Protein AF-A0A1E3I6Y3-F1 (afdb_monomer_lite)

Secondary structure (DSSP, 8-state):
-PPP-----SSSSHHHHHHHTHHHHHHHHHTT--S----SSGGGSSS------------------S-------------------------PPP------------SS--EE-TTSEEEPPTTSPPHHHHHHHHHHHHHHHHHHHS--SHHHHHHHHHHHHSSPPPTTHHHHHHHHHHTT-S-TT--HHHHHHHGGGGGS-HHHHHHHHHHHTTSTTEEEEEE--TTSS-TT---EEEE--TT--HHHHHHHHHHHHHHHHHHTTTGGGPPSEEEEEE-SSS---B--HHHHHHHHHHHHHT----GGG-----SS-SGGGGS-TTSHHHHT--TTS---HHHHHHS--EEES-HHHHT-TTT-TTHHHHSHHHHTTTT-PPPPS----EEES---TTB-PEEPP-GGG--S-------GGGSEEEEEEEE-S-SS-B-TTS-GGGSHHHHHHHHHH--S-EEEE-PPPSSTTS---S-EEEEHHHHHHHHEEEEEESS--SB-HHHHHHHHHHS-EE----HHHHTTEEEEEEE-SS-EEEEE---HHHHHHHHHHHHTTTT-

Organism: NCBI:txid1295533

Sequence (564 aa):
MPIHIPKRALRSGITIVLFLLGPIIILGHLASLSNHTDEHERWHAVFKEDHSEAGWKDVEGLSLEESNDYWYDELEFEDEEREGRGSVVKHGKPNHKGHAQQPEEPSHAHRLLPNGLLIADPSSPHPIYTLIEEANKNWEQKLNKASRSLSEAVDEYRRRYERNPPRGFDRWWKYVQENNVQLPDEYDQINLDLEPFHALTPSQLRAHMGTVSRHSGMYTISCPGSSNSKSSARCTFEIVEGGFNDEGKRVANQRARAQVELLEDVEELLEEVQVTFFSHDVPWQFVGHEYKGALEDAAAVGEFLNTEEHELDTAHLGWASACAPHKPLRETYDPDVLPDLADLWQNDKSFIWDHKATMDPCIHPELTHLVGFLSGHGKGPGPRKDIYPVLAMCKTTLHADVLAVSMEAWTEDVGPDPAWEHKDDRMIWRGKTTGIFFREGVPWNISQRINLVEQTGQKKGSLPVLPPALDPSSPVGYPVETPLGDLNDDLVDVAFVDHAIQCDDAVCKEIQENYHFGDRKTWAEGNGYKYLLDLGKSTVGIVVIADERRWERLERKVQAIDDY

Foldseek 3Di:
DDDDDDDDDDPPPVVCCCPPVVVVVVVVVVVVPDDDDDDDPPPPPPPDDDDDDDDDDDDDDDDDDDDDDDDDDDDDDDDDDDDDDDDDDDDDDDDDDDPDPDPDDPPADWDQDPLQKTFAGLQFFDVVVVLVVVVVVVVVVQQVQADPDLVSLQVLCCVQLVDGDDPLSVVVVVVCVVVVPRRSNPPNQLSVLCLLVLQADPVQQVVLQVVVCQDAQKKKKWQQELPDPPPDGAIDMDHNCPPDDPVLVVQLVVQRVLVSVVCRVPSNSDGGDMAMARRDQAFDAFAFCVSSVQSNVCSVVSHHDPLVPDDQPPVQFFLLRLEDCPFCLNPPDDLVDADDPVCVQPDRDIDGSDPLSNQACSNVVNCCQAQQNNLQQRRHHGHDSDDHQYEYCDDGSRGSYRHDPGSVPDDPDLDDADFLVQAAQAEEDEEALDQHQAEPPGSSCNYNLNCVQVQLPDQAFWHFAQDRDPDSRGRSHGTDTGGSNCCSVRHYDYAYEDFHDNYDPVVSVVCRVPTGYDYDDGSNRNSSHQWYWDDHNSDGDTDGPDGVVVVVVVVVVVVVVVVD

Radius of gyration: 30.22 Å; chains: 1; bounding box: 88×102×63 Å

pLDDT: mean 76.93, std 25.45, range [20.38, 98.25]

Structure (mmCIF, N/CA/C/O backbone):
data_AF-A0A1E3I6Y3-F1
#
_entry.id   AF-A0A1E3I6Y3-F1
#
loop_
_atom_site.group_PDB
_atom_site.id
_atom_site.type_symbol
_atom_site.label_atom_id
_atom_site.label_alt_id
_atom_site.label_comp_id
_atom_site.label_asym_id
_atom_site.label_entity_id
_atom_site.label_seq_id
_atom_site.pdbx_PDB_ins_code
_atom_site.Cartn_x
_atom_site.Cartn_y
_atom_site.Cartn_z
_atom_site.occupancy
_atom_site.B_iso_or_equiv
_atom_site.auth_seq_id
_atom_site.auth_comp_id
_atom_site.auth_asym_id
_atom_site.auth_atom_id
_atom_site.pdbx_PDB_model_num
ATOM 1 N N . MET A 1 1 ? -50.434 24.585 -30.388 1.00 24.88 1 MET A N 1
ATOM 2 C CA . MET A 1 1 ? -51.096 23.951 -29.227 1.00 24.88 1 MET A CA 1
ATOM 3 C C . MET A 1 1 ? -50.078 23.863 -28.104 1.00 24.88 1 MET A C 1
ATOM 5 O O . MET A 1 1 ? -48.917 23.630 -28.420 1.00 24.88 1 MET A O 1
ATOM 9 N N . PRO A 1 2 ? -50.456 24.200 -26.864 1.00 33.12 2 PRO A N 1
ATOM 10 C CA . PRO A 1 2 ? -49.551 24.861 -25.934 1.00 33.12 2 PRO A CA 1
ATOM 11 C C . PRO A 1 2 ? -48.992 23.925 -24.858 1.00 33.12 2 PRO A C 1
ATOM 13 O O . PRO A 1 2 ? -49.695 23.061 -24.344 1.00 33.12 2 PRO A O 1
ATOM 16 N N . ILE A 1 3 ? -47.742 24.192 -24.482 1.00 25.20 3 ILE A N 1
ATOM 17 C CA . ILE A 1 3 ? -47.133 23.794 -23.212 1.00 25.20 3 ILE A CA 1
ATOM 18 C C . ILE A 1 3 ? -47.286 24.981 -22.253 1.00 25.20 3 ILE A C 1
ATOM 20 O O . ILE A 1 3 ? -47.030 26.130 -22.620 1.00 25.20 3 ILE A O 1
ATOM 24 N N . HIS A 1 4 ? -47.753 24.696 -21.040 1.00 24.61 4 HIS A N 1
ATOM 25 C CA . HIS A 1 4 ? -48.023 25.661 -19.978 1.00 24.61 4 HIS A CA 1
ATOM 26 C C . HIS A 1 4 ? -46.736 26.064 -19.229 1.00 24.61 4 HIS A C 1
ATOM 28 O O . HIS A 1 4 ? -45.976 25.216 -18.779 1.00 24.61 4 HIS A O 1
ATOM 34 N N . ILE A 1 5 ? -46.554 27.369 -19.028 1.00 34.53 5 ILE A N 1
ATOM 35 C CA . ILE A 1 5 ? -45.694 28.040 -18.024 1.00 34.53 5 ILE A CA 1
ATOM 36 C C . ILE A 1 5 ? -46.655 29.083 -17.385 1.00 34.53 5 ILE A C 1
ATOM 38 O O . ILE A 1 5 ? -47.476 29.586 -18.163 1.00 34.53 5 ILE A O 1
ATOM 42 N N . PRO A 1 6 ? -46.668 29.451 -16.070 1.00 39.97 6 PRO A N 1
ATOM 43 C CA . PRO A 1 6 ? -45.482 29.822 -15.277 1.00 39.97 6 PRO A CA 1
ATOM 44 C C . PRO A 1 6 ? -45.536 29.661 -13.736 1.00 39.97 6 PRO A C 1
ATOM 46 O O . PRO A 1 6 ? -46.596 29.553 -13.132 1.00 39.97 6 PRO A O 1
ATOM 49 N N . LYS A 1 7 ? -44.383 29.873 -13.081 1.00 29.47 7 LYS A N 1
ATOM 50 C CA . LYS A 1 7 ? -44.263 30.872 -11.996 1.00 29.47 7 LYS A CA 1
ATOM 51 C C . LYS A 1 7 ? -42.844 31.457 -11.936 1.00 29.47 7 LYS A C 1
ATOM 53 O O . LYS A 1 7 ? -41.859 30.767 -11.710 1.00 29.47 7 LYS A O 1
ATOM 58 N N . ARG A 1 8 ? -42.787 32.766 -12.200 1.00 32.72 8 ARG A N 1
ATOM 59 C CA . ARG A 1 8 ? -41.657 33.687 -12.015 1.00 32.72 8 ARG A CA 1
ATOM 60 C C . ARG A 1 8 ? -41.427 33.914 -10.520 1.00 32.72 8 ARG A C 1
ATOM 62 O O . ARG A 1 8 ? -42.408 34.162 -9.830 1.00 32.72 8 ARG A O 1
ATOM 69 N N . ALA A 1 9 ? -40.165 33.953 -10.092 1.00 31.52 9 ALA A N 1
ATOM 70 C CA . ALA A 1 9 ? -39.566 35.043 -9.300 1.00 31.52 9 ALA A CA 1
ATOM 71 C C . ALA A 1 9 ? -38.251 34.581 -8.645 1.00 31.52 9 ALA A C 1
ATOM 73 O O . ALA A 1 9 ? -38.191 34.428 -7.438 1.00 31.52 9 ALA A O 1
ATOM 74 N N . LEU A 1 10 ? -37.182 34.371 -9.421 1.00 35.28 10 LEU A N 1
ATOM 75 C CA . LEU A 1 10 ? -35.818 34.358 -8.858 1.00 35.28 10 LEU A CA 1
ATOM 76 C C . LEU A 1 10 ? -34.754 34.857 -9.855 1.00 35.28 10 LEU A C 1
ATOM 78 O O . LEU A 1 10 ? -33.573 34.553 -9.750 1.00 35.28 10 LEU A O 1
ATOM 82 N N . ARG A 1 11 ? -35.169 35.667 -10.838 1.00 39.38 11 ARG A N 1
ATOM 83 C CA . ARG A 1 11 ? -34.271 36.409 -11.740 1.00 39.38 11 ARG A CA 1
ATOM 84 C C . ARG A 1 11 ? -34.417 37.908 -11.499 1.00 39.38 11 ARG A C 1
ATOM 86 O O . ARG A 1 11 ? -34.910 38.632 -12.352 1.00 39.38 11 ARG A O 1
ATOM 93 N N . SER A 1 12 ? -34.044 38.335 -10.295 1.00 50.06 12 SER A N 1
ATOM 94 C CA . SER A 1 12 ? -33.850 39.757 -9.970 1.00 50.06 12 SER A CA 1
ATOM 95 C C . SER A 1 12 ? -32.765 40.020 -8.913 1.00 50.06 12 SER A C 1
ATOM 97 O O . SER A 1 12 ? -32.444 41.176 -8.682 1.00 50.06 12 SER A O 1
ATOM 99 N N . GLY A 1 13 ? -32.153 38.989 -8.310 1.00 44.03 13 GLY A N 1
ATOM 100 C CA . GLY A 1 13 ? -31.027 39.159 -7.373 1.00 44.03 13 GLY A CA 1
ATOM 101 C C . GLY A 1 13 ? -29.664 39.246 -8.066 1.00 44.03 13 GLY A C 1
ATOM 102 O O . GLY A 1 13 ? -28.860 40.119 -7.756 1.00 44.03 13 GLY A O 1
ATOM 103 N N . ILE A 1 14 ? -29.431 38.407 -9.080 1.00 51.72 14 ILE A N 1
ATOM 104 C CA . ILE A 1 14 ? -28.121 38.291 -9.748 1.00 51.72 14 ILE A CA 1
ATOM 105 C C . ILE A 1 14 ? -27.771 39.558 -10.549 1.00 51.72 14 ILE A C 1
ATOM 107 O O . ILE A 1 14 ? -26.620 39.980 -10.577 1.00 51.72 14 ILE A O 1
ATOM 111 N N . THR A 1 15 ? -28.764 40.241 -11.122 1.00 50.59 15 THR A N 1
ATOM 112 C CA . THR A 1 15 ? -28.544 41.494 -11.865 1.00 50.59 15 THR A CA 1
ATOM 113 C C . THR A 1 15 ? -28.301 42.694 -10.941 1.00 50.59 15 THR A C 1
ATOM 115 O O . THR A 1 15 ? -27.624 43.632 -11.339 1.00 50.59 15 THR A O 1
ATOM 118 N N . ILE A 1 16 ? -28.789 42.665 -9.696 1.00 54.09 16 ILE A N 1
ATOM 119 C CA . ILE A 1 16 ? -28.564 43.736 -8.708 1.00 54.09 16 ILE A CA 1
ATOM 120 C C . ILE A 1 16 ? -27.196 43.560 -8.029 1.00 54.09 16 ILE A C 1
ATOM 122 O O . ILE A 1 16 ? -26.482 44.539 -7.832 1.00 54.09 16 ILE A O 1
ATOM 126 N N . VAL A 1 17 ? -26.777 42.318 -7.764 1.00 55.31 17 VAL A N 1
ATOM 127 C CA . VAL A 1 17 ? -25.451 42.014 -7.200 1.00 55.31 17 VAL A CA 1
ATOM 128 C C . VAL A 1 17 ? -24.332 42.314 -8.207 1.00 55.31 17 VAL A C 1
ATOM 130 O O . VAL A 1 17 ? -23.347 42.949 -7.843 1.00 55.31 17 VAL A O 1
ATOM 133 N N . LEU A 1 18 ? -24.503 41.968 -9.488 1.00 55.31 18 LEU A N 1
ATOM 134 C CA . LEU A 1 18 ? -23.460 42.189 -10.501 1.00 55.31 18 LEU A CA 1
ATOM 135 C C . LEU A 1 18 ? -23.311 43.656 -10.942 1.00 55.31 18 LEU A C 1
ATOM 137 O O . LEU A 1 18 ? -22.204 44.061 -11.285 1.00 55.31 18 LEU A O 1
ATOM 141 N N . PHE A 1 19 ? -24.374 44.469 -10.896 1.00 54.47 19 PHE A N 1
ATOM 142 C CA . PHE A 1 19 ? -24.314 45.865 -11.361 1.00 54.47 19 PHE A CA 1
ATOM 143 C C . PHE A 1 19 ? -24.159 46.920 -10.256 1.00 54.47 19 PHE A C 1
ATOM 145 O O . PHE A 1 19 ? -23.770 48.042 -10.574 1.00 54.47 19 PHE A O 1
ATOM 152 N N . LEU A 1 20 ? -24.403 46.594 -8.977 1.00 55.75 20 LEU A N 1
ATOM 153 C CA . LEU A 1 20 ? -24.197 47.543 -7.868 1.00 55.75 20 LEU A CA 1
ATOM 154 C C . LEU A 1 20 ? -22.984 47.221 -6.986 1.00 55.75 20 LEU A C 1
ATOM 156 O O . LEU A 1 20 ? -22.349 48.156 -6.508 1.00 55.75 20 LEU A O 1
ATOM 160 N N . LEU A 1 21 ? -22.614 45.947 -6.793 1.00 55.00 21 LEU A N 1
ATOM 161 C CA . LEU A 1 21 ? -21.461 45.589 -5.947 1.00 55.00 21 LEU A CA 1
ATOM 162 C C . LEU A 1 21 ? -20.145 45.492 -6.732 1.00 55.00 21 LEU A C 1
ATOM 164 O O . LEU A 1 21 ? -19.091 45.801 -6.181 1.00 55.00 21 LEU A O 1
ATOM 168 N N . GLY A 1 22 ? -20.197 45.165 -8.029 1.00 56.44 22 GLY A N 1
ATOM 169 C CA . GLY A 1 22 ? -19.018 45.118 -8.907 1.00 56.44 22 GLY A CA 1
ATOM 170 C C . GLY A 1 22 ? -18.214 46.431 -8.945 1.00 56.44 22 GLY A C 1
ATOM 171 O O . GLY A 1 22 ? -17.007 46.402 -8.713 1.00 56.44 22 GLY A O 1
ATOM 172 N N . PRO A 1 23 ? -18.847 47.605 -9.139 1.00 61.72 23 PRO A N 1
ATOM 173 C CA . PRO A 1 23 ? -18.135 48.886 -9.136 1.00 61.72 23 PRO A CA 1
ATOM 174 C C . PRO A 1 23 ? -17.598 49.296 -7.753 1.00 61.72 23 PRO A C 1
ATOM 176 O O . PRO A 1 23 ? -16.588 49.989 -7.675 1.00 61.72 23 PRO A O 1
ATOM 179 N N . ILE A 1 24 ? -18.236 48.854 -6.661 1.00 60.31 24 ILE A N 1
ATOM 180 C CA . ILE A 1 24 ? -17.836 49.180 -5.279 1.00 60.31 24 ILE A CA 1
ATOM 181 C C . ILE A 1 24 ? -16.608 48.361 -4.853 1.00 60.31 24 ILE A C 1
ATOM 183 O O . ILE A 1 24 ? -15.710 48.897 -4.209 1.00 60.31 24 ILE A O 1
ATOM 187 N N . ILE A 1 25 ? -16.517 47.097 -5.275 1.00 57.28 25 ILE A N 1
ATOM 188 C CA . ILE A 1 25 ? -15.349 46.239 -5.018 1.00 57.28 25 ILE A CA 1
ATOM 189 C C . ILE A 1 25 ? -14.145 46.686 -5.867 1.00 57.28 25 ILE A C 1
ATOM 191 O O . ILE A 1 25 ? -13.019 46.721 -5.374 1.00 57.28 25 ILE A O 1
ATOM 195 N N . ILE A 1 26 ? -14.375 47.130 -7.109 1.00 56.53 26 ILE A N 1
ATOM 196 C CA . ILE A 1 26 ? -13.315 47.655 -7.988 1.00 56.53 26 ILE A CA 1
ATOM 197 C C . ILE A 1 26 ? -12.781 49.012 -7.488 1.00 56.53 26 ILE A C 1
ATOM 199 O O . ILE A 1 26 ? -11.573 49.242 -7.515 1.00 56.53 26 ILE A O 1
ATOM 203 N N . LEU A 1 27 ? -13.639 49.894 -6.957 1.00 53.94 27 LEU A N 1
ATOM 204 C CA . LEU A 1 27 ? -13.200 51.156 -6.340 1.00 53.94 27 LEU A CA 1
ATOM 205 C C . LEU A 1 27 ? -12.516 50.950 -4.975 1.00 53.94 27 LEU A C 1
ATOM 207 O O . LEU A 1 27 ? -11.598 51.698 -4.645 1.00 53.94 27 LEU A O 1
ATOM 211 N N . GLY A 1 28 ? -12.893 49.911 -4.218 1.00 46.41 28 GLY A N 1
ATOM 212 C CA . GLY A 1 28 ? -12.195 49.498 -2.994 1.00 46.41 28 GLY A CA 1
ATOM 213 C C . GLY A 1 28 ? -10.783 48.959 -3.256 1.00 46.41 28 GLY A C 1
ATOM 214 O O . GLY A 1 28 ? -9.861 49.261 -2.500 1.00 46.41 28 GLY A O 1
ATOM 215 N N . HIS A 1 29 ? -10.581 48.245 -4.369 1.00 48.47 29 HIS A N 1
ATOM 216 C CA . HIS A 1 29 ? -9.254 47.773 -4.779 1.00 48.47 29 HIS A CA 1
ATOM 217 C C . HIS A 1 29 ? -8.356 48.871 -5.374 1.00 48.47 29 HIS A C 1
ATOM 219 O O . HIS A 1 29 ? -7.143 48.817 -5.188 1.00 48.47 29 HIS A O 1
ATOM 225 N N . LEU A 1 30 ? -8.918 49.905 -6.012 1.00 42.06 30 LEU A N 1
ATOM 226 C CA . LEU A 1 30 ? -8.139 51.033 -6.552 1.00 42.06 30 LEU A CA 1
ATOM 227 C C . LEU A 1 30 ? -7.694 52.057 -5.489 1.00 42.06 30 LEU A C 1
ATOM 229 O O . LEU A 1 30 ? -6.762 52.813 -5.743 1.00 42.06 30 LEU A O 1
ATOM 233 N N . ALA A 1 31 ? -8.301 52.068 -4.296 1.00 44.38 31 ALA A N 1
ATOM 234 C CA . ALA A 1 31 ? -7.914 52.956 -3.191 1.00 44.38 31 ALA A CA 1
ATOM 235 C C . ALA A 1 31 ? -6.892 52.344 -2.207 1.00 44.38 31 ALA A C 1
ATOM 237 O O . ALA A 1 31 ? -6.351 53.063 -1.372 1.00 44.38 31 ALA A O 1
ATOM 238 N N . SER A 1 32 ? -6.598 51.040 -2.305 1.00 39.84 32 SER A N 1
ATOM 239 C CA . SER A 1 32 ? -5.545 50.379 -1.507 1.00 39.84 32 SER A CA 1
ATOM 240 C C . SER A 1 32 ? -4.231 50.193 -2.276 1.00 39.84 32 SER A C 1
ATOM 242 O O . SER A 1 32 ? -3.217 49.843 -1.676 1.00 39.84 32 SER A O 1
ATOM 244 N N . LEU A 1 33 ? -4.227 50.451 -3.587 1.00 37.06 33 LEU A N 1
ATOM 245 C CA . LEU A 1 33 ? -3.036 50.510 -4.436 1.00 37.06 33 LEU A CA 1
ATOM 246 C C . LEU A 1 33 ? -2.525 51.957 -4.520 1.00 37.06 33 LEU A C 1
ATOM 248 O O . LEU A 1 33 ? -2.451 52.560 -5.585 1.00 37.06 33 LEU A O 1
ATOM 252 N N . SER A 1 34 ? -2.170 52.532 -3.372 1.00 37.09 34 SER A N 1
ATOM 253 C CA . SER A 1 34 ? -1.234 53.656 -3.334 1.00 37.09 34 SER A CA 1
ATOM 254 C C . SER A 1 34 ? -0.363 53.560 -2.087 1.00 37.09 34 SER A C 1
ATOM 256 O O . SER A 1 34 ? -0.666 54.137 -1.045 1.00 37.09 34 SER A O 1
ATOM 258 N N . ASN A 1 35 ? 0.716 52.790 -2.188 1.00 30.56 35 ASN A N 1
ATOM 259 C CA . ASN A 1 35 ? 2.029 53.244 -1.751 1.00 30.56 35 ASN A CA 1
ATOM 260 C C . ASN A 1 35 ? 3.119 52.284 -2.240 1.00 30.56 35 ASN A C 1
ATOM 262 O O . ASN A 1 35 ? 3.038 51.080 -2.039 1.00 30.56 35 ASN A O 1
ATOM 266 N N . HIS A 1 36 ? 4.148 52.903 -2.813 1.00 32.53 36 HIS A N 1
ATOM 267 C CA . HIS A 1 36 ? 5.486 52.388 -3.091 1.00 32.53 36 HIS A CA 1
ATOM 268 C C . HIS A 1 36 ? 5.711 51.485 -4.312 1.00 32.53 36 HIS A C 1
ATOM 270 O O . HIS A 1 36 ? 5.740 50.263 -4.263 1.00 32.53 36 HIS A O 1
ATOM 276 N N . THR A 1 37 ? 5.986 52.194 -5.408 1.00 33.44 37 THR A N 1
ATOM 277 C CA . THR A 1 37 ? 7.075 51.949 -6.362 1.00 33.44 37 THR A CA 1
ATOM 278 C C . THR A 1 37 ? 8.347 51.382 -5.711 1.00 33.44 37 THR A C 1
ATOM 280 O O . THR A 1 37 ? 8.926 52.048 -4.855 1.00 33.44 37 THR A O 1
ATOM 283 N N . ASP A 1 38 ? 8.749 50.171 -6.105 1.00 33.91 38 ASP A N 1
ATOM 284 C CA . ASP A 1 38 ? 10.064 49.824 -6.688 1.00 33.91 38 ASP A CA 1
ATOM 285 C C . ASP A 1 38 ? 10.272 48.300 -6.623 1.00 33.91 38 ASP A C 1
ATOM 287 O O . ASP A 1 38 ? 10.798 47.752 -5.658 1.00 33.91 38 ASP A O 1
ATOM 291 N N . GLU A 1 39 ? 9.853 47.598 -7.678 1.00 31.44 39 GLU A N 1
ATOM 292 C CA . GLU A 1 39 ? 9.991 46.139 -7.813 1.00 31.44 39 GLU A CA 1
ATOM 293 C C . GLU A 1 39 ? 10.740 45.752 -9.099 1.00 31.44 39 GLU A C 1
ATOM 295 O O . GLU A 1 39 ? 10.340 44.854 -9.834 1.00 31.44 39 GLU A O 1
ATOM 300 N N . HIS A 1 40 ? 11.863 46.426 -9.382 1.00 30.19 40 HIS A N 1
ATOM 301 C CA . HIS A 1 40 ? 12.743 46.015 -10.485 1.00 30.19 40 HIS A CA 1
ATOM 302 C C . HIS A 1 40 ? 14.215 45.734 -10.113 1.00 30.19 40 HIS A C 1
ATOM 304 O O . HIS A 1 40 ? 14.960 45.292 -10.982 1.00 30.19 40 HIS A O 1
ATOM 310 N N . GLU A 1 41 ? 14.631 45.848 -8.841 1.00 31.03 41 GLU A N 1
ATOM 311 C CA . GLU A 1 41 ? 16.033 45.587 -8.424 1.00 31.03 41 GLU A CA 1
ATOM 312 C C . GLU A 1 41 ? 16.244 44.452 -7.394 1.00 31.03 41 GLU A C 1
ATOM 314 O O . GLU A 1 41 ? 17.379 44.142 -7.041 1.00 31.03 41 GLU A O 1
ATOM 319 N N . ARG A 1 42 ? 15.204 43.744 -6.928 1.00 30.16 42 ARG A N 1
ATOM 320 C CA . ARG A 1 42 ? 15.357 42.779 -5.811 1.00 30.16 42 ARG A CA 1
ATOM 321 C C . ARG A 1 42 ? 15.832 41.367 -6.202 1.00 30.16 42 ARG A C 1
ATOM 323 O O . ARG A 1 42 ? 16.195 40.586 -5.327 1.00 30.16 42 ARG A O 1
ATOM 330 N N . TRP A 1 43 ? 15.897 41.042 -7.494 1.00 27.58 43 TRP A N 1
ATOM 331 C CA . TRP A 1 43 ? 16.239 39.691 -7.977 1.00 27.58 43 TRP A CA 1
ATOM 332 C C . TRP A 1 43 ? 17.738 39.428 -8.211 1.00 27.58 43 TRP A C 1
ATOM 334 O O . TRP A 1 43 ? 18.101 38.325 -8.607 1.00 27.58 43 TRP A O 1
ATOM 344 N N . HIS A 1 44 ? 18.628 40.384 -7.910 1.00 27.38 44 HIS A N 1
ATOM 345 C CA . HIS A 1 44 ? 20.076 40.230 -8.135 1.00 27.38 44 HIS A CA 1
ATOM 346 C C . HIS A 1 44 ? 20.971 40.302 -6.880 1.00 27.38 44 HIS A C 1
ATOM 348 O O . HIS A 1 44 ? 22.189 40.270 -7.024 1.00 27.38 44 HIS A O 1
ATOM 354 N N . ALA A 1 45 ? 20.418 40.343 -5.659 1.00 27.52 45 ALA A N 1
ATOM 355 C CA . ALA A 1 45 ? 21.211 40.621 -4.446 1.00 27.52 45 ALA A CA 1
ATOM 356 C C . ALA A 1 45 ? 21.228 39.529 -3.351 1.00 27.52 45 ALA A C 1
ATOM 358 O O . ALA A 1 45 ? 21.824 39.758 -2.306 1.00 27.52 45 ALA A O 1
ATOM 359 N N . VAL A 1 46 ? 20.616 38.352 -3.543 1.00 28.28 46 VAL A N 1
ATOM 360 C CA . VAL A 1 46 ? 20.604 37.288 -2.500 1.00 28.28 46 VAL A CA 1
ATOM 361 C C . VAL A 1 46 ? 21.691 36.221 -2.710 1.00 28.28 46 VAL A C 1
ATOM 363 O O . VAL A 1 46 ? 21.974 35.433 -1.815 1.00 28.28 46 VAL A O 1
ATOM 366 N N . PHE A 1 47 ? 22.388 36.244 -3.847 1.00 29.11 47 PHE A N 1
ATOM 367 C CA . PHE A 1 47 ? 23.562 35.407 -4.091 1.00 29.11 47 PHE A CA 1
ATOM 368 C C . PHE A 1 47 ? 24.819 36.267 -4.142 1.00 29.11 47 PHE A C 1
ATOM 370 O O . PHE A 1 47 ? 25.267 36.621 -5.231 1.00 29.11 47 PHE A O 1
ATOM 377 N N . LYS A 1 48 ? 25.372 36.617 -2.975 1.00 23.30 48 LYS A N 1
ATOM 378 C CA . LYS A 1 48 ? 26.816 36.823 -2.798 1.00 23.30 48 LYS A CA 1
ATOM 379 C C . LYS A 1 48 ? 27.185 37.130 -1.349 1.00 23.30 48 LYS A C 1
ATOM 381 O O . LYS A 1 48 ? 26.729 38.131 -0.815 1.00 23.30 48 LYS A O 1
ATOM 386 N N . GLU A 1 49 ? 28.105 36.301 -0.855 1.00 23.73 49 GLU A N 1
ATOM 387 C CA . GLU A 1 49 ? 29.127 36.606 0.159 1.00 23.73 49 GLU A CA 1
ATOM 388 C C . GLU A 1 49 ? 28.588 36.794 1.605 1.00 23.73 49 GLU A C 1
ATOM 390 O O . GLU A 1 49 ? 27.579 37.439 1.842 1.00 23.73 49 GLU A O 1
ATOM 395 N N . ASP A 1 50 ? 29.175 36.216 2.653 1.00 24.34 50 ASP A N 1
ATOM 396 C CA . ASP A 1 50 ? 30.576 35.849 2.796 1.00 24.34 50 ASP A CA 1
ATOM 397 C C . ASP A 1 50 ? 30.804 34.803 3.898 1.00 24.34 50 ASP A C 1
ATOM 399 O O . ASP A 1 50 ? 30.120 34.759 4.925 1.00 24.34 50 ASP A O 1
ATOM 403 N N . HIS A 1 51 ? 31.835 33.998 3.665 1.00 28.02 51 HIS A N 1
ATOM 404 C CA . HIS A 1 51 ? 32.570 33.258 4.676 1.00 28.02 51 HIS A CA 1
ATOM 405 C C . HIS A 1 51 ? 33.332 34.247 5.571 1.00 28.02 51 HIS A C 1
ATOM 407 O O . HIS A 1 51 ? 33.995 35.126 5.040 1.00 28.02 51 HIS A O 1
ATOM 413 N N . SER A 1 52 ? 33.335 34.050 6.894 1.00 22.42 52 SER A N 1
ATOM 414 C CA . SER A 1 52 ? 34.553 34.024 7.734 1.00 22.42 52 SER A CA 1
ATOM 415 C C . SER A 1 52 ? 34.226 34.191 9.221 1.00 22.42 52 SER A C 1
ATOM 417 O O . SER A 1 52 ? 33.497 35.100 9.604 1.00 22.42 52 SER A O 1
ATOM 419 N N . GLU A 1 53 ? 34.808 33.294 10.019 1.00 23.88 53 GLU A N 1
ATOM 420 C CA . GLU A 1 53 ? 35.371 33.475 11.366 1.00 23.88 53 GLU A CA 1
ATOM 421 C C . GLU A 1 53 ? 34.845 34.614 12.262 1.00 23.88 53 GLU A C 1
ATOM 423 O O . GLU A 1 53 ? 35.095 35.788 12.008 1.00 23.88 53 GLU A O 1
ATOM 428 N N . ALA A 1 54 ? 34.308 34.255 13.436 1.00 21.86 54 ALA A N 1
ATOM 429 C CA . ALA A 1 54 ? 34.987 34.505 14.717 1.00 21.86 54 ALA A CA 1
ATOM 430 C C . ALA A 1 54 ? 34.116 34.120 15.928 1.00 21.86 54 ALA A C 1
ATOM 432 O O . ALA A 1 54 ? 32.989 34.584 16.070 1.00 21.86 54 ALA A O 1
ATOM 433 N N . GLY A 1 55 ? 34.730 33.413 16.884 1.00 21.22 55 GLY A N 1
ATOM 434 C CA . GLY A 1 55 ? 34.587 33.804 18.290 1.00 21.22 55 GLY A CA 1
ATOM 435 C C . GLY A 1 55 ? 33.907 32.831 19.248 1.00 21.22 55 GLY A C 1
ATOM 436 O O . GLY A 1 55 ? 32.916 33.190 19.872 1.00 21.22 55 GLY A O 1
ATOM 437 N N . TRP A 1 56 ? 34.513 31.666 19.476 1.00 20.38 56 TRP A N 1
ATOM 438 C CA . TRP A 1 56 ? 34.361 30.951 20.746 1.00 20.38 56 TRP A CA 1
ATOM 439 C C . TRP A 1 56 ? 35.088 31.716 21.864 1.00 20.38 56 TRP A C 1
ATOM 441 O O . TRP A 1 56 ? 36.294 31.948 21.753 1.00 20.38 56 TRP A O 1
ATOM 451 N N . LYS A 1 57 ? 34.375 32.083 22.937 1.00 23.02 57 LYS A N 1
ATOM 452 C CA . LYS A 1 57 ? 34.921 32.230 24.297 1.00 23.02 57 LYS A CA 1
ATOM 453 C C . LYS A 1 57 ? 33.845 31.938 25.342 1.00 23.02 57 LYS A C 1
ATOM 455 O O . LYS A 1 57 ? 32.741 32.468 25.276 1.00 23.02 57 LYS A O 1
ATOM 460 N N . ASP A 1 58 ? 34.245 31.101 26.286 1.00 23.02 58 ASP A N 1
ATOM 461 C CA . ASP A 1 58 ? 33.462 30.412 27.305 1.00 23.02 58 ASP A CA 1
ATOM 462 C C . ASP A 1 58 ? 32.798 31.334 28.334 1.00 23.02 58 ASP A C 1
ATOM 464 O O . ASP A 1 58 ? 33.432 32.268 28.829 1.00 23.02 58 ASP A O 1
ATOM 468 N N . VAL A 1 59 ? 31.580 30.974 28.755 1.00 22.56 59 VAL A N 1
ATOM 469 C CA . VAL A 1 59 ? 31.185 31.005 30.173 1.00 22.56 59 VAL A CA 1
ATOM 470 C C . VAL A 1 59 ? 30.335 29.765 30.461 1.00 22.56 59 VAL A C 1
ATOM 472 O O . VAL A 1 59 ? 29.310 29.528 29.829 1.00 22.56 59 VAL A O 1
ATOM 475 N N . GLU A 1 60 ? 30.830 28.978 31.411 1.00 21.97 60 GLU A N 1
ATOM 476 C CA . GLU A 1 60 ? 30.305 27.722 31.932 1.00 21.97 60 GLU A CA 1
ATOM 477 C C . GLU A 1 60 ? 28.873 27.824 32.481 1.00 21.97 60 GLU A C 1
ATOM 479 O O . GLU A 1 60 ? 28.511 28.792 33.152 1.00 21.97 60 GLU A O 1
ATOM 484 N N . GLY A 1 61 ? 28.115 26.739 32.294 1.00 24.95 61 GLY A N 1
ATOM 485 C CA . GLY A 1 61 ? 26.920 26.432 33.075 1.00 24.95 61 GLY A CA 1
ATOM 486 C C . GLY A 1 61 ? 25.637 26.374 32.259 1.00 24.95 61 GLY A C 1
ATOM 487 O O . GLY A 1 61 ? 24.873 27.331 32.277 1.00 24.95 61 GLY A O 1
ATOM 488 N N . LEU A 1 62 ? 25.409 25.241 31.585 1.00 22.95 62 LEU A N 1
ATOM 489 C CA . LEU A 1 62 ? 24.140 24.504 31.451 1.00 22.95 62 LEU A CA 1
ATOM 490 C C . LEU A 1 62 ? 24.381 23.327 30.487 1.00 22.95 62 LEU A C 1
ATOM 492 O O . LEU A 1 62 ? 24.919 23.496 29.397 1.00 22.95 62 LEU A O 1
ATOM 496 N N . SER A 1 63 ? 24.075 22.123 30.962 1.00 22.06 63 SER A N 1
ATOM 497 C CA . SER A 1 63 ? 24.328 20.829 30.325 1.00 22.06 63 SER A CA 1
ATOM 498 C C . SER A 1 63 ? 23.500 20.628 29.055 1.00 22.06 63 SER A C 1
ATOM 500 O O . SER A 1 63 ? 22.291 20.845 29.066 1.00 22.06 63 SER A O 1
ATOM 502 N N . LEU A 1 64 ? 24.181 20.180 28.001 1.00 22.81 64 LEU A N 1
ATOM 503 C CA . LEU A 1 64 ? 23.653 19.784 26.697 1.00 22.81 64 LEU A CA 1
ATOM 504 C C . LEU A 1 64 ? 22.997 18.392 26.775 1.00 22.81 64 LEU A C 1
ATOM 506 O O . LEU A 1 64 ? 23.691 17.381 26.773 1.00 22.81 64 LEU A O 1
ATOM 510 N N . GLU A 1 65 ? 21.669 18.358 26.807 1.00 25.27 65 GLU A N 1
ATOM 511 C CA . GLU A 1 65 ? 20.846 17.298 26.213 1.00 25.27 65 GLU A CA 1
ATOM 512 C C . GLU A 1 65 ? 20.008 17.967 25.113 1.00 25.27 65 GLU A C 1
ATOM 514 O O . GLU A 1 65 ? 19.617 19.123 25.261 1.00 25.27 65 GLU A O 1
ATOM 519 N N . GLU A 1 66 ? 19.748 17.230 24.031 1.00 25.72 66 GLU A N 1
ATOM 520 C CA . GLU A 1 66 ? 18.929 17.608 22.865 1.00 25.72 66 GLU A CA 1
ATOM 521 C C . GLU A 1 66 ? 19.616 18.474 21.788 1.00 25.72 66 GLU A C 1
ATOM 523 O O . GLU A 1 66 ? 19.447 19.687 21.703 1.00 25.72 66 GLU A O 1
ATOM 528 N N . SER A 1 67 ? 20.341 17.831 20.867 1.00 25.47 67 SER A N 1
ATOM 529 C CA . SER A 1 67 ? 19.916 17.699 19.456 1.00 25.47 67 SER A CA 1
ATOM 530 C C . SER A 1 67 ? 21.082 17.328 18.521 1.00 25.47 67 SER A C 1
ATOM 532 O O . SER A 1 67 ? 22.059 18.057 18.405 1.00 25.47 67 SER A O 1
ATOM 534 N N . ASN A 1 68 ? 20.877 16.214 17.810 1.00 24.12 68 ASN A N 1
ATOM 535 C CA . ASN A 1 68 ? 21.578 15.689 16.629 1.00 24.12 68 ASN A CA 1
ATOM 536 C C . ASN A 1 68 ? 23.030 15.171 16.717 1.00 24.12 68 ASN A C 1
ATOM 538 O O . ASN A 1 68 ? 23.909 15.762 17.331 1.00 24.12 68 ASN A O 1
ATOM 542 N N . ASP A 1 69 ? 23.210 14.087 15.948 1.00 24.00 69 ASP A N 1
ATOM 543 C CA . ASP A 1 69 ? 24.391 13.257 15.664 1.00 24.00 69 ASP A CA 1
ATOM 544 C C . ASP A 1 69 ? 24.890 12.411 16.855 1.00 24.00 69 ASP A C 1
ATOM 546 O O . ASP A 1 69 ? 24.872 12.841 17.999 1.00 24.00 69 ASP A O 1
ATOM 550 N N . TYR A 1 70 ? 25.238 11.129 16.710 1.00 24.78 70 TYR A N 1
ATOM 551 C CA . TYR A 1 70 ? 26.253 10.606 15.800 1.00 24.78 70 TYR A CA 1
ATOM 552 C C . TYR A 1 70 ? 26.130 9.092 15.534 1.00 24.78 70 TYR A C 1
ATOM 554 O O . TYR A 1 70 ? 25.609 8.317 16.334 1.00 24.78 70 TYR A O 1
ATOM 562 N N . TRP A 1 71 ? 26.704 8.726 14.390 1.00 26.03 71 TRP A N 1
ATOM 563 C CA . TRP A 1 71 ? 27.415 7.495 14.052 1.00 26.03 71 TRP A CA 1
ATOM 564 C C . TRP A 1 71 ? 28.063 6.737 15.229 1.00 26.03 71 TRP A C 1
ATOM 566 O O . TRP A 1 71 ? 28.614 7.339 16.149 1.00 26.03 71 TRP A O 1
ATOM 576 N N . TYR A 1 72 ? 28.016 5.405 15.139 1.00 24.62 72 TYR A N 1
ATOM 577 C CA . TYR A 1 72 ? 28.664 4.440 16.031 1.00 24.62 72 TYR A CA 1
ATOM 578 C C . TYR A 1 72 ? 30.112 4.198 15.599 1.00 24.62 72 TYR A C 1
ATOM 580 O O . TYR A 1 72 ? 30.324 3.934 14.422 1.00 24.62 72 TYR A O 1
ATOM 588 N N . ASP A 1 73 ? 31.054 4.180 16.546 1.00 22.25 73 ASP A N 1
ATOM 589 C CA . ASP A 1 73 ? 32.291 3.411 16.391 1.00 22.25 73 ASP A CA 1
ATOM 590 C C . ASP A 1 73 ? 32.826 2.865 17.725 1.00 22.25 73 ASP A C 1
ATOM 592 O O . ASP A 1 73 ? 32.788 3.526 18.763 1.00 22.25 73 ASP A O 1
ATOM 596 N N . GLU A 1 74 ? 33.299 1.621 17.600 1.00 22.94 74 GLU A N 1
ATOM 597 C CA . GLU A 1 74 ? 34.278 0.852 18.381 1.00 22.94 74 GLU A CA 1
ATOM 598 C C . GLU A 1 74 ? 34.201 0.812 19.914 1.00 22.94 74 GLU A C 1
ATOM 600 O O . GLU A 1 74 ? 34.672 1.701 20.621 1.00 22.94 74 GLU A O 1
ATOM 605 N N . LEU A 1 75 ? 33.798 -0.361 20.423 1.00 22.91 75 LEU A N 1
ATOM 606 C CA . LEU A 1 75 ? 34.338 -0.924 21.662 1.00 22.91 75 LEU A CA 1
ATOM 607 C C . LEU A 1 75 ? 34.610 -2.428 21.474 1.00 22.91 75 LEU A C 1
ATOM 609 O O . LEU A 1 75 ? 33.689 -3.242 21.422 1.00 22.91 75 LEU A O 1
ATOM 613 N N . GLU A 1 76 ? 35.895 -2.777 21.372 1.00 22.14 76 GLU A N 1
ATOM 614 C CA . GLU A 1 76 ? 36.429 -4.103 21.705 1.00 22.14 76 GLU A CA 1
ATOM 615 C C . GLU A 1 76 ? 36.178 -4.400 23.198 1.00 22.14 76 GLU A C 1
ATOM 617 O O . GLU A 1 76 ? 36.113 -3.464 23.988 1.00 22.14 76 GLU A O 1
ATOM 622 N N . PHE A 1 77 ? 36.020 -5.672 23.586 1.00 22.03 77 PHE A N 1
ATOM 623 C CA . PHE A 1 77 ? 36.781 -6.349 24.658 1.00 22.03 77 PHE A CA 1
ATOM 624 C C . PHE A 1 77 ? 36.150 -7.705 25.053 1.00 22.03 77 PHE A C 1
ATOM 626 O O . PHE A 1 77 ? 35.013 -7.781 25.506 1.00 22.03 77 PHE A O 1
ATOM 633 N N . GLU A 1 78 ? 37.000 -8.727 24.912 1.00 21.66 78 GLU A N 1
ATOM 634 C CA . GLU A 1 78 ? 37.237 -9.907 25.762 1.00 21.66 78 GLU A CA 1
ATOM 635 C C . GLU A 1 78 ? 36.168 -11.005 25.949 1.00 21.66 78 GLU A C 1
ATOM 637 O O . GLU A 1 78 ? 35.158 -10.871 26.636 1.00 21.66 78 GLU A O 1
ATOM 642 N N . ASP A 1 79 ? 36.531 -12.161 25.379 1.00 22.39 79 ASP A N 1
ATOM 643 C CA . ASP A 1 79 ? 35.995 -13.501 25.588 1.00 22.39 79 ASP A CA 1
ATOM 644 C C . ASP A 1 79 ? 36.004 -13.923 27.068 1.00 22.39 79 ASP A C 1
ATOM 646 O O . ASP A 1 79 ? 37.063 -14.009 27.689 1.00 22.39 79 ASP A O 1
ATOM 650 N N . GLU A 1 80 ? 34.854 -14.356 27.593 1.00 23.09 80 GLU A N 1
ATOM 651 C CA . GLU A 1 80 ? 34.824 -15.354 28.668 1.00 23.09 80 GLU A CA 1
ATOM 652 C C . GLU A 1 80 ? 33.761 -16.425 28.387 1.00 23.09 80 GLU A C 1
ATOM 654 O O . GLU A 1 80 ? 32.549 -16.215 28.472 1.00 23.09 80 GLU A O 1
ATOM 659 N N . GLU A 1 81 ? 34.264 -17.618 28.061 1.00 24.02 81 GLU A N 1
ATOM 660 C CA . GLU A 1 81 ? 33.529 -18.875 28.003 1.00 24.02 81 GLU A CA 1
ATOM 661 C C . GLU A 1 81 ? 32.746 -19.125 29.299 1.00 24.02 81 GLU A C 1
ATOM 663 O O . GLU A 1 81 ? 33.302 -19.132 30.404 1.00 24.02 81 GLU A O 1
ATOM 668 N N . ARG A 1 82 ? 31.462 -19.477 29.176 1.00 23.92 82 ARG A N 1
ATOM 669 C CA . ARG A 1 82 ? 30.776 -20.189 30.257 1.00 23.92 82 ARG A CA 1
ATOM 670 C C . ARG A 1 82 ? 29.812 -21.246 29.739 1.00 23.92 82 ARG A C 1
ATOM 672 O O . ARG A 1 82 ? 28.693 -20.974 29.316 1.00 23.92 82 ARG A O 1
ATOM 679 N N . GLU A 1 83 ? 30.287 -22.485 29.824 1.00 23.28 83 GLU A N 1
ATOM 680 C CA . GLU A 1 83 ? 29.534 -23.718 29.632 1.00 23.28 83 GLU A CA 1
ATOM 681 C C . GLU A 1 83 ? 28.290 -23.780 30.538 1.00 23.28 83 GLU A C 1
ATOM 683 O O . GLU A 1 83 ? 28.377 -23.657 31.762 1.00 23.28 83 GLU A O 1
ATOM 688 N N . GLY A 1 84 ? 27.133 -24.068 29.937 1.00 24.72 84 GLY A N 1
ATOM 689 C CA . GLY A 1 84 ? 25.865 -24.281 30.634 1.00 24.72 84 GLY A CA 1
ATOM 690 C C . GLY A 1 84 ? 25.069 -25.435 30.028 1.00 24.72 84 GLY A C 1
ATOM 691 O O . GLY A 1 84 ? 24.257 -25.252 29.131 1.00 24.72 84 GLY A O 1
ATOM 692 N N . ARG A 1 85 ? 25.315 -26.649 30.533 1.00 22.86 85 ARG A N 1
ATOM 693 C CA . ARG A 1 85 ? 24.560 -27.890 30.265 1.00 22.86 85 ARG A CA 1
ATOM 694 C C . ARG A 1 85 ? 23.058 -27.741 30.545 1.00 22.86 85 ARG A C 1
ATOM 696 O O . ARG A 1 85 ? 22.694 -27.346 31.648 1.00 22.86 85 ARG A O 1
ATOM 703 N N . GLY A 1 86 ? 22.206 -28.262 29.651 1.00 23.44 86 GLY A N 1
ATOM 704 C CA . GLY A 1 86 ? 20.762 -28.361 29.912 1.00 23.44 86 GLY A CA 1
ATOM 705 C C . GLY A 1 86 ? 19.938 -29.249 28.968 1.00 23.44 86 GLY A C 1
ATOM 706 O O . GLY A 1 86 ? 19.180 -28.747 28.161 1.00 23.44 86 GLY A O 1
ATOM 707 N N . SER A 1 87 ? 20.067 -30.572 29.122 1.00 24.16 87 SER A N 1
ATOM 708 C CA . SER A 1 87 ? 19.050 -31.628 28.902 1.00 24.16 87 SER A CA 1
ATOM 709 C C . SER A 1 87 ? 18.186 -31.657 27.618 1.00 24.16 87 SER A C 1
ATOM 711 O O . SER A 1 87 ? 17.076 -31.136 27.565 1.00 24.16 87 SER A O 1
ATOM 713 N N . VAL A 1 88 ? 18.611 -32.495 26.665 1.00 23.66 88 VAL A N 1
ATOM 714 C CA . VAL A 1 88 ? 17.809 -33.007 25.537 1.00 23.66 88 VAL A CA 1
ATOM 715 C C . VAL A 1 88 ? 16.770 -34.028 26.022 1.00 23.66 88 VAL A C 1
ATOM 717 O O . VAL A 1 88 ? 17.127 -35.114 26.490 1.00 23.66 88 VAL A O 1
ATOM 720 N N . VAL A 1 89 ? 15.483 -33.731 25.839 1.00 25.86 89 VAL A N 1
ATOM 721 C CA . VAL A 1 89 ? 14.390 -34.701 26.006 1.00 25.86 89 VAL A CA 1
ATOM 722 C C . VAL A 1 89 ? 14.143 -35.406 24.671 1.00 25.86 89 VAL A C 1
ATOM 724 O O . VAL A 1 89 ? 13.691 -34.816 23.696 1.00 25.86 89 VAL A O 1
ATOM 727 N N . LYS A 1 90 ? 14.461 -36.704 24.624 1.00 24.17 90 LYS A N 1
ATOM 728 C CA . LYS A 1 90 ? 14.166 -37.595 23.495 1.00 24.17 90 LYS A CA 1
ATOM 729 C C . LYS A 1 90 ? 12.680 -37.954 23.502 1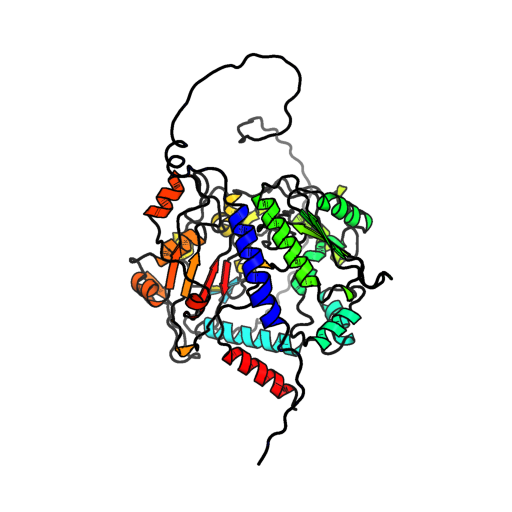.00 24.17 90 LYS A C 1
ATOM 731 O O . LYS A 1 90 ? 12.199 -38.519 24.484 1.00 24.17 90 LYS A O 1
ATOM 736 N N . HIS A 1 91 ? 11.976 -37.722 22.399 1.00 27.72 91 HIS A N 1
ATOM 737 C CA . HIS A 1 91 ? 10.679 -38.348 22.135 1.00 27.72 91 HIS A CA 1
ATOM 738 C C . HIS A 1 91 ? 10.785 -39.317 20.956 1.00 27.72 91 HIS A C 1
ATOM 740 O O . HIS A 1 91 ? 11.441 -39.057 19.948 1.00 27.72 91 HIS A O 1
ATOM 746 N N . GLY A 1 92 ? 10.247 -40.515 21.185 1.00 25.31 92 GLY A N 1
ATOM 747 C CA . GLY A 1 92 ? 10.443 -41.704 20.370 1.00 25.31 92 GLY A CA 1
ATOM 748 C C . GLY A 1 92 ? 9.638 -41.697 19.076 1.00 25.31 92 GLY A C 1
ATOM 749 O O . GLY A 1 92 ? 8.531 -41.175 19.003 1.00 25.31 92 GLY A O 1
ATOM 750 N N . LYS A 1 93 ? 10.208 -42.349 18.061 1.00 24.20 93 LYS A N 1
ATOM 751 C CA . LYS A 1 93 ? 9.552 -42.673 16.791 1.00 24.20 93 LYS A CA 1
ATOM 752 C C . LYS A 1 93 ? 8.457 -43.727 16.997 1.00 24.20 93 LYS A C 1
ATOM 754 O O . LYS A 1 93 ? 8.769 -44.786 17.548 1.00 24.20 93 LYS A O 1
ATOM 759 N N . PRO A 1 94 ? 7.261 -43.555 16.415 1.00 30.44 94 PRO A N 1
ATOM 760 C CA . PRO A 1 94 ? 6.424 -44.670 16.013 1.00 30.44 94 PRO A CA 1
ATOM 761 C C . PRO A 1 94 ? 6.635 -44.964 14.525 1.00 30.44 94 PRO A C 1
ATOM 763 O O . PRO A 1 94 ? 6.590 -44.096 13.659 1.00 30.44 94 PRO A O 1
ATOM 766 N N . ASN A 1 95 ? 6.891 -46.236 14.258 1.00 27.17 95 ASN A N 1
ATOM 767 C CA . ASN A 1 95 ? 7.098 -46.835 12.954 1.00 27.17 95 ASN A CA 1
ATOM 768 C C . ASN A 1 95 ? 5.747 -47.387 12.475 1.00 27.17 95 ASN A C 1
ATOM 770 O O . ASN A 1 95 ? 5.274 -48.365 13.046 1.00 27.17 95 ASN A O 1
ATOM 774 N N . HIS A 1 96 ? 5.138 -46.806 11.440 1.00 32.81 96 HIS A N 1
ATOM 775 C CA . HIS A 1 96 ? 4.033 -47.448 10.724 1.00 32.81 96 HIS A CA 1
ATOM 776 C C . HIS A 1 96 ? 4.224 -47.312 9.214 1.00 32.81 96 HIS A C 1
ATOM 778 O O . HIS A 1 96 ? 4.058 -46.252 8.622 1.00 32.81 96 HIS A O 1
ATOM 784 N N . LYS A 1 97 ? 4.584 -48.444 8.601 1.00 35.31 97 LYS A N 1
ATOM 785 C CA . LYS A 1 97 ? 4.498 -48.677 7.163 1.00 35.31 97 LYS A CA 1
ATOM 786 C C . LYS A 1 97 ? 3.024 -48.797 6.779 1.00 35.31 97 LYS A C 1
ATOM 788 O O . LYS A 1 97 ? 2.367 -49.754 7.179 1.00 35.31 97 LYS A O 1
ATOM 793 N N . GLY A 1 98 ? 2.548 -47.866 5.967 1.00 27.28 98 GLY A N 1
ATOM 794 C CA . GLY A 1 98 ? 1.307 -47.978 5.214 1.00 27.28 98 GLY A CA 1
ATOM 795 C C . GLY A 1 98 ? 1.490 -47.216 3.912 1.00 27.28 98 GLY A C 1
ATOM 796 O O . GLY A 1 98 ? 1.573 -45.994 3.929 1.00 27.28 98 GLY A O 1
ATOM 797 N N . HIS A 1 99 ? 1.624 -47.933 2.795 1.00 34.41 99 HIS A N 1
ATOM 798 C CA . HIS A 1 99 ? 1.571 -47.335 1.465 1.00 34.41 99 HIS A CA 1
ATOM 799 C C . HIS A 1 99 ? 0.149 -46.816 1.230 1.00 34.41 99 HIS A C 1
ATOM 801 O O . HIS A 1 99 ? -0.719 -47.559 0.780 1.00 34.41 99 HIS A O 1
ATOM 807 N N . ALA A 1 100 ? -0.089 -45.551 1.563 1.00 31.17 100 ALA A N 1
ATOM 808 C CA . ALA A 1 100 ? -1.172 -44.783 0.977 1.00 31.17 100 ALA A CA 1
ATOM 809 C C . ALA A 1 100 ? -0.644 -44.238 -0.353 1.00 31.17 100 ALA A C 1
ATOM 811 O O . ALA A 1 100 ? 0.273 -43.417 -0.369 1.00 31.17 100 ALA A O 1
ATOM 812 N N . GLN A 1 101 ? -1.161 -44.759 -1.466 1.00 32.12 101 GLN A N 1
ATOM 813 C CA . GLN A 1 101 ? -0.998 -44.117 -2.766 1.00 32.12 101 GLN A CA 1
ATOM 814 C C . GLN A 1 101 ? -1.598 -42.715 -2.651 1.00 32.12 101 GLN A C 1
ATOM 816 O O . GLN A 1 101 ? -2.803 -42.573 -2.438 1.00 32.12 101 GLN A O 1
ATOM 821 N N . GLN A 1 102 ? -0.741 -41.695 -2.718 1.00 30.55 102 GLN A N 1
ATOM 822 C CA . GLN A 1 102 ? -1.189 -40.331 -2.958 1.00 30.55 102 GLN A CA 1
ATOM 823 C C . GLN A 1 102 ? -1.909 -40.308 -4.316 1.00 30.55 102 GLN A C 1
ATOM 825 O O . GLN A 1 102 ? -1.461 -41.005 -5.232 1.00 30.55 102 GLN A O 1
ATOM 830 N N . PRO A 1 103 ? -3.027 -39.578 -4.458 1.00 35.00 103 PRO A N 1
ATOM 831 C CA . PRO A 1 103 ? -3.640 -39.383 -5.763 1.00 35.00 103 PRO A CA 1
ATOM 832 C C . PRO A 1 103 ? -2.603 -38.716 -6.672 1.00 35.00 103 PRO A C 1
ATOM 834 O O . PRO A 1 103 ? -2.024 -37.706 -6.280 1.00 35.00 103 PRO A O 1
ATOM 837 N N . GLU A 1 104 ? -2.333 -39.293 -7.843 1.00 37.56 104 GLU A N 1
ATOM 838 C CA . GLU A 1 104 ? -1.537 -38.626 -8.875 1.00 37.56 104 GLU A CA 1
ATOM 839 C C . GLU A 1 104 ? -2.250 -37.320 -9.254 1.00 37.56 104 GLU A C 1
ATOM 841 O O . GLU A 1 104 ? -3.344 -37.344 -9.822 1.00 37.56 104 GLU A O 1
ATOM 846 N N . GLU A 1 105 ? -1.658 -36.181 -8.890 1.00 40.25 105 GLU A N 1
ATOM 847 C CA . GLU A 1 105 ? -2.050 -34.886 -9.440 1.00 40.25 105 GLU A CA 1
ATOM 848 C C . GLU A 1 105 ? -1.766 -34.872 -10.952 1.00 40.25 105 GLU A C 1
ATOM 850 O O . GLU A 1 105 ? -0.788 -35.483 -11.400 1.00 40.25 105 GLU A O 1
ATOM 855 N N . PRO A 1 106 ? -2.614 -34.224 -11.769 1.00 43.50 106 PRO A N 1
ATOM 856 C CA . PRO A 1 106 ? -2.447 -34.226 -13.215 1.00 43.50 106 PRO A CA 1
ATOM 857 C C . PRO A 1 106 ? -1.091 -33.614 -13.591 1.00 43.50 106 PRO A C 1
ATOM 859 O O . PRO A 1 106 ? -0.760 -32.505 -13.186 1.00 43.50 106 PRO A O 1
ATOM 862 N N . SER A 1 107 ? -0.311 -34.348 -14.387 1.00 55.56 107 SER A N 1
ATOM 863 C CA . SER A 1 107 ? 1.099 -34.086 -14.717 1.00 55.56 107 SER A CA 1
ATOM 864 C C . SER A 1 107 ? 1.369 -32.862 -15.610 1.00 55.56 107 SER A C 1
ATOM 866 O O . SER A 1 107 ? 2.408 -32.821 -16.264 1.00 55.56 107 SER A O 1
ATOM 868 N N . HIS A 1 108 ? 0.441 -31.905 -15.678 1.00 63.03 108 HIS A N 1
ATOM 869 C CA . HIS A 1 108 ? 0.470 -30.742 -16.571 1.00 63.03 108 HIS A CA 1
ATOM 870 C C . HIS A 1 108 ? -0.242 -29.556 -15.905 1.00 63.03 108 HIS A C 1
ATOM 872 O O . HIS A 1 108 ? -1.381 -29.238 -16.249 1.00 63.03 108 HIS A O 1
ATOM 878 N N . ALA A 1 109 ? 0.384 -28.957 -14.893 1.00 84.75 109 ALA A N 1
ATOM 879 C CA . ALA A 1 109 ? -0.156 -27.799 -14.188 1.00 84.75 109 ALA A CA 1
ATOM 880 C C . ALA A 1 109 ? 0.971 -26.854 -13.765 1.00 84.75 109 ALA A C 1
ATOM 882 O O . ALA A 1 109 ? 2.083 -27.281 -13.446 1.00 84.75 109 ALA A O 1
ATOM 883 N N . HIS A 1 110 ? 0.674 -25.554 -13.738 1.00 90.88 110 HIS A N 1
ATOM 884 C CA . HIS A 1 110 ? 1.594 -24.557 -13.200 1.00 90.88 110 HIS A CA 1
ATOM 885 C C . HIS A 1 110 ? 1.952 -24.857 -11.749 1.00 90.88 110 HIS A C 1
ATOM 887 O O . HIS A 1 110 ? 1.115 -25.297 -10.960 1.00 90.88 110 HIS A O 1
ATOM 893 N N . ARG A 1 111 ? 3.197 -24.563 -11.377 1.00 93.00 111 ARG A N 1
ATOM 894 C CA . ARG A 1 111 ? 3.666 -24.779 -10.012 1.00 93.00 111 ARG A CA 1
ATOM 895 C C . ARG A 1 111 ? 3.483 -23.507 -9.195 1.00 93.00 111 ARG A C 1
ATOM 897 O O . ARG A 1 111 ? 4.223 -22.543 -9.384 1.00 93.00 111 ARG A O 1
ATOM 904 N N . LEU A 1 112 ? 2.525 -23.531 -8.273 1.00 93.69 112 LEU A N 1
ATOM 905 C CA . LEU A 1 112 ? 2.294 -22.469 -7.294 1.00 93.69 112 LEU A CA 1
ATOM 906 C C . LEU A 1 112 ? 3.266 -22.635 -6.122 1.00 93.69 112 LEU A C 1
ATOM 908 O O . LEU A 1 112 ? 3.264 -23.662 -5.442 1.00 93.69 112 LEU A O 1
ATOM 912 N N . LEU A 1 113 ? 4.130 -21.648 -5.900 1.00 94.00 113 LEU A N 1
ATOM 913 C CA . LEU A 1 113 ? 5.107 -21.667 -4.816 1.00 94.00 113 LEU A CA 1
ATOM 914 C C . LEU A 1 113 ? 4.562 -20.951 -3.570 1.00 94.00 113 LEU A C 1
ATOM 916 O O . LEU A 1 113 ? 3.904 -19.920 -3.712 1.00 94.00 113 LEU A O 1
ATOM 920 N N . PRO A 1 114 ? 4.891 -21.414 -2.347 1.00 93.94 114 PRO A N 1
ATOM 921 C CA . PRO A 1 114 ? 4.465 -20.763 -1.101 1.00 93.94 114 PRO A CA 1
ATOM 922 C C . PRO A 1 114 ? 4.943 -19.316 -0.927 1.00 93.94 114 PRO A C 1
ATOM 924 O O . PRO A 1 114 ? 4.428 -18.603 -0.074 1.00 93.94 114 PRO A O 1
ATOM 927 N N . ASN A 1 115 ? 5.932 -18.879 -1.709 1.00 92.06 115 ASN A N 1
ATOM 928 C CA . ASN A 1 115 ? 6.408 -17.498 -1.719 1.00 92.06 115 ASN A CA 1
ATOM 929 C C . ASN A 1 115 ? 5.562 -16.569 -2.617 1.00 92.06 115 ASN A C 1
ATOM 931 O O . ASN A 1 115 ? 5.936 -15.421 -2.834 1.00 92.06 115 ASN A O 1
ATOM 935 N N . GLY A 1 116 ? 4.444 -17.060 -3.159 1.00 93.50 116 GLY A N 1
ATOM 936 C CA . GLY A 1 116 ? 3.513 -16.305 -3.999 1.00 93.50 116 GLY A CA 1
ATOM 937 C C . GLY A 1 116 ? 3.878 -16.236 -5.480 1.00 93.50 116 GLY A C 1
ATOM 938 O O . GLY A 1 116 ? 3.112 -15.675 -6.268 1.00 93.50 116 GLY A O 1
ATOM 939 N N . LEU A 1 117 ? 4.997 -16.849 -5.881 1.00 92.75 117 LEU A N 1
ATOM 940 C CA . LEU A 1 117 ? 5.402 -16.966 -7.280 1.00 92.75 117 LEU A CA 1
ATOM 941 C C . LEU A 1 117 ? 4.819 -18.222 -7.939 1.00 92.75 117 LEU A C 1
ATOM 943 O O . LEU A 1 117 ? 4.686 -19.277 -7.324 1.00 92.75 117 LEU A O 1
ATOM 947 N N . LEU A 1 118 ? 4.459 -18.111 -9.211 1.00 93.00 118 LEU A N 1
ATOM 948 C CA . LEU A 1 118 ? 3.940 -19.181 -10.057 1.00 93.00 118 LEU A CA 1
ATOM 949 C C . LEU A 1 118 ? 4.962 -19.456 -11.151 1.00 93.00 118 LEU A C 1
ATOM 951 O O . LEU A 1 118 ? 5.275 -18.563 -11.934 1.00 93.00 118 LEU A O 1
ATOM 955 N N . ILE A 1 119 ? 5.448 -20.694 -11.230 1.00 92.00 119 ILE A N 1
ATOM 956 C CA . ILE A 1 119 ? 6.337 -21.139 -12.307 1.00 92.00 119 ILE A CA 1
ATOM 957 C C . ILE A 1 119 ? 5.500 -21.767 -13.416 1.00 92.00 119 ILE A C 1
ATOM 959 O O . ILE A 1 119 ? 4.735 -22.709 -13.177 1.00 92.00 119 ILE A O 1
ATOM 963 N N . ALA A 1 120 ? 5.630 -21.213 -14.621 1.00 91.00 120 ALA A N 1
ATOM 964 C CA . ALA A 1 120 ? 4.871 -21.656 -15.778 1.00 91.00 120 ALA A CA 1
ATOM 965 C C . ALA A 1 120 ? 5.280 -23.076 -16.195 1.00 91.00 120 ALA A C 1
ATOM 967 O O . ALA A 1 120 ? 6.456 -23.434 -16.189 1.00 91.00 120 ALA A O 1
ATOM 968 N N . ASP A 1 121 ? 4.291 -23.865 -16.604 1.00 91.25 121 ASP A N 1
ATOM 969 C CA . ASP A 1 121 ? 4.503 -25.173 -17.219 1.00 91.25 121 ASP A CA 1
ATOM 970 C C . ASP A 1 121 ? 4.288 -24.995 -18.729 1.00 91.25 121 ASP A C 1
ATOM 972 O O . ASP A 1 121 ? 3.171 -24.651 -19.126 1.00 91.25 121 ASP A O 1
ATOM 976 N N . PRO A 1 122 ? 5.312 -25.225 -19.571 1.00 90.75 122 PRO A N 1
ATOM 977 C CA . PRO A 1 122 ? 5.214 -25.098 -21.026 1.00 90.75 122 PRO A CA 1
ATOM 978 C C . PRO A 1 122 ? 4.102 -25.934 -21.671 1.00 90.75 122 PRO A C 1
ATOM 980 O O . PRO A 1 122 ? 3.651 -25.619 -22.771 1.00 90.75 122 PRO A O 1
ATOM 983 N N . SER A 1 123 ? 3.683 -27.020 -21.018 1.00 91.75 123 SER A N 1
ATOM 984 C CA . SER A 1 123 ? 2.631 -27.918 -21.501 1.00 91.75 123 SER A CA 1
ATOM 985 C C . SER A 1 123 ? 1.217 -27.500 -21.086 1.00 91.75 123 SER A C 1
ATOM 987 O O . SER A 1 123 ? 0.245 -28.052 -21.599 1.00 91.75 123 SER A O 1
ATOM 989 N N . SER A 1 124 ? 1.100 -26.509 -20.201 1.00 91.25 124 SER A N 1
ATOM 990 C CA . SER A 1 124 ? -0.167 -25.942 -19.733 1.00 91.25 124 SER A CA 1
ATOM 991 C C . SER A 1 124 ? -0.545 -24.674 -20.516 1.00 91.25 124 SER A C 1
ATOM 993 O O . SER A 1 124 ? 0.328 -24.068 -21.145 1.00 91.25 124 SER A O 1
ATOM 995 N N . PRO A 1 125 ? -1.822 -24.241 -20.477 1.00 91.00 125 PRO A N 1
ATOM 996 C CA . PRO A 1 125 ? -2.245 -22.912 -20.924 1.00 91.00 125 PRO A CA 1
ATOM 997 C C . PRO A 1 125 ? -1.388 -21.769 -20.376 1.00 91.00 125 PRO A C 1
ATOM 999 O O . PRO A 1 125 ? -0.665 -21.935 -19.401 1.00 91.00 125 PRO A O 1
ATOM 1002 N N . HIS A 1 126 ? -1.471 -20.577 -20.968 1.00 91.50 126 HIS A N 1
ATOM 1003 C CA . HIS A 1 126 ? -0.731 -19.426 -20.442 1.00 91.50 126 HIS A CA 1
ATOM 1004 C C . HIS A 1 126 ? -1.208 -19.070 -19.010 1.00 91.50 126 HIS A C 1
ATOM 1006 O O . HIS A 1 126 ? -2.413 -18.866 -18.829 1.00 91.50 126 HIS A O 1
ATOM 1012 N N . PRO A 1 127 ? -0.306 -18.882 -18.017 1.00 91.06 127 PRO A N 1
ATOM 1013 C CA . PRO A 1 127 ? -0.673 -18.646 -16.612 1.00 91.06 127 PRO A CA 1
ATOM 1014 C C . PRO A 1 127 ? -1.694 -17.536 -16.375 1.00 91.06 127 PRO A C 1
ATOM 1016 O O . PRO A 1 127 ? -2.592 -17.685 -15.555 1.00 91.06 127 PRO A O 1
ATOM 1019 N N . ILE A 1 128 ? -1.593 -16.433 -17.120 1.00 89.44 128 ILE A N 1
ATOM 1020 C CA . ILE A 1 128 ? -2.544 -15.313 -17.041 1.00 89.44 128 ILE A CA 1
ATOM 1021 C C . ILE A 1 128 ? -4.002 -15.743 -17.264 1.00 89.44 128 ILE A C 1
ATOM 1023 O O . ILE A 1 128 ? -4.877 -15.219 -16.581 1.00 89.44 128 ILE A O 1
ATOM 1027 N N . TYR A 1 129 ? -4.297 -16.691 -18.162 1.00 88.81 129 TYR A N 1
ATOM 1028 C CA . TYR A 1 129 ? -5.679 -17.150 -18.351 1.00 88.81 129 TYR A CA 1
ATOM 1029 C C . TYR A 1 129 ? -6.189 -17.899 -17.119 1.00 88.81 129 TYR A C 1
ATOM 1031 O O . TYR A 1 129 ? -7.292 -17.612 -16.655 1.00 88.81 129 TYR A O 1
ATOM 1039 N N . THR A 1 130 ? -5.357 -18.771 -16.548 1.00 87.62 130 THR A N 1
ATOM 1040 C CA . THR A 1 130 ? -5.646 -19.498 -15.306 1.00 87.62 130 THR A CA 1
ATOM 1041 C C . THR A 1 130 ? -5.861 -18.534 -14.138 1.00 87.62 130 THR A C 1
ATOM 1043 O O . THR A 1 130 ? -6.875 -18.616 -13.454 1.00 87.62 130 THR A O 1
ATOM 1046 N N . LEU A 1 131 ? -4.971 -17.552 -13.959 1.00 90.25 131 LEU A N 1
ATOM 1047 C CA . LEU A 1 131 ? -5.078 -16.547 -12.895 1.00 90.25 131 LEU A CA 1
ATOM 1048 C C . LEU A 1 131 ? -6.344 -15.688 -13.038 1.00 90.25 131 LEU A C 1
ATOM 1050 O O . LEU A 1 131 ? -7.003 -15.389 -12.045 1.00 90.25 131 LEU A O 1
ATOM 1054 N N . ILE A 1 132 ? -6.723 -15.313 -14.266 1.00 89.31 132 ILE A N 1
ATOM 1055 C CA . ILE A 1 132 ? -7.975 -14.586 -14.527 1.00 89.31 132 ILE A CA 1
ATOM 1056 C C . ILE A 1 132 ? -9.190 -15.458 -14.193 1.00 89.31 132 ILE A C 1
ATOM 1058 O O . ILE A 1 132 ? -10.150 -14.967 -13.596 1.00 89.31 132 ILE A O 1
ATOM 1062 N N . GLU A 1 133 ? -9.188 -16.730 -14.587 1.00 89.06 133 GLU A N 1
ATOM 1063 C CA . GLU A 1 133 ? -10.277 -17.662 -14.285 1.00 89.06 133 GLU A CA 1
ATOM 1064 C C . GLU A 1 133 ? -10.441 -17.860 -12.772 1.00 89.06 133 GLU A C 1
ATOM 1066 O O . GLU A 1 133 ? -11.546 -17.715 -12.243 1.00 89.06 133 GLU A O 1
ATOM 1071 N N . GLU A 1 134 ? -9.340 -18.106 -12.063 1.00 90.69 134 GLU A N 1
ATOM 1072 C CA . GLU A 1 134 ? -9.323 -18.253 -10.608 1.00 90.69 134 GLU A CA 1
ATOM 1073 C C . GLU A 1 134 ? -9.780 -16.977 -9.899 1.00 90.69 134 GLU A C 1
ATOM 1075 O O . GLU A 1 134 ? -10.617 -17.045 -8.997 1.00 90.69 134 GLU A O 1
ATOM 1080 N N . ALA A 1 135 ? -9.310 -15.805 -10.336 1.00 91.00 135 ALA A N 1
ATOM 1081 C CA . ALA A 1 135 ? -9.742 -14.524 -9.786 1.00 91.00 135 ALA A CA 1
ATOM 1082 C C . ALA A 1 135 ? -11.253 -14.302 -9.966 1.00 91.00 135 ALA A C 1
ATOM 1084 O O . ALA A 1 135 ? -11.926 -13.911 -9.011 1.00 91.00 135 ALA A O 1
ATOM 1085 N N . ASN A 1 136 ? -11.810 -14.610 -11.145 1.00 92.75 136 ASN A N 1
ATOM 1086 C CA . ASN A 1 136 ? -13.254 -14.512 -11.388 1.00 92.75 136 ASN A 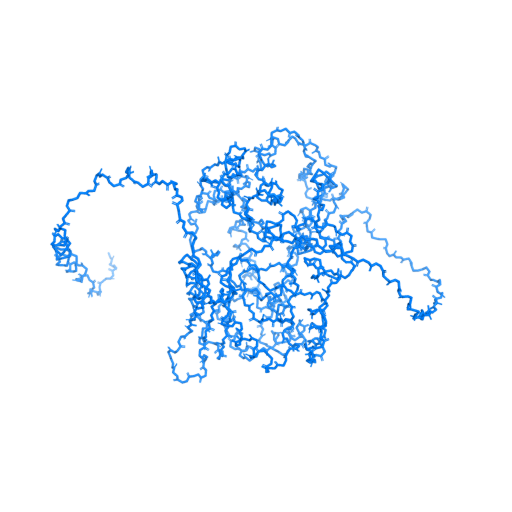CA 1
ATOM 1087 C C . ASN A 1 136 ? -14.040 -15.477 -10.495 1.00 92.75 136 ASN A C 1
ATOM 1089 O O . ASN A 1 136 ? -15.025 -15.081 -9.878 1.00 92.75 136 ASN A O 1
ATOM 1093 N N . LYS A 1 137 ? -13.584 -16.727 -10.374 1.00 94.62 137 LYS A N 1
ATOM 1094 C CA . LYS A 1 137 ? -14.214 -17.723 -9.503 1.00 94.62 137 LYS A CA 1
ATOM 1095 C C . LYS A 1 137 ? -14.191 -17.282 -8.039 1.00 94.62 137 LYS A C 1
ATOM 1097 O O . LYS A 1 137 ? -15.204 -17.396 -7.351 1.00 94.62 137 LYS A O 1
ATOM 1102 N N . ASN A 1 138 ? -13.061 -16.766 -7.562 1.00 92.88 138 ASN A N 1
ATOM 1103 C CA . ASN A 1 138 ? -12.917 -16.266 -6.196 1.00 92.88 138 ASN A CA 1
ATOM 1104 C C . ASN A 1 138 ? -13.818 -15.047 -5.951 1.00 92.88 138 ASN A C 1
ATOM 1106 O O . ASN A 1 138 ? -14.452 -14.956 -4.900 1.00 92.88 138 ASN A O 1
ATOM 1110 N N . TRP A 1 139 ? -13.929 -14.147 -6.931 1.00 93.50 139 TRP A N 1
ATOM 1111 C CA . TRP A 1 139 ? -14.831 -12.997 -6.887 1.00 93.50 139 TRP A CA 1
ATOM 1112 C C . TRP A 1 139 ? -16.308 -13.410 -6.838 1.00 93.50 139 TRP A C 1
ATOM 1114 O O . TRP A 1 139 ? -17.042 -12.972 -5.956 1.00 93.50 139 TRP A O 1
ATOM 1124 N N . GLU A 1 140 ? -16.746 -14.309 -7.720 1.00 95.00 140 GLU A N 1
ATOM 1125 C CA . GLU A 1 140 ? -18.121 -14.819 -7.721 1.00 95.00 140 GLU A CA 1
ATOM 1126 C C . GLU A 1 140 ? -18.454 -15.541 -6.411 1.00 95.00 140 GLU A C 1
ATOM 1128 O O . GLU A 1 140 ? -19.525 -15.346 -5.842 1.00 95.00 140 GLU A O 1
ATOM 1133 N N . GLN A 1 141 ? -17.530 -16.350 -5.885 1.00 94.19 141 GLN A N 1
ATOM 1134 C CA . GLN A 1 141 ? -17.711 -16.998 -4.586 1.00 94.19 141 GLN A CA 1
ATOM 1135 C C . GLN A 1 141 ? -17.818 -15.996 -3.439 1.00 94.19 141 GLN A C 1
ATOM 1137 O O . GLN A 1 141 ? -18.611 -16.223 -2.526 1.00 94.19 141 GLN A O 1
ATOM 1142 N N . LYS A 1 142 ? -17.032 -14.916 -3.477 1.00 93.19 142 LYS A N 1
ATOM 1143 C CA . LYS A 1 142 ? -17.089 -13.834 -2.493 1.00 93.19 142 LYS A CA 1
ATOM 1144 C C . LYS A 1 142 ? -18.463 -13.165 -2.505 1.00 93.19 142 LYS A C 1
ATOM 1146 O O . LYS A 1 142 ? -19.113 -13.121 -1.468 1.00 93.19 142 LYS A O 1
ATOM 1151 N N . LEU A 1 143 ? -18.946 -12.755 -3.679 1.00 92.88 143 LEU A N 1
ATOM 1152 C CA . LEU A 1 143 ? -20.273 -12.144 -3.822 1.00 92.88 143 LEU A CA 1
ATOM 1153 C C . LEU A 1 143 ? -21.404 -13.096 -3.410 1.00 92.88 143 LEU A C 1
ATOM 1155 O O . LEU A 1 143 ? -22.330 -12.699 -2.712 1.00 92.88 143 LEU A O 1
ATOM 1159 N N . ASN A 1 144 ? -21.318 -14.375 -3.783 1.00 93.19 144 ASN A N 1
ATOM 1160 C CA . ASN A 1 144 ? -22.347 -15.364 -3.451 1.00 93.19 144 ASN A CA 1
ATOM 1161 C C . ASN A 1 144 ? -22.447 -15.667 -1.947 1.00 93.19 144 ASN A C 1
ATOM 1163 O O . ASN A 1 144 ? -23.498 -16.123 -1.496 1.00 93.19 144 ASN A O 1
ATOM 1167 N N . LYS A 1 145 ? -21.364 -15.457 -1.189 1.00 92.25 145 LYS A N 1
ATOM 1168 C CA . LYS A 1 145 ? -21.310 -15.666 0.266 1.00 92.25 145 LYS A CA 1
ATOM 1169 C C . LYS A 1 145 ? -21.652 -14.417 1.075 1.00 92.25 145 LYS A C 1
ATOM 1171 O O . LYS A 1 145 ? -21.772 -14.542 2.288 1.00 92.25 145 LYS A O 1
ATOM 1176 N N . ALA A 1 146 ? -21.785 -13.257 0.431 1.00 94.69 146 ALA A N 1
ATOM 1177 C CA . ALA A 1 146 ? -22.087 -12.014 1.120 1.00 94.69 146 ALA A CA 1
ATOM 1178 C C . ALA A 1 146 ? -23.413 -12.125 1.886 1.00 94.69 146 ALA A C 1
ATOM 1180 O O . ALA A 1 146 ? -24.426 -12.595 1.352 1.00 94.69 146 ALA A O 1
ATOM 1181 N N . SER A 1 147 ? -23.389 -11.683 3.138 1.00 97.25 147 SER A N 1
ATOM 1182 C CA . SER A 1 147 ? -24.532 -11.650 4.037 1.00 97.25 147 SER A CA 1
ATOM 1183 C C . SER A 1 147 ? -25.674 -10.839 3.432 1.00 97.25 147 SER A C 1
ATOM 1185 O O . SER A 1 147 ? -25.463 -9.787 2.829 1.00 97.25 147 SER A O 1
ATOM 1187 N N . ARG A 1 148 ? -26.913 -11.306 3.621 1.00 95.69 148 ARG A N 1
ATOM 1188 C CA . ARG A 1 148 ? -28.136 -10.649 3.117 1.00 95.69 148 ARG A CA 1
ATOM 1189 C C . ARG A 1 148 ? -29.048 -10.158 4.231 1.00 95.69 148 ARG A C 1
ATOM 1191 O O . ARG A 1 148 ? -30.025 -9.451 3.983 1.00 95.69 148 ARG A O 1
ATOM 1198 N N . SER A 1 149 ? -28.739 -10.513 5.473 1.00 97.44 149 SER A N 1
ATOM 1199 C CA . SER A 1 149 ? -29.459 -10.051 6.654 1.00 97.44 149 SER A CA 1
ATOM 1200 C C . SER A 1 149 ? -28.512 -9.771 7.814 1.00 97.44 149 SER A C 1
ATOM 1202 O O . SER A 1 149 ? -27.410 -10.309 7.875 1.00 97.44 149 SER A O 1
ATOM 1204 N N . LEU A 1 150 ? -28.985 -8.989 8.788 1.00 97.94 150 LEU A N 1
ATOM 1205 C CA . LEU A 1 150 ? -28.234 -8.712 10.012 1.00 97.94 150 LEU A CA 1
ATOM 1206 C C . LEU A 1 150 ? -27.833 -10.002 10.744 1.00 97.94 150 LEU A C 1
ATOM 1208 O O . LEU A 1 150 ? -26.733 -10.079 11.275 1.00 97.94 150 LEU A O 1
ATOM 1212 N N . SER A 1 151 ? -28.707 -11.015 10.781 1.00 98.12 151 SER A N 1
ATOM 1213 C CA . SER A 1 151 ? -28.392 -12.284 11.452 1.00 98.12 151 SER A CA 1
ATOM 1214 C C . SER A 1 151 ? -27.250 -13.015 10.754 1.00 98.12 151 SER A C 1
ATOM 1216 O O . SER A 1 151 ? -26.341 -13.484 11.428 1.00 98.12 151 SER A O 1
ATOM 1218 N N . GLU A 1 152 ? -27.280 -13.072 9.419 1.00 98.12 152 GLU A N 1
ATOM 1219 C CA . GLU A 1 152 ? -26.205 -13.677 8.627 1.00 98.12 152 GLU A CA 1
ATOM 1220 C C . GLU A 1 152 ? -24.890 -12.918 8.815 1.00 98.12 152 GLU A C 1
ATOM 1222 O O . GLU A 1 152 ? -23.880 -13.548 9.099 1.00 98.12 152 GLU A O 1
ATOM 1227 N N . ALA A 1 153 ? -24.917 -11.581 8.786 1.00 97.88 153 ALA A N 1
ATOM 1228 C CA . ALA A 1 153 ? -23.729 -10.753 9.004 1.00 97.88 153 ALA A CA 1
ATOM 1229 C C . ALA A 1 153 ? -23.125 -10.945 10.400 1.00 97.88 153 ALA A C 1
ATOM 1231 O O . ALA A 1 153 ? -21.910 -10.992 10.567 1.00 97.88 153 ALA A O 1
ATOM 1232 N N . VAL A 1 154 ? -23.970 -11.088 11.424 1.00 98.25 154 VAL A N 1
ATOM 1233 C CA . VAL A 1 154 ? -23.527 -11.379 12.794 1.00 98.25 154 VAL A CA 1
ATOM 1234 C C . VAL A 1 154 ? -22.884 -12.768 12.880 1.00 98.25 154 VAL A C 1
ATOM 1236 O O . VAL A 1 154 ? -21.855 -12.924 13.541 1.00 98.25 154 VAL A O 1
ATOM 1239 N N . ASP A 1 155 ? -23.482 -13.776 12.247 1.00 98.06 155 ASP A N 1
ATOM 1240 C CA . ASP A 1 155 ? -22.956 -15.142 12.256 1.00 98.06 155 ASP A CA 1
ATOM 1241 C C . ASP A 1 155 ? -21.658 -15.250 11.444 1.00 98.06 155 ASP A C 1
ATOM 1243 O O . ASP A 1 155 ? -20.712 -15.900 11.890 1.00 98.06 155 ASP A O 1
ATOM 1247 N N . GLU A 1 156 ? -21.565 -14.548 10.315 1.00 97.06 156 GLU A N 1
ATOM 1248 C CA . GLU A 1 156 ? -20.358 -14.467 9.497 1.00 97.06 156 GLU A CA 1
ATOM 1249 C C . GLU A 1 156 ? -19.228 -13.734 10.228 1.00 97.06 156 GLU A C 1
ATOM 1251 O O . GLU A 1 156 ? -18.101 -14.229 10.263 1.00 97.06 156 GLU A O 1
ATOM 1256 N N . TYR A 1 157 ? -19.526 -12.622 10.908 1.00 97.25 157 TYR A N 1
ATOM 1257 C CA . TYR A 1 157 ? -18.563 -11.917 11.756 1.00 97.25 157 TYR A CA 1
ATOM 1258 C C . TYR A 1 157 ? -17.997 -12.841 12.843 1.00 97.25 157 TYR A C 1
ATOM 1260 O O . TYR A 1 157 ? -16.783 -12.925 13.028 1.00 97.25 157 TYR A O 1
ATOM 1268 N N . ARG A 1 158 ? -18.863 -13.588 13.541 1.00 97.25 158 ARG A N 1
ATOM 1269 C CA . ARG A 1 158 ? -18.437 -14.567 14.557 1.00 97.25 158 ARG A CA 1
ATOM 1270 C C . ARG A 1 158 ? -17.607 -15.691 13.960 1.00 97.25 158 ARG A C 1
ATOM 1272 O O . ARG A 1 158 ? -16.638 -16.116 14.577 1.00 97.25 158 ARG A O 1
ATOM 1279 N N . ARG A 1 159 ? -17.986 -16.183 12.779 1.00 96.31 159 ARG A N 1
ATOM 1280 C CA . ARG A 1 159 ? -17.266 -17.251 12.080 1.00 96.31 159 ARG A CA 1
ATOM 1281 C C . ARG A 1 159 ? -15.866 -16.805 11.652 1.00 96.31 159 ARG A C 1
ATOM 1283 O O . ARG A 1 159 ? -14.960 -17.630 11.653 1.00 96.31 159 ARG A O 1
ATOM 1290 N N . ARG A 1 160 ? -15.700 -15.543 11.241 1.00 94.69 160 ARG A N 1
ATOM 1291 C CA . ARG A 1 160 ? -14.421 -14.992 10.764 1.00 94.69 160 ARG A CA 1
ATOM 1292 C C . ARG A 1 160 ? -13.490 -14.575 11.891 1.00 94.69 160 ARG A C 1
ATOM 1294 O O . ARG A 1 160 ? -12.308 -14.882 11.831 1.00 94.69 160 ARG A O 1
ATOM 1301 N N . TYR A 1 161 ? -14.023 -13.862 12.878 1.00 94.19 161 TYR A N 1
ATOM 1302 C CA . TYR A 1 161 ? -13.215 -13.146 13.869 1.00 94.19 161 TYR A CA 1
ATOM 1303 C C . TYR A 1 161 ? -13.337 -13.721 15.278 1.00 94.19 161 TYR A C 1
ATOM 1305 O O . TYR A 1 161 ? -12.816 -13.129 16.217 1.00 94.19 161 TYR A O 1
ATOM 1313 N N . GLU A 1 162 ? -14.091 -14.815 15.435 1.00 93.94 162 GLU A N 1
ATOM 1314 C CA . GLU A 1 162 ? -14.287 -15.547 16.695 1.00 93.94 162 GLU A CA 1
ATOM 1315 C C . GLU A 1 162 ? -14.810 -14.669 17.847 1.00 93.94 162 GLU A C 1
ATOM 1317 O O . GLU A 1 162 ? -14.636 -14.955 19.031 1.00 93.94 162 GLU A O 1
ATOM 1322 N N . ARG A 1 163 ? -15.500 -13.574 17.502 1.00 92.56 163 ARG A N 1
ATOM 1323 C CA . ARG A 1 163 ? -15.973 -12.549 18.441 1.00 92.56 163 ARG A CA 1
ATOM 1324 C C . ARG A 1 163 ? -17.370 -12.071 18.092 1.00 92.56 163 ARG A C 1
ATOM 1326 O O . ARG A 1 163 ? -17.857 -12.243 16.978 1.00 92.56 163 ARG A O 1
ATOM 1333 N N . ASN A 1 164 ? -18.038 -11.452 19.063 1.00 94.94 164 ASN A N 1
ATOM 1334 C CA . ASN A 1 164 ? -19.288 -10.754 18.779 1.00 94.94 164 ASN A CA 1
ATOM 1335 C C . ASN A 1 164 ? -19.006 -9.442 18.030 1.00 94.94 164 ASN A C 1
ATOM 1337 O O . ASN A 1 164 ? -18.019 -8.777 18.356 1.00 94.94 164 ASN A O 1
ATOM 1341 N N . PRO A 1 165 ? -19.888 -9.040 17.098 1.00 95.75 165 PRO A N 1
ATOM 1342 C CA . PRO A 1 165 ? -19.792 -7.737 16.456 1.00 95.75 165 PRO A CA 1
ATOM 1343 C C . PRO A 1 165 ? -19.793 -6.582 17.468 1.00 95.75 165 PRO A C 1
ATOM 1345 O O . PRO A 1 165 ? -20.382 -6.713 18.552 1.00 95.75 165 PRO A O 1
ATOM 1348 N N . PRO A 1 166 ? -19.169 -5.440 17.130 1.00 92.62 166 PRO A N 1
ATOM 1349 C CA . PRO A 1 166 ? -19.100 -4.288 18.016 1.00 92.62 166 PRO A CA 1
ATOM 1350 C C . PRO A 1 166 ? -20.484 -3.686 18.285 1.00 92.62 166 PRO A C 1
ATOM 1352 O O . PRO A 1 166 ? -21.470 -3.922 17.582 1.00 92.62 166 PRO A O 1
ATOM 1355 N N . ARG A 1 167 ? -20.569 -2.849 19.320 1.00 90.12 167 ARG A N 1
ATOM 1356 C CA . ARG A 1 167 ? -21.794 -2.099 19.613 1.00 90.12 167 ARG A CA 1
ATOM 1357 C C . ARG A 1 167 ? -22.156 -1.191 18.429 1.00 90.12 167 ARG A C 1
ATOM 1359 O O . ARG A 1 167 ? -21.305 -0.478 17.913 1.00 90.12 167 ARG A O 1
ATOM 1366 N N . GLY A 1 168 ? -23.435 -1.184 18.048 1.00 89.75 168 GLY A N 1
ATOM 1367 C CA . GLY A 1 168 ? -23.942 -0.394 16.920 1.00 89.75 168 GLY A CA 1
ATOM 1368 C C . GLY A 1 168 ? -23.861 -1.099 15.563 1.00 89.75 168 GLY A C 1
ATOM 1369 O O . GLY A 1 168 ? -24.128 -0.463 14.545 1.00 89.75 168 GLY A O 1
ATOM 1370 N N . PHE A 1 169 ? -23.523 -2.393 15.534 1.00 94.12 169 PHE A N 1
ATOM 1371 C CA . PHE A 1 169 ? -23.469 -3.193 14.307 1.00 94.12 169 PHE A CA 1
ATOM 1372 C C . PHE A 1 169 ? -24.802 -3.237 13.544 1.00 94.12 169 PHE A C 1
ATOM 1374 O O . PHE A 1 169 ? -24.820 -3.270 12.322 1.00 94.12 169 PHE A O 1
ATOM 1381 N N . ASP A 1 170 ? -25.931 -3.165 14.247 1.00 94.31 170 ASP A N 1
ATOM 1382 C CA . ASP A 1 170 ? -27.268 -3.049 13.660 1.00 94.31 170 ASP A CA 1
ATOM 1383 C C . ASP A 1 170 ? -27.456 -1.749 12.859 1.00 94.31 170 ASP A C 1
ATOM 1385 O O . ASP A 1 170 ? -28.062 -1.761 11.787 1.00 94.31 170 ASP A O 1
ATOM 1389 N N . ARG A 1 171 ? -26.895 -0.630 13.338 1.00 92.75 171 ARG A N 1
ATOM 1390 C CA . ARG A 1 171 ? -26.910 0.651 12.612 1.00 92.75 171 ARG A CA 1
ATOM 1391 C C . ARG A 1 171 ? -25.997 0.628 11.397 1.00 92.75 171 ARG A C 1
ATOM 1393 O O . ARG A 1 171 ? -26.389 1.127 10.347 1.00 92.75 171 ARG A O 1
ATOM 1400 N N . TRP A 1 172 ? -24.815 0.027 11.527 1.00 92.56 172 TRP A N 1
ATOM 1401 C CA . TRP A 1 172 ? -23.930 -0.202 10.386 1.00 92.56 172 TRP A CA 1
ATOM 1402 C C . TRP A 1 172 ? -24.609 -1.088 9.331 1.00 92.56 172 TRP A C 1
ATOM 1404 O O . TRP A 1 172 ? -24.593 -0.752 8.152 1.00 92.56 172 TRP A O 1
ATOM 1414 N N . TRP A 1 173 ? -25.305 -2.154 9.740 1.00 96.06 173 TRP A N 1
ATOM 1415 C CA . TRP A 1 173 ? -26.051 -2.999 8.806 1.00 96.06 173 TRP A CA 1
ATOM 1416 C C . TRP A 1 173 ? -27.169 -2.233 8.096 1.00 96.06 173 TRP A C 1
ATOM 1418 O O . TRP A 1 173 ? -27.382 -2.382 6.895 1.00 96.06 173 TRP A O 1
ATOM 1428 N N . LYS A 1 174 ? -27.874 -1.360 8.820 1.00 95.06 174 LYS A N 1
ATOM 1429 C CA . LYS A 1 174 ? -28.863 -0.472 8.208 1.00 95.06 174 LYS A CA 1
ATOM 1430 C C . LYS A 1 174 ? -28.219 0.443 7.156 1.00 95.06 174 LYS A C 1
ATOM 1432 O O . LYS A 1 174 ? -28.757 0.558 6.059 1.00 95.06 174 LYS A O 1
ATOM 1437 N N . TYR A 1 175 ? -27.057 1.025 7.457 1.00 94.25 175 TYR A N 1
ATOM 1438 C CA . TYR A 1 175 ? -26.292 1.829 6.499 1.00 94.25 175 TYR A CA 1
ATOM 1439 C C . TYR A 1 175 ? -25.894 1.022 5.256 1.00 94.25 175 TYR A C 1
ATOM 1441 O O . TYR A 1 175 ? -26.049 1.513 4.139 1.00 94.25 175 TYR A O 1
ATOM 1449 N N . VAL A 1 176 ? -25.444 -0.225 5.437 1.00 95.44 176 VAL A N 1
ATOM 1450 C CA . VAL A 1 176 ? -25.131 -1.164 4.346 1.00 95.44 176 VAL A CA 1
ATOM 1451 C C . VAL A 1 176 ? -26.323 -1.331 3.404 1.00 95.44 176 VAL A C 1
ATOM 1453 O O . VAL A 1 176 ? -26.156 -1.245 2.189 1.00 95.44 176 VAL A O 1
ATOM 1456 N N . GLN A 1 177 ? -27.527 -1.518 3.954 1.00 95.56 177 GLN A N 1
ATOM 1457 C CA . GLN A 1 177 ? -28.749 -1.677 3.163 1.00 95.56 177 GLN A CA 1
ATOM 1458 C C . GLN A 1 177 ? -29.161 -0.384 2.450 1.00 95.56 177 GLN A C 1
ATOM 1460 O O . GLN A 1 177 ? -29.509 -0.420 1.272 1.00 95.56 177 GLN A O 1
ATOM 1465 N N . GLU A 1 178 ? -29.126 0.754 3.146 1.00 95.31 178 GLU A N 1
ATOM 1466 C CA . GLU A 1 178 ? -29.543 2.053 2.598 1.00 95.31 178 GLU A CA 1
ATOM 1467 C C . GLU A 1 178 ? -28.614 2.548 1.481 1.00 95.31 178 GLU A C 1
ATOM 1469 O O . GLU A 1 178 ? -29.080 3.203 0.550 1.00 95.31 178 GLU A O 1
ATOM 1474 N N . ASN A 1 179 ? -27.328 2.187 1.540 1.00 94.62 179 ASN A N 1
ATOM 1475 C CA . ASN A 1 179 ? -26.308 2.615 0.579 1.00 94.62 179 ASN A CA 1
ATOM 1476 C C . ASN A 1 179 ? -25.888 1.519 -0.407 1.00 94.62 179 ASN A C 1
ATOM 1478 O O . ASN A 1 179 ? -24.944 1.719 -1.167 1.00 94.62 179 ASN A O 1
ATOM 1482 N N . ASN A 1 180 ? -26.574 0.370 -0.412 1.00 94.62 180 ASN A N 1
ATOM 1483 C CA . ASN A 1 180 ? -26.285 -0.749 -1.311 1.00 94.62 180 ASN A CA 1
ATOM 1484 C C . ASN A 1 180 ? -24.793 -1.154 -1.296 1.00 94.62 180 ASN A C 1
ATOM 1486 O O . ASN A 1 180 ? -24.150 -1.290 -2.341 1.00 94.62 180 ASN A O 1
ATOM 1490 N N . VAL A 1 181 ? -24.214 -1.305 -0.101 1.00 93.56 181 VAL A N 1
ATOM 1491 C CA . VAL A 1 181 ? -22.803 -1.692 0.052 1.00 93.56 181 VAL A CA 1
ATOM 1492 C C . VAL A 1 181 ? -22.605 -3.115 -0.476 1.00 93.56 181 VAL A C 1
ATOM 1494 O O . VAL A 1 181 ? -23.211 -4.060 0.018 1.00 93.56 181 VAL A O 1
ATOM 1497 N N . GLN A 1 182 ? -21.734 -3.265 -1.476 1.00 91.19 182 GLN A N 1
ATOM 1498 C CA . GLN A 1 182 ? -21.574 -4.518 -2.229 1.00 91.19 182 GLN A CA 1
ATOM 1499 C C . GLN A 1 182 ? -20.784 -5.606 -1.487 1.00 91.19 182 GLN A C 1
ATOM 1501 O O . GLN A 1 182 ? -20.943 -6.788 -1.776 1.00 91.19 182 GLN A O 1
ATOM 1506 N N . LEU A 1 183 ? -19.912 -5.220 -0.551 1.00 94.69 183 LEU A N 1
ATOM 1507 C CA . LEU A 1 183 ? -19.002 -6.128 0.155 1.00 94.69 183 LEU A CA 1
ATOM 1508 C C . LEU A 1 183 ? -19.151 -5.982 1.679 1.00 94.69 183 LEU A C 1
ATOM 1510 O O . LEU A 1 183 ? -18.222 -5.526 2.345 1.00 94.69 183 LEU A O 1
ATOM 1514 N N . PRO A 1 184 ? -20.317 -6.331 2.251 1.00 95.50 184 PRO A N 1
ATOM 1515 C CA . PRO A 1 184 ? -20.607 -6.059 3.656 1.00 95.50 184 PRO A CA 1
ATOM 1516 C C . PRO A 1 184 ? -19.747 -6.864 4.640 1.00 95.50 184 PRO A C 1
ATOM 1518 O O . PRO A 1 184 ? -19.563 -6.426 5.767 1.00 95.50 184 PRO A O 1
ATOM 1521 N N . ASP A 1 185 ? -19.181 -8.006 4.248 1.00 95.88 185 ASP A N 1
ATOM 1522 C CA . ASP A 1 185 ? -18.395 -8.851 5.166 1.00 95.88 185 ASP A CA 1
ATOM 1523 C C . ASP A 1 185 ? -16.870 -8.689 5.009 1.00 95.88 185 ASP A C 1
ATOM 1525 O O . ASP A 1 185 ? -16.098 -9.261 5.778 1.00 95.88 185 ASP A O 1
ATOM 1529 N N . GLU A 1 186 ? -16.403 -7.908 4.030 1.00 93.94 186 GLU A N 1
ATOM 1530 C CA . GLU A 1 186 ? -14.999 -7.898 3.589 1.00 93.94 186 GLU A CA 1
ATOM 1531 C C . GLU A 1 186 ? -14.143 -6.862 4.339 1.00 93.94 186 GLU A C 1
ATOM 1533 O O . GLU A 1 186 ? -13.507 -5.990 3.747 1.00 93.94 186 GLU A O 1
ATOM 1538 N N . TYR A 1 187 ? -14.113 -6.992 5.667 1.00 93.56 187 TYR A N 1
ATOM 1539 C CA . TYR A 1 187 ? -13.377 -6.124 6.598 1.00 93.56 187 TYR A CA 1
ATOM 1540 C C . TYR A 1 187 ? -12.233 -6.867 7.315 1.00 93.56 187 TYR A C 1
ATOM 1542 O O . TYR A 1 187 ? -11.858 -6.526 8.438 1.00 93.56 187 TYR A O 1
ATOM 1550 N N . ASP A 1 188 ? -11.658 -7.891 6.677 1.00 93.75 188 ASP A N 1
ATOM 1551 C CA . ASP A 1 188 ? -10.643 -8.746 7.307 1.00 93.75 188 ASP A CA 1
ATOM 1552 C C . ASP A 1 188 ? -9.393 -7.945 7.717 1.00 93.75 188 ASP A C 1
ATOM 1554 O O . ASP A 1 188 ? -8.844 -8.161 8.792 1.00 93.75 188 ASP A O 1
ATOM 1558 N N . GLN A 1 189 ? -8.964 -6.978 6.893 1.00 92.88 189 GLN A N 1
ATOM 1559 C CA . GLN A 1 189 ? -7.741 -6.202 7.137 1.00 92.88 189 GLN A CA 1
ATOM 1560 C C . GLN A 1 189 ? -7.785 -5.435 8.464 1.00 92.88 189 GLN A C 1
ATOM 1562 O O . GLN A 1 189 ? -6.838 -5.512 9.241 1.00 92.88 189 GLN A O 1
ATOM 1567 N N . ILE A 1 190 ? -8.882 -4.723 8.740 1.00 94.44 190 ILE A N 1
ATOM 1568 C CA . ILE A 1 190 ? -8.994 -3.939 9.974 1.00 94.44 190 ILE A CA 1
ATOM 1569 C C . ILE A 1 190 ? -9.069 -4.850 11.204 1.00 94.44 190 ILE A C 1
ATOM 1571 O O . ILE A 1 190 ? -8.479 -4.533 12.228 1.00 94.44 190 ILE A O 1
ATOM 1575 N N . ASN A 1 191 ? -9.730 -6.008 11.104 1.00 95.19 191 ASN A N 1
ATOM 1576 C CA . ASN A 1 191 ? -9.802 -6.961 12.212 1.00 95.19 191 ASN A CA 1
ATOM 1577 C C . ASN A 1 191 ? -8.438 -7.606 12.496 1.00 95.19 191 ASN A C 1
ATOM 1579 O O . ASN A 1 191 ? -8.047 -7.690 13.654 1.00 95.19 191 ASN A O 1
ATOM 1583 N N . LEU A 1 192 ? -7.685 -7.978 11.455 1.00 94.62 192 LEU A N 1
ATOM 1584 C CA . LEU A 1 192 ? -6.311 -8.475 11.596 1.00 94.62 192 LEU A CA 1
ATOM 1585 C C . LEU A 1 192 ? -5.386 -7.435 12.237 1.00 94.62 192 LEU A C 1
ATOM 1587 O O . LEU A 1 192 ? -4.557 -7.775 13.075 1.00 94.62 192 LEU A O 1
ATOM 1591 N N . ASP A 1 193 ? -5.530 -6.165 11.860 1.00 96.25 193 ASP A N 1
ATOM 1592 C CA . ASP A 1 193 ? -4.731 -5.085 12.438 1.00 96.25 193 ASP A CA 1
ATOM 1593 C C . ASP A 1 193 ? -5.112 -4.792 13.896 1.00 96.25 193 ASP A C 1
ATOM 1595 O O . ASP A 1 193 ? -4.253 -4.405 14.689 1.00 96.25 193 ASP A O 1
ATOM 1599 N N . LEU A 1 194 ? -6.385 -4.981 14.257 1.00 96.06 194 LEU A N 1
ATOM 1600 C CA . LEU A 1 194 ? -6.881 -4.789 15.619 1.00 96.06 194 LEU A CA 1
ATOM 1601 C C . LEU A 1 194 ? -6.583 -5.975 16.552 1.00 96.06 194 LEU A C 1
ATOM 1603 O O . LEU A 1 194 ? -6.605 -5.797 17.771 1.00 96.06 194 LEU A O 1
ATOM 1607 N N . GLU A 1 195 ? -6.273 -7.150 16.000 1.00 96.19 195 GLU A N 1
ATOM 1608 C CA . GLU A 1 195 ? -6.066 -8.399 16.740 1.00 96.19 195 GLU A CA 1
ATOM 1609 C C . GLU A 1 195 ? -5.126 -8.253 17.949 1.00 96.19 195 GLU A C 1
ATOM 1611 O O . GLU A 1 195 ? -5.555 -8.563 19.065 1.00 96.19 195 GLU A O 1
ATOM 1616 N N . PRO A 1 196 ? -3.904 -7.691 17.818 1.00 96.19 196 PRO A N 1
ATOM 1617 C CA . PRO A 1 196 ? -2.967 -7.626 18.942 1.00 96.19 196 PRO A CA 1
ATOM 1618 C C . PRO A 1 196 ? -3.480 -6.767 20.110 1.00 96.19 196 PRO A C 1
ATOM 1620 O O . PRO A 1 196 ? -3.080 -6.948 21.259 1.00 96.19 196 PRO A O 1
ATOM 1623 N N . PHE A 1 197 ? -4.383 -5.820 19.845 1.00 96.19 197 PHE A N 1
ATOM 1624 C CA . PHE A 1 197 ? -4.907 -4.909 20.862 1.00 96.19 197 PHE A CA 1
ATOM 1625 C C . PHE A 1 197 ? -5.955 -5.562 21.765 1.00 96.19 197 PHE A C 1
ATOM 1627 O O . PHE A 1 197 ? -6.212 -5.052 22.857 1.00 96.19 197 PHE A O 1
ATOM 1634 N N . HIS A 1 198 ? -6.531 -6.700 21.363 1.00 96.00 198 HIS A N 1
ATOM 1635 C CA . HIS A 1 198 ? -7.459 -7.459 22.202 1.00 96.00 198 HIS A CA 1
ATOM 1636 C C . HIS A 1 198 ? -6.782 -8.113 23.415 1.00 96.00 198 HIS A C 1
ATOM 1638 O O . HIS A 1 198 ? -7.460 -8.367 24.410 1.00 96.00 198 HIS A O 1
ATOM 1644 N N . ALA A 1 199 ? -5.460 -8.302 23.376 1.00 96.56 199 ALA A N 1
ATOM 1645 C CA . ALA A 1 199 ? -4.670 -8.788 24.507 1.00 96.56 199 ALA A CA 1
ATOM 1646 C C . ALA A 1 199 ? -4.307 -7.699 25.530 1.00 96.56 199 ALA A C 1
ATOM 1648 O O . ALA A 1 199 ? -3.707 -7.997 26.564 1.00 96.56 199 ALA A O 1
ATOM 1649 N N . LEU A 1 200 ? -4.668 -6.436 25.287 1.00 96.31 200 LEU A N 1
ATOM 1650 C CA . LEU A 1 200 ? -4.433 -5.344 26.227 1.00 96.31 200 LEU A CA 1
ATOM 1651 C C . LEU A 1 200 ? -5.659 -5.110 27.111 1.00 96.31 200 LEU A C 1
ATOM 1653 O O . LEU A 1 200 ? -6.800 -5.060 26.647 1.00 96.31 200 LEU A O 1
ATOM 1657 N N . THR A 1 201 ? -5.434 -4.882 28.406 1.00 96.00 201 THR A N 1
ATOM 1658 C CA . THR A 1 201 ? -6.522 -4.486 29.306 1.00 96.00 201 THR A CA 1
ATOM 1659 C C . THR A 1 201 ? -7.106 -3.131 28.883 1.00 96.00 201 THR A C 1
ATOM 1661 O O . THR A 1 201 ? -6.386 -2.262 28.378 1.00 96.00 201 THR A O 1
ATOM 1664 N N . PRO A 1 202 ? -8.389 -2.846 29.183 1.00 94.81 202 PRO A N 1
ATOM 1665 C CA . PRO A 1 202 ? -8.977 -1.539 28.889 1.00 94.81 202 PRO A CA 1
ATOM 1666 C C . PRO A 1 202 ? -8.218 -0.358 29.518 1.00 94.81 202 PRO A C 1
ATOM 1668 O O . PRO A 1 202 ? -8.242 0.750 28.985 1.00 94.81 202 PRO A O 1
ATOM 1671 N N . SER A 1 203 ? -7.566 -0.563 30.669 1.00 95.56 203 SER A N 1
ATOM 1672 C CA . SER A 1 203 ? -6.694 0.439 31.295 1.00 95.56 203 SER A CA 1
ATOM 1673 C C . SER A 1 203 ? -5.421 0.692 30.495 1.00 95.56 203 SER A C 1
ATOM 1675 O O . SER A 1 203 ? -5.086 1.858 30.295 1.00 95.56 203 SER A O 1
ATOM 1677 N N . GLN A 1 204 ? -4.753 -0.363 30.016 1.00 95.31 204 GLN A N 1
ATOM 1678 C CA . GLN A 1 204 ? -3.565 -0.238 29.166 1.00 95.31 204 GLN A CA 1
ATOM 1679 C C . GLN A 1 204 ? -3.916 0.466 27.856 1.00 95.31 204 GLN A C 1
ATOM 1681 O O . GLN A 1 204 ? -3.275 1.456 27.526 1.00 95.31 204 GLN A O 1
ATOM 1686 N N . LEU A 1 205 ? -4.997 0.064 27.176 1.00 94.56 205 LEU A N 1
ATOM 1687 C CA . LEU A 1 205 ? -5.439 0.715 25.935 1.00 94.56 205 LEU A CA 1
ATOM 1688 C C . LEU A 1 205 ? -5.663 2.220 26.113 1.00 94.56 205 LEU A C 1
ATOM 1690 O O . LEU A 1 205 ? -5.142 3.016 25.336 1.00 94.56 205 LEU A O 1
ATOM 1694 N N . ARG A 1 206 ? -6.375 2.636 27.170 1.00 94.81 206 ARG A N 1
ATOM 1695 C CA . ARG A 1 206 ? -6.582 4.066 27.459 1.00 94.81 206 ARG A CA 1
ATOM 1696 C C . ARG A 1 206 ? -5.280 4.795 27.784 1.00 94.81 206 ARG A C 1
ATOM 1698 O O . ARG A 1 206 ? -5.118 5.941 27.373 1.00 94.81 206 ARG A O 1
ATOM 1705 N N . ALA A 1 207 ? -4.365 4.156 28.512 1.00 94.81 207 ALA A N 1
ATOM 1706 C CA . ALA A 1 207 ? -3.055 4.731 28.800 1.00 94.81 207 ALA A CA 1
ATOM 1707 C C . ALA A 1 207 ? -2.230 4.901 27.513 1.00 94.81 207 ALA A C 1
ATOM 1709 O O . ALA A 1 207 ? -1.678 5.973 27.281 1.00 94.81 207 ALA A O 1
ATOM 1710 N N . HIS A 1 208 ? -2.218 3.888 26.645 1.00 95.00 208 HIS A N 1
ATOM 1711 C CA . HIS A 1 208 ? -1.519 3.901 25.361 1.00 95.00 208 HIS A CA 1
ATOM 1712 C C . HIS A 1 208 ? -2.087 4.985 24.443 1.00 95.00 208 HIS A C 1
ATOM 1714 O O . HIS A 1 208 ? -1.323 5.796 23.925 1.00 95.00 208 HIS A O 1
ATOM 1720 N N . MET A 1 209 ? -3.416 5.066 24.312 1.00 94.69 209 MET A N 1
ATOM 1721 C CA . MET A 1 209 ? -4.094 6.130 23.564 1.00 94.69 209 MET A CA 1
ATOM 1722 C C . MET A 1 209 ? -3.747 7.520 24.103 1.00 94.69 209 MET A C 1
ATOM 1724 O O . MET A 1 209 ? -3.376 8.401 23.333 1.00 94.69 209 MET A O 1
ATOM 1728 N N . GLY A 1 210 ? -3.817 7.708 25.424 1.00 94.81 210 GLY A N 1
ATOM 1729 C CA . GLY A 1 210 ? -3.499 8.987 26.052 1.00 94.81 210 GLY A CA 1
ATOM 1730 C C . GLY A 1 210 ? -2.039 9.398 25.861 1.00 94.81 210 GLY A C 1
ATOM 1731 O O . GLY A 1 210 ? -1.758 10.583 25.720 1.00 94.81 210 GLY A O 1
ATOM 1732 N N . THR A 1 211 ? -1.106 8.446 25.861 1.00 94.75 211 THR A N 1
ATOM 1733 C CA . THR A 1 211 ? 0.313 8.706 25.584 1.00 94.75 211 THR A CA 1
ATOM 1734 C C . THR A 1 211 ? 0.530 9.067 24.119 1.00 94.75 211 THR A C 1
ATOM 1736 O O . THR A 1 211 ? 1.096 10.122 23.832 1.00 94.75 211 THR A O 1
ATOM 1739 N N . VAL A 1 212 ? 0.038 8.238 23.195 1.00 94.69 212 VAL A N 1
ATOM 1740 C CA . VAL A 1 212 ? 0.330 8.392 21.766 1.00 94.69 212 VAL A CA 1
ATOM 1741 C C . VAL A 1 212 ? -0.351 9.606 21.145 1.00 94.69 212 VAL A C 1
ATOM 1743 O O . VAL A 1 212 ? 0.227 10.227 20.262 1.00 94.69 212 VAL A O 1
ATOM 1746 N N . SER A 1 213 ? -1.518 10.027 21.645 1.00 94.88 213 SER A N 1
ATOM 1747 C CA . SER A 1 213 ? -2.217 11.219 21.142 1.00 94.88 213 SER A CA 1
ATOM 1748 C C . SER A 1 213 ? -1.436 12.524 21.340 1.00 94.88 213 SER A C 1
ATOM 1750 O O . SER A 1 213 ? -1.816 13.546 20.781 1.00 94.88 213 SER A O 1
ATOM 1752 N N . ARG A 1 214 ? -0.365 12.508 22.149 1.00 94.50 214 ARG A N 1
ATOM 1753 C CA . ARG A 1 214 ? 0.529 13.649 22.399 1.00 94.50 214 ARG A CA 1
ATOM 1754 C C . ARG A 1 214 ? 1.869 13.543 21.671 1.00 94.50 214 ARG A C 1
ATOM 1756 O O . ARG A 1 214 ? 2.699 14.438 21.813 1.00 94.50 214 ARG A O 1
ATOM 1763 N N . HIS A 1 215 ? 2.116 12.457 20.941 1.00 93.44 215 HIS A N 1
ATOM 1764 C CA . HIS A 1 215 ? 3.350 12.309 20.178 1.00 93.44 215 HIS A CA 1
ATOM 1765 C C . HIS A 1 215 ? 3.364 13.256 18.971 1.00 93.44 215 HIS A C 1
ATOM 1767 O O . HIS A 1 215 ? 2.343 13.471 18.320 1.00 93.44 215 HIS A O 1
ATOM 1773 N N . SER A 1 216 ? 4.547 13.794 18.660 1.00 91.44 216 SER A N 1
ATOM 1774 C CA . SER A 1 216 ? 4.801 14.478 17.387 1.00 91.44 216 SER A CA 1
ATOM 1775 C C . SER A 1 216 ? 4.421 13.568 16.218 1.00 91.44 216 SER A C 1
ATOM 1777 O O . SER A 1 216 ? 4.589 12.347 16.299 1.00 91.44 216 SER A O 1
ATOM 1779 N N . GLY A 1 217 ? 3.908 14.145 15.133 1.00 91.19 217 GLY A N 1
ATOM 1780 C CA . GLY A 1 217 ? 3.461 13.354 13.988 1.00 91.19 217 GLY A CA 1
ATOM 1781 C C . GLY A 1 217 ? 2.009 12.879 14.085 1.00 91.19 217 GLY A C 1
ATOM 1782 O O . GLY A 1 217 ? 1.554 12.206 13.168 1.00 91.19 217 GLY A O 1
ATOM 1783 N N . MET A 1 218 ? 1.275 13.195 15.159 1.00 94.81 218 MET A N 1
ATOM 1784 C CA . MET A 1 218 ? -0.074 12.664 15.390 1.00 94.81 218 MET A CA 1
ATOM 1785 C C . MET A 1 218 ? -1.171 13.720 15.242 1.00 94.81 218 MET A C 1
ATOM 1787 O O . MET A 1 218 ? -0.995 14.896 15.573 1.00 94.81 218 MET A O 1
ATOM 1791 N N . TYR A 1 219 ? -2.344 13.273 14.802 1.00 95.69 219 TYR A N 1
ATOM 1792 C CA . TYR A 1 219 ? -3.601 13.995 14.976 1.00 95.69 219 TYR A CA 1
ATOM 1793 C C . TYR A 1 219 ? -4.671 13.055 15.520 1.00 95.69 219 TYR A C 1
ATOM 1795 O O . TYR A 1 219 ? -4.644 11.854 15.274 1.00 95.69 219 TYR A O 1
ATOM 1803 N N . THR A 1 220 ? -5.610 13.590 16.285 1.00 96.88 220 THR A N 1
ATOM 1804 C CA . THR A 1 220 ? -6.653 12.806 16.943 1.00 96.88 220 THR A CA 1
ATOM 1805 C C . THR A 1 220 ? -8.016 13.301 16.502 1.00 96.88 220 THR A C 1
ATOM 1807 O O . THR A 1 220 ? -8.314 14.480 16.672 1.00 96.88 220 THR A O 1
ATOM 1810 N N . ILE A 1 221 ? -8.845 12.407 15.968 1.00 95.94 221 ILE A N 1
ATOM 1811 C CA . ILE A 1 221 ? -10.252 12.670 15.658 1.00 95.94 221 ILE A CA 1
ATOM 1812 C C . ILE A 1 221 ? -11.099 12.254 16.857 1.00 95.94 221 ILE A C 1
ATOM 1814 O O . ILE A 1 221 ? -10.906 11.176 17.417 1.00 95.94 221 ILE A O 1
ATOM 1818 N N . SER A 1 222 ? -12.033 13.111 17.257 1.00 94.94 222 SER A N 1
ATOM 1819 C CA . SER A 1 222 ? -12.970 12.865 18.351 1.00 94.94 222 SER A CA 1
ATOM 1820 C C . SER A 1 222 ? -14.399 13.050 17.855 1.00 94.94 222 SER A C 1
ATOM 1822 O O . SER A 1 222 ? -14.777 14.138 17.423 1.00 94.94 222 SER A O 1
ATOM 1824 N N . CYS A 1 223 ? -15.197 11.991 17.940 1.00 92.50 223 CYS A N 1
ATOM 1825 C CA . CYS A 1 223 ? -16.609 11.995 17.590 1.00 92.50 223 CYS A CA 1
ATOM 1826 C C . CYS A 1 223 ? -17.447 11.855 18.871 1.00 92.50 223 CYS A C 1
ATOM 1828 O O . CYS A 1 223 ? -17.249 10.912 19.638 1.00 92.50 223 CYS A O 1
ATOM 1830 N N . PRO A 1 224 ? -18.394 12.770 19.126 1.00 88.19 224 PRO A N 1
ATOM 1831 C CA . PRO A 1 224 ? -19.148 12.826 20.382 1.00 88.19 224 PRO A CA 1
ATOM 1832 C C . PRO A 1 224 ? -20.228 11.740 20.498 1.00 88.19 224 PRO A C 1
ATOM 1834 O O . PRO A 1 224 ? -20.795 11.562 21.575 1.00 88.19 224 PRO A O 1
ATOM 1837 N N . GLY A 1 225 ? -20.517 11.026 19.410 1.00 82.56 225 GLY A N 1
ATOM 1838 C CA . GLY A 1 225 ? -21.439 9.902 19.380 1.00 82.56 225 GLY A CA 1
ATOM 1839 C C . GLY A 1 225 ? -22.924 10.275 19.370 1.00 82.56 225 GLY A C 1
ATOM 1840 O O . GLY A 1 225 ? -23.379 11.258 19.955 1.00 82.56 225 GLY A O 1
ATOM 1841 N N . SER A 1 226 ? -23.699 9.397 18.749 1.00 72.62 226 SER A N 1
ATOM 1842 C CA . SER A 1 226 ? -25.164 9.434 18.613 1.00 72.62 226 SER A CA 1
ATOM 1843 C C . SER A 1 226 ? -25.963 9.549 19.920 1.00 72.62 226 SER A C 1
ATOM 1845 O O . SER A 1 226 ? -27.099 10.023 19.913 1.00 72.62 226 SER A O 1
ATOM 1847 N N . SER A 1 227 ? -25.409 9.118 21.060 1.00 66.69 227 SER A N 1
ATOM 1848 C CA . SER A 1 227 ? -26.100 9.154 22.357 1.00 66.69 227 SER A CA 1
ATOM 1849 C C . SER A 1 227 ? -26.055 10.516 23.055 1.00 66.69 227 SER A C 1
ATOM 1851 O O . SER A 1 227 ? -26.743 10.710 24.061 1.00 66.69 227 SER A O 1
ATOM 1853 N N . ASN A 1 228 ? -25.254 11.466 22.564 1.00 61.81 228 ASN A N 1
ATOM 1854 C CA . ASN A 1 228 ? -25.160 12.793 23.161 1.00 61.81 228 ASN A CA 1
ATOM 1855 C C . ASN A 1 228 ? -26.340 13.682 22.725 1.00 61.81 228 ASN A C 1
ATOM 1857 O O . ASN A 1 228 ? -26.541 13.955 21.549 1.00 61.81 228 ASN A O 1
ATOM 1861 N N . SER A 1 229 ? -27.114 14.197 23.693 1.00 50.62 229 SER A N 1
ATOM 1862 C CA . SER A 1 229 ? -28.355 14.974 23.449 1.00 50.62 229 SER A CA 1
ATOM 1863 C C . SER A 1 229 ? -28.180 16.317 22.717 1.00 50.62 229 SER A C 1
ATOM 1865 O O . SER A 1 229 ? -29.161 17.016 22.459 1.00 50.62 229 SER A O 1
ATOM 1867 N N . LYS A 1 230 ? -26.944 16.705 22.380 1.00 58.47 230 LYS A N 1
ATOM 1868 C CA . LYS A 1 230 ? -26.666 17.859 21.523 1.00 58.47 230 LYS A CA 1
ATOM 1869 C C . LYS A 1 230 ? -26.651 17.375 20.078 1.00 58.47 230 LYS A C 1
ATOM 1871 O O . LYS A 1 230 ? -25.611 16.967 19.578 1.00 58.47 230 LYS A O 1
ATOM 1876 N N . SER A 1 231 ? -27.807 17.456 19.428 1.00 52.69 231 SER A N 1
ATOM 1877 C CA . SER A 1 231 ? -28.109 17.025 18.053 1.00 52.69 231 SER A CA 1
ATOM 1878 C C . SER A 1 231 ? -27.335 17.760 16.936 1.00 52.69 231 SER A C 1
ATOM 1880 O O . SER A 1 231 ? -27.871 17.964 15.854 1.00 52.69 231 SER A O 1
ATOM 1882 N N . SER A 1 232 ? -26.124 18.252 17.205 1.00 58.66 232 SER A N 1
ATOM 1883 C CA . SER A 1 232 ? -25.281 18.994 16.257 1.00 58.66 232 SER A CA 1
ATOM 1884 C C . SER A 1 232 ? -23.780 18.845 16.534 1.00 58.66 232 SER A C 1
ATOM 1886 O O . SER A 1 232 ? -22.988 19.670 16.075 1.00 58.66 232 SER A O 1
ATOM 1888 N N . ALA A 1 233 ? -23.378 17.907 17.393 1.00 67.88 233 ALA A N 1
ATOM 1889 C CA . ALA A 1 233 ? -21.980 17.750 17.753 1.00 67.88 233 ALA A CA 1
ATOM 1890 C C . ALA A 1 233 ? -21.292 16.911 16.660 1.00 67.88 233 ALA A C 1
ATOM 1892 O O . ALA A 1 233 ? -21.450 15.697 16.623 1.00 67.88 233 ALA A O 1
ATOM 1893 N N . ARG A 1 234 ? -20.596 17.599 15.749 1.00 86.50 234 ARG A N 1
ATOM 1894 C CA . ARG A 1 234 ? -19.814 17.010 14.650 1.00 86.50 234 ARG A CA 1
ATOM 1895 C C . ARG A 1 234 ? -18.533 16.370 15.188 1.00 86.50 234 ARG A C 1
ATOM 1897 O O . ARG A 1 234 ? -18.054 16.773 16.256 1.00 86.50 234 ARG A O 1
ATOM 1904 N N . CYS A 1 235 ? -17.943 15.444 14.441 1.00 93.00 235 CYS A N 1
ATOM 1905 C CA . CYS A 1 235 ? -16.571 15.014 14.698 1.00 93.00 235 CYS A CA 1
ATOM 1906 C C . CYS A 1 235 ? -15.601 16.207 14.580 1.00 93.00 235 CYS A C 1
ATOM 1908 O O . CYS A 1 235 ? -15.743 17.075 13.717 1.00 93.00 235 CYS A O 1
ATOM 1910 N N . THR A 1 236 ? -14.605 16.268 15.460 1.00 94.69 236 THR A N 1
ATOM 1911 C CA . THR A 1 236 ? -13.550 17.293 15.448 1.00 94.69 236 THR A CA 1
ATOM 1912 C C . THR A 1 236 ? -12.176 16.641 15.436 1.00 94.69 236 THR A C 1
ATOM 1914 O O . THR A 1 236 ? -12.054 15.446 15.694 1.00 94.69 236 THR A O 1
ATOM 1917 N N . PHE A 1 237 ? -11.127 17.415 15.152 1.00 96.06 237 PHE A N 1
ATOM 1918 C CA . PHE A 1 237 ? -9.754 16.926 15.219 1.00 96.06 237 PHE A CA 1
ATOM 1919 C C . PHE A 1 237 ? -8.825 17.894 15.957 1.00 96.06 237 PHE A C 1
ATOM 1921 O O . PHE A 1 237 ? -9.040 19.107 15.960 1.00 96.06 237 PHE A O 1
ATOM 1928 N N . GLU A 1 238 ? -7.772 17.343 16.555 1.00 96.31 238 GLU A N 1
ATOM 1929 C CA . GLU A 1 238 ? -6.667 18.069 17.184 1.00 96.31 238 GLU A CA 1
ATOM 1930 C C . GLU A 1 238 ? -5.339 17.549 16.627 1.00 96.31 238 GLU A C 1
ATOM 1932 O O . GLU A 1 238 ? -5.172 16.345 16.450 1.00 96.31 238 GLU A O 1
ATOM 1937 N N . ILE A 1 239 ? -4.397 18.448 16.334 1.00 95.31 239 ILE A N 1
ATOM 1938 C CA . ILE A 1 239 ? -3.089 18.107 15.760 1.00 95.31 239 ILE A CA 1
ATOM 1939 C C . ILE A 1 239 ? -2.010 18.420 16.786 1.00 95.31 239 ILE A C 1
ATOM 1941 O O . ILE A 1 239 ? -1.981 19.517 17.346 1.00 95.31 239 ILE A O 1
ATOM 1945 N N . VAL A 1 240 ? -1.076 17.493 16.976 1.00 93.38 240 VAL A N 1
ATOM 1946 C CA . VAL A 1 240 ? 0.132 17.754 17.758 1.00 93.38 240 VAL A CA 1
ATOM 1947 C C . VAL A 1 240 ? 1.115 18.524 16.882 1.00 93.38 240 VAL A C 1
ATOM 1949 O O . VAL A 1 240 ? 1.836 17.944 16.081 1.00 93.38 240 VAL A O 1
ATOM 1952 N N . GLU A 1 241 ? 1.137 19.851 17.008 1.00 86.75 241 GLU A N 1
ATOM 1953 C CA . GLU A 1 241 ? 1.993 20.701 16.164 1.00 86.75 241 GLU A CA 1
ATOM 1954 C C . GLU A 1 241 ? 3.498 20.582 16.456 1.00 86.75 241 GLU A C 1
ATOM 1956 O O . GLU A 1 241 ? 4.322 20.973 15.624 1.00 86.75 241 GLU A O 1
ATOM 1961 N N . GLY A 1 242 ? 3.861 20.101 17.648 1.00 84.94 242 GLY A N 1
ATOM 1962 C CA . GLY A 1 242 ? 5.254 19.949 18.057 1.00 84.94 242 GLY A CA 1
ATOM 1963 C C . GLY A 1 242 ? 5.993 18.986 17.132 1.00 84.94 242 GLY A C 1
ATOM 1964 O O . GLY A 1 242 ? 5.506 17.893 16.882 1.00 84.94 242 GLY A O 1
ATOM 1965 N N . GLY A 1 243 ? 7.163 19.395 16.633 1.00 78.56 243 GLY A N 1
ATOM 1966 C CA . GLY A 1 243 ? 7.999 18.587 15.739 1.00 78.56 243 GLY A CA 1
ATOM 1967 C C . GLY A 1 243 ? 7.677 18.698 14.243 1.00 78.56 243 GLY A C 1
ATOM 1968 O O . GLY A 1 243 ? 8.445 18.180 13.435 1.00 78.56 243 GLY A O 1
ATOM 1969 N N . PHE A 1 244 ? 6.618 19.412 13.842 1.00 85.62 244 PHE A N 1
ATOM 1970 C CA . PHE A 1 244 ? 6.378 19.726 12.431 1.00 85.62 244 PHE A CA 1
ATOM 1971 C C . PHE A 1 244 ? 7.040 21.039 12.001 1.00 85.62 244 PHE A C 1
ATOM 1973 O O . PHE A 1 244 ? 6.960 22.054 12.696 1.00 85.62 244 PHE A O 1
ATOM 1980 N N . ASN A 1 245 ? 7.598 21.043 10.789 1.00 88.31 245 ASN A N 1
ATOM 1981 C CA . ASN A 1 245 ? 7.816 22.275 10.032 1.00 88.31 245 ASN A CA 1
ATOM 1982 C C . ASN A 1 245 ? 6.486 22.777 9.424 1.00 88.31 245 ASN A C 1
ATOM 1984 O O . ASN A 1 245 ? 5.464 22.090 9.492 1.00 88.31 245 ASN A O 1
ATOM 1988 N N . ASP A 1 246 ? 6.486 23.965 8.816 1.00 90.12 246 ASP A N 1
ATOM 1989 C CA . ASP A 1 246 ? 5.265 24.581 8.266 1.00 90.12 246 ASP A CA 1
ATOM 1990 C C . ASP A 1 246 ? 4.542 23.679 7.254 1.00 90.12 246 ASP A C 1
ATOM 1992 O O . ASP A 1 246 ? 3.314 23.577 7.260 1.00 90.12 246 ASP A O 1
ATOM 1996 N N . GLU A 1 247 ? 5.308 22.967 6.428 1.00 88.00 247 GLU A N 1
ATOM 1997 C CA . GLU A 1 247 ? 4.766 22.022 5.456 1.00 88.00 247 GLU A CA 1
ATOM 1998 C C . GLU A 1 247 ? 4.125 20.803 6.135 1.00 88.00 247 GLU A C 1
ATOM 2000 O O . GLU A 1 247 ? 3.010 20.415 5.791 1.00 88.00 247 GLU A O 1
ATOM 2005 N N . GLY A 1 248 ? 4.773 20.238 7.155 1.00 88.25 248 GLY A N 1
ATOM 2006 C CA . GLY A 1 248 ? 4.233 19.141 7.955 1.00 88.25 248 GLY A CA 1
ATOM 2007 C C . GLY A 1 248 ? 2.926 19.524 8.648 1.00 88.25 248 GLY A C 1
ATOM 2008 O O . GLY A 1 248 ? 1.967 18.753 8.616 1.00 88.25 248 GLY A O 1
ATOM 2009 N N . LYS A 1 249 ? 2.836 20.750 9.184 1.00 91.06 249 LYS A N 1
ATOM 2010 C CA . LYS A 1 249 ? 1.593 21.281 9.768 1.00 91.06 249 LYS A CA 1
ATOM 2011 C C . LYS A 1 249 ? 0.487 21.393 8.724 1.00 91.06 249 LYS A C 1
ATOM 2013 O O . LYS A 1 249 ? -0.646 20.981 8.979 1.00 91.06 249 LYS A O 1
ATOM 2018 N N . ARG A 1 250 ? 0.812 21.924 7.540 1.00 92.75 250 ARG A N 1
ATOM 2019 C CA . ARG A 1 250 ? -0.128 22.055 6.419 1.00 92.75 250 ARG A CA 1
ATOM 2020 C C . ARG A 1 250 ? -0.675 20.691 5.994 1.00 92.75 250 ARG A C 1
ATOM 2022 O O . ARG A 1 250 ? -1.889 20.541 5.870 1.00 92.75 250 ARG A O 1
ATOM 2029 N N . VAL A 1 251 ? 0.204 19.708 5.800 1.00 90.44 251 VAL A N 1
ATOM 2030 C CA . VAL A 1 251 ? -0.154 18.346 5.375 1.00 90.44 251 VAL A CA 1
ATOM 2031 C C . VAL A 1 251 ? -0.988 17.632 6.440 1.00 90.44 251 VAL A C 1
ATOM 2033 O O . VAL A 1 251 ? -2.051 17.102 6.121 1.00 90.44 251 VAL A O 1
ATOM 2036 N N . ALA A 1 252 ? -0.576 17.674 7.711 1.00 92.44 252 ALA A N 1
ATOM 2037 C CA . ALA A 1 252 ? -1.341 17.077 8.806 1.00 92.44 252 ALA A CA 1
ATOM 2038 C C . ALA A 1 252 ? -2.750 17.682 8.913 1.00 92.44 252 ALA A C 1
ATOM 2040 O O . ALA A 1 252 ? -3.721 16.950 9.095 1.00 92.44 252 ALA A O 1
ATOM 2041 N N . ASN A 1 253 ? -2.881 19.002 8.732 1.00 94.19 253 ASN A N 1
ATOM 2042 C CA . ASN A 1 253 ? -4.180 19.671 8.729 1.00 94.19 253 ASN A CA 1
ATOM 2043 C C . ASN A 1 253 ? -5.071 19.221 7.572 1.00 94.19 253 ASN A C 1
ATOM 2045 O O . ASN A 1 253 ? -6.238 18.915 7.797 1.00 94.19 253 ASN A O 1
ATOM 2049 N N . GLN A 1 254 ? -4.528 19.134 6.357 1.00 93.00 254 GLN A N 1
ATOM 2050 C CA . GLN A 1 254 ? -5.282 18.652 5.198 1.00 93.00 254 GLN A CA 1
ATOM 2051 C C . GLN A 1 254 ? -5.765 17.214 5.389 1.00 93.00 254 GLN A C 1
ATOM 2053 O O . GLN A 1 254 ? -6.942 16.941 5.172 1.00 93.00 254 GLN A O 1
ATOM 2058 N N . ARG A 1 255 ? -4.890 16.320 5.863 1.00 92.38 255 ARG A N 1
ATOM 2059 C CA . ARG A 1 255 ? -5.227 14.913 6.131 1.00 92.38 255 ARG A CA 1
ATOM 2060 C C . ARG A 1 255 ? -6.310 14.787 7.200 1.00 92.38 255 ARG A C 1
ATOM 2062 O O . ARG A 1 255 ? -7.308 14.111 6.976 1.00 92.38 255 ARG A O 1
ATOM 2069 N N . ALA A 1 256 ? -6.153 15.484 8.326 1.00 94.38 256 ALA A N 1
ATOM 2070 C CA . ALA A 1 256 ? -7.128 15.455 9.413 1.00 94.38 256 ALA A CA 1
ATOM 2071 C C . ALA A 1 256 ? -8.501 15.990 8.981 1.00 94.38 256 ALA A C 1
ATOM 2073 O O . ALA A 1 256 ? -9.528 15.398 9.309 1.00 94.38 256 ALA A O 1
ATOM 2074 N N . ARG A 1 257 ? -8.521 17.078 8.201 1.00 94.25 257 ARG A N 1
ATOM 2075 C CA . ARG A 1 257 ? -9.755 17.629 7.632 1.00 94.25 257 ARG A CA 1
ATOM 2076 C C . ARG A 1 257 ? -10.437 16.654 6.688 1.00 94.25 257 ARG A C 1
ATOM 2078 O O . ARG A 1 257 ? -11.617 16.403 6.877 1.00 94.25 257 ARG A O 1
ATOM 2085 N N . ALA A 1 258 ? -9.700 16.084 5.736 1.00 92.62 258 ALA A N 1
ATOM 2086 C CA . ALA A 1 258 ? -10.259 15.148 4.765 1.00 92.62 258 ALA A CA 1
ATOM 2087 C C . ALA A 1 258 ? -10.868 13.908 5.442 1.00 92.62 258 ALA A C 1
ATOM 2089 O O . ALA A 1 258 ? -11.912 13.424 5.020 1.00 92.62 258 ALA A O 1
ATOM 2090 N N . GLN A 1 259 ? -10.258 13.419 6.528 1.00 93.19 259 GLN A N 1
ATOM 2091 C CA . GLN A 1 259 ? -10.830 12.320 7.311 1.00 93.19 259 GLN A CA 1
ATOM 2092 C C . GLN A 1 259 ? -12.110 12.716 8.050 1.00 93.19 259 GLN A C 1
ATOM 2094 O O . GLN A 1 259 ? -13.049 11.931 8.103 1.00 93.19 259 GLN A O 1
ATOM 2099 N N . VAL A 1 260 ? -12.177 13.918 8.629 1.00 93.31 260 VAL A N 1
ATOM 2100 C CA . VAL A 1 260 ? -13.426 14.393 9.247 1.00 93.31 260 VAL A CA 1
ATOM 2101 C C . VAL A 1 260 ? -14.509 14.617 8.192 1.00 93.31 260 VAL A C 1
ATOM 2103 O O . VAL A 1 260 ? -15.649 14.242 8.439 1.00 93.31 260 VAL A O 1
ATOM 2106 N N . GLU A 1 261 ? -14.149 15.148 7.021 1.00 91.75 261 GLU A N 1
ATOM 2107 C CA . GLU A 1 261 ? -15.039 15.313 5.863 1.00 91.75 261 GLU A CA 1
ATOM 2108 C C . GLU A 1 261 ? -15.602 13.954 5.388 1.00 91.75 261 GLU A C 1
ATOM 2110 O O . GLU A 1 261 ? -16.799 13.838 5.144 1.00 91.75 261 GLU A O 1
ATOM 2115 N N . LEU A 1 262 ? -14.789 12.887 5.373 1.00 89.75 262 LEU A N 1
ATOM 2116 C CA . LEU A 1 262 ? -15.255 11.520 5.085 1.00 89.75 262 LEU A CA 1
ATOM 2117 C C . LEU A 1 262 ? -16.296 11.016 6.101 1.00 89.75 262 LEU A C 1
ATOM 2119 O O . LEU A 1 262 ? -17.197 10.254 5.752 1.00 89.75 262 LEU A O 1
ATOM 2123 N N . LEU A 1 263 ? -16.166 11.402 7.371 1.00 90.56 263 LEU A N 1
ATOM 2124 C CA . LEU A 1 263 ? -17.049 10.932 8.440 1.00 90.56 263 LEU A CA 1
ATOM 2125 C C . LEU A 1 263 ? -18.392 11.669 8.484 1.00 90.56 263 LEU A C 1
ATOM 2127 O O . LEU A 1 263 ? -19.289 11.221 9.196 1.00 90.56 263 LEU A O 1
ATOM 2131 N N . GLU A 1 264 ? -18.560 12.762 7.738 1.00 89.06 264 GLU A N 1
ATOM 2132 C CA . GLU A 1 264 ? -19.732 13.639 7.832 1.00 89.06 264 GLU A CA 1
ATOM 2133 C C . GLU A 1 264 ? -21.068 12.936 7.572 1.00 89.06 264 GLU A C 1
ATOM 2135 O O . GLU A 1 264 ? -22.066 13.308 8.196 1.00 89.06 264 GLU A O 1
ATOM 2140 N N . ASP A 1 265 ? -21.069 11.925 6.700 1.00 84.94 265 ASP A N 1
ATOM 2141 C CA . ASP A 1 265 ? -22.258 11.157 6.313 1.00 84.94 265 ASP A CA 1
ATOM 2142 C C . ASP A 1 265 ? -22.602 10.033 7.306 1.00 84.94 265 ASP A C 1
ATOM 2144 O O . ASP A 1 265 ? -23.714 9.502 7.297 1.00 84.94 265 ASP A O 1
ATOM 2148 N N . VAL A 1 266 ? -21.657 9.655 8.175 1.00 88.31 266 VAL A N 1
ATOM 2149 C CA . VAL A 1 266 ? -21.796 8.506 9.088 1.00 88.31 266 VAL A CA 1
ATOM 2150 C C . VAL A 1 266 ? -21.636 8.860 10.561 1.00 88.31 266 VAL A C 1
ATOM 2152 O O . VAL A 1 266 ? -21.925 8.024 11.414 1.00 88.31 266 VAL A O 1
ATOM 2155 N N . GLU A 1 267 ? -21.213 10.077 10.901 1.00 88.19 267 GLU A N 1
ATOM 2156 C CA . GLU A 1 267 ? -20.924 10.475 12.284 1.00 88.19 267 GLU A CA 1
ATOM 2157 C C . GLU A 1 267 ? -22.133 10.357 13.228 1.00 88.19 267 GLU A C 1
ATOM 2159 O O . GLU A 1 267 ? -21.966 10.036 14.406 1.00 88.19 267 GLU A O 1
ATOM 2164 N N . GLU A 1 268 ? -23.358 10.503 12.712 1.00 83.31 268 GLU A N 1
ATOM 2165 C CA . GLU A 1 268 ? -24.597 10.289 13.474 1.00 83.31 268 GLU A CA 1
ATOM 2166 C C . GLU A 1 268 ? -24.837 8.815 13.840 1.00 83.31 268 GLU A C 1
ATOM 2168 O O . GLU A 1 268 ? -25.619 8.514 14.744 1.00 83.31 268 GLU A O 1
ATOM 2173 N N . LEU A 1 269 ? -24.180 7.880 13.151 1.00 85.06 269 LEU A N 1
ATOM 2174 C CA . LEU A 1 269 ? -24.255 6.443 13.422 1.00 85.06 269 LEU A CA 1
ATOM 2175 C C . LEU A 1 269 ? -23.193 5.990 14.428 1.00 85.06 269 LEU A C 1
ATOM 2177 O O . LEU A 1 269 ? -23.302 4.889 14.978 1.00 85.06 269 LEU A O 1
ATOM 2181 N N . LEU A 1 270 ? -22.179 6.821 14.682 1.00 87.75 270 LEU A N 1
ATOM 2182 C CA . LEU A 1 270 ? -21.058 6.472 15.541 1.00 87.75 270 LEU A CA 1
ATOM 2183 C C . LEU A 1 270 ? -21.458 6.488 17.024 1.00 87.75 270 LEU A C 1
ATOM 2185 O O . LEU A 1 270 ? -22.328 7.235 17.488 1.00 87.75 270 LEU A O 1
ATOM 2189 N N . GLU A 1 271 ? -20.807 5.624 17.796 1.00 87.50 271 GLU A N 1
ATOM 2190 C CA . GLU A 1 271 ? -20.705 5.800 19.246 1.00 87.50 271 GLU A CA 1
ATOM 2191 C C . GLU A 1 271 ? -19.686 6.908 19.555 1.00 87.50 271 GLU A C 1
ATOM 2193 O O . GLU A 1 271 ? -18.989 7.397 18.666 1.00 87.50 271 GLU A O 1
ATOM 2198 N N . GLU A 1 272 ? -19.599 7.317 20.820 1.00 89.69 272 GLU A N 1
ATOM 2199 C CA . GLU A 1 272 ? -18.502 8.183 21.252 1.00 89.69 272 GLU A CA 1
ATOM 2200 C C . GLU A 1 272 ? -17.173 7.461 21.000 1.00 89.69 272 GLU A C 1
ATOM 2202 O O . GLU A 1 272 ? -16.959 6.350 21.494 1.00 89.69 272 GLU A O 1
ATOM 2207 N N . VAL A 1 273 ? -16.302 8.069 20.197 1.00 89.94 273 VAL A N 1
ATOM 2208 C CA . VAL A 1 273 ? -15.038 7.454 19.792 1.00 89.94 273 VAL A CA 1
ATOM 2209 C C . VAL A 1 273 ? -13.954 8.507 19.617 1.00 89.94 273 VAL A C 1
ATOM 2211 O O . VAL A 1 273 ? -14.196 9.608 19.120 1.00 89.94 273 VAL A O 1
ATOM 2214 N N . GLN A 1 274 ? -12.743 8.147 20.029 1.00 93.19 274 GLN A N 1
ATOM 2215 C CA . GLN A 1 274 ? -11.532 8.911 19.786 1.00 93.19 274 GLN A CA 1
ATOM 2216 C C . GLN A 1 274 ? -10.530 8.016 19.064 1.00 93.19 274 GLN A C 1
ATOM 2218 O O . GLN A 1 274 ? -10.304 6.883 19.487 1.00 93.19 274 GLN A O 1
ATOM 2223 N N . VAL A 1 275 ? -9.942 8.522 17.984 1.00 94.31 275 VAL A N 1
ATOM 2224 C CA . VAL A 1 275 ? -9.018 7.764 17.141 1.00 94.31 275 VAL A CA 1
ATOM 2225 C C . VAL A 1 275 ? -7.806 8.622 16.813 1.00 94.31 275 VAL A C 1
ATOM 2227 O O . VAL A 1 275 ? -7.950 9.743 16.325 1.00 94.31 275 VAL A O 1
ATOM 2230 N N . THR A 1 276 ? -6.614 8.092 17.077 1.00 96.56 276 THR A N 1
ATOM 2231 C CA . THR A 1 276 ? -5.346 8.762 16.774 1.00 96.56 276 THR A CA 1
ATOM 2232 C C . THR A 1 276 ? -4.798 8.253 15.453 1.00 96.56 276 THR A C 1
ATOM 2234 O O . THR A 1 276 ? -4.735 7.048 15.219 1.00 96.56 276 THR A O 1
ATOM 2237 N N . PHE A 1 277 ? -4.361 9.179 14.614 1.00 95.88 277 PHE A N 1
ATOM 2238 C CA . PHE A 1 277 ? -3.768 8.920 13.320 1.00 95.88 277 PHE A CA 1
ATOM 2239 C C . PHE A 1 277 ? -2.329 9.415 13.281 1.00 95.88 277 PHE A C 1
ATOM 2241 O O . PHE A 1 277 ? -2.018 10.507 13.766 1.00 95.88 277 PHE A O 1
ATOM 2248 N N . PHE A 1 278 ? -1.476 8.643 12.619 1.00 94.25 278 PHE A N 1
ATOM 2249 C CA . PHE A 1 278 ? -0.163 9.089 12.199 1.00 94.25 278 PHE A CA 1
ATOM 2250 C C . PHE A 1 278 ? -0.289 9.922 10.924 1.00 94.25 278 PHE A C 1
ATOM 2252 O O . PHE A 1 278 ? -0.912 9.516 9.942 1.00 94.25 278 PHE A O 1
ATOM 2259 N N . SER A 1 279 ? 0.279 11.123 10.949 1.00 92.06 279 SER A N 1
ATOM 2260 C CA . SER A 1 279 ? 0.075 12.117 9.906 1.00 92.06 279 SER A CA 1
ATOM 2261 C C . SER A 1 279 ? 0.975 11.935 8.697 1.00 92.06 279 SER A C 1
ATOM 2263 O O . SER A 1 279 ? 0.701 12.596 7.705 1.00 92.06 279 SER A O 1
ATOM 2265 N N . HIS A 1 280 ? 2.031 11.116 8.751 1.00 87.50 280 HIS A N 1
ATOM 2266 C CA . HIS A 1 280 ? 2.985 10.959 7.648 1.00 87.50 280 HIS A CA 1
ATOM 2267 C C . HIS A 1 280 ? 2.554 9.876 6.647 1.00 87.50 280 HIS A C 1
ATOM 2269 O O . HIS A 1 280 ? 1.716 9.027 6.931 1.00 87.50 280 HIS A O 1
ATOM 2275 N N . ASP A 1 281 ? 3.143 9.908 5.450 1.00 83.06 281 ASP A N 1
ATOM 2276 C CA . ASP A 1 281 ? 2.893 8.970 4.347 1.00 83.06 281 ASP A CA 1
ATOM 2277 C C . ASP A 1 281 ? 3.810 7.734 4.389 1.00 83.06 281 ASP A C 1
ATOM 2279 O O . ASP A 1 281 ? 4.199 7.203 3.349 1.00 83.06 281 ASP A O 1
ATOM 2283 N N . VAL A 1 282 ? 4.179 7.295 5.595 1.00 85.19 282 VAL A N 1
ATOM 2284 C CA . VAL A 1 282 ? 5.024 6.119 5.844 1.00 85.19 282 VAL A CA 1
ATOM 2285 C C . VAL A 1 282 ? 4.490 5.304 7.032 1.00 85.19 282 VAL A C 1
ATOM 2287 O O . VAL A 1 282 ? 3.781 5.869 7.869 1.00 85.19 282 VAL A O 1
ATOM 2290 N N . PRO A 1 283 ? 4.823 4.003 7.131 1.00 90.00 283 PRO A N 1
ATOM 2291 C CA . PRO A 1 283 ? 4.563 3.203 8.330 1.00 90.00 283 PRO A CA 1
ATOM 2292 C C . PRO A 1 283 ? 5.257 3.782 9.575 1.00 90.00 283 PRO A C 1
ATOM 2294 O O . PRO A 1 283 ? 6.275 4.468 9.449 1.00 90.00 283 PRO A O 1
ATOM 2297 N N . TRP A 1 284 ? 4.746 3.487 10.776 1.00 90.31 284 TRP A N 1
ATOM 2298 C CA . TRP A 1 284 ? 5.261 4.077 12.024 1.00 90.31 284 TRP A CA 1
ATOM 2299 C C . TRP A 1 284 ? 5.607 3.054 13.104 1.00 90.31 284 TRP A C 1
ATOM 2301 O O . TRP A 1 284 ? 6.654 3.152 13.757 1.00 90.31 284 TRP A O 1
ATOM 2311 N N . GLN A 1 285 ? 4.726 2.082 13.330 1.00 92.12 285 GLN A N 1
ATOM 2312 C CA . GLN A 1 285 ? 4.847 1.165 14.453 1.00 92.12 285 GLN A CA 1
ATOM 2313 C C . GLN A 1 285 ? 5.549 -0.134 14.069 1.00 92.12 285 GLN A C 1
ATOM 2315 O O . GLN A 1 285 ? 4.936 -1.073 13.561 1.00 92.12 285 GLN A O 1
ATOM 2320 N N . PHE A 1 286 ? 6.838 -0.204 14.394 1.00 93.75 286 PHE A N 1
ATOM 2321 C CA . PHE A 1 286 ? 7.640 -1.415 14.276 1.00 93.75 286 PHE A CA 1
ATOM 2322 C C . PHE A 1 286 ? 7.706 -2.172 15.613 1.00 93.75 286 PHE A C 1
ATOM 2324 O O . PHE A 1 286 ? 8.176 -1.635 16.620 1.00 93.75 286 PHE A O 1
ATOM 2331 N N . VAL A 1 287 ? 7.229 -3.417 15.624 1.00 93.38 287 VAL A N 1
ATOM 2332 C CA . VAL A 1 287 ? 7.219 -4.323 16.787 1.00 93.38 287 VAL A CA 1
ATOM 2333 C C . VAL A 1 287 ? 7.800 -5.675 16.384 1.00 93.38 287 VAL A C 1
ATOM 2335 O O . VAL A 1 287 ? 7.624 -6.113 15.249 1.00 93.38 287 VAL A O 1
ATOM 2338 N N . GLY A 1 288 ? 8.502 -6.327 17.311 1.00 93.81 288 GLY A N 1
ATOM 2339 C CA . GLY A 1 288 ? 9.138 -7.620 17.057 1.00 93.81 288 GLY A CA 1
ATOM 2340 C C . GLY A 1 288 ? 8.129 -8.765 16.952 1.00 93.81 288 GLY A C 1
ATOM 2341 O O . GLY A 1 288 ? 7.029 -8.694 17.510 1.00 93.81 288 GLY A O 1
ATOM 2342 N N . HIS A 1 289 ? 8.528 -9.837 16.268 1.00 94.69 289 HIS A N 1
ATOM 2343 C CA . HIS A 1 289 ? 7.712 -11.020 16.016 1.00 94.69 289 HIS A CA 1
ATOM 2344 C C . HIS A 1 289 ? 7.205 -11.661 17.308 1.00 94.69 289 HIS A C 1
ATOM 2346 O O . HIS A 1 289 ? 6.015 -11.929 17.426 1.00 94.69 289 HIS A O 1
ATOM 2352 N N . GLU A 1 290 ? 8.084 -11.870 18.290 1.00 92.81 290 GLU A N 1
ATOM 2353 C CA . GLU A 1 290 ? 7.750 -12.522 19.559 1.00 92.81 290 GLU A CA 1
ATOM 2354 C C . GLU A 1 290 ? 6.705 -11.727 20.332 1.00 92.81 290 GLU A C 1
ATOM 2356 O O . GLU A 1 290 ? 5.786 -12.305 20.904 1.00 92.81 290 GLU A O 1
ATOM 2361 N N . TYR A 1 291 ? 6.841 -10.399 20.348 1.00 94.06 291 TYR A N 1
ATOM 2362 C CA . TYR A 1 291 ? 5.922 -9.546 21.089 1.00 94.06 291 TYR A CA 1
ATOM 2363 C C . TYR A 1 291 ? 4.554 -9.483 20.419 1.00 94.06 291 TYR A C 1
ATOM 2365 O O . TYR A 1 291 ? 3.530 -9.675 21.073 1.00 94.06 291 TYR A O 1
ATOM 2373 N N . LYS A 1 292 ? 4.530 -9.277 19.097 1.00 94.88 292 LYS A N 1
ATOM 2374 C CA . LYS A 1 292 ? 3.283 -9.269 18.332 1.00 94.88 292 LYS A CA 1
ATOM 2375 C C . LYS A 1 292 ? 2.584 -10.631 18.387 1.00 94.88 292 LYS A C 1
ATOM 2377 O O . LYS A 1 292 ? 1.385 -10.671 18.631 1.00 94.88 292 LYS A O 1
ATOM 2382 N N . GLY A 1 293 ? 3.332 -11.722 18.229 1.00 94.81 293 GLY A N 1
ATOM 2383 C CA . GLY A 1 293 ? 2.809 -13.084 18.314 1.00 94.81 293 GLY A CA 1
ATOM 2384 C C . GLY A 1 293 ? 2.232 -13.401 19.692 1.00 94.81 293 GLY A C 1
ATOM 2385 O O . GLY A 1 293 ? 1.126 -13.912 19.774 1.00 94.81 293 GLY A O 1
ATOM 2386 N N . ALA A 1 294 ? 2.905 -13.009 20.780 1.00 95.25 294 ALA A N 1
ATOM 2387 C CA . ALA A 1 294 ? 2.376 -13.192 22.134 1.00 95.25 294 ALA A CA 1
ATOM 2388 C C . ALA A 1 294 ? 1.066 -12.417 22.374 1.00 95.25 294 ALA A C 1
ATOM 2390 O O . ALA A 1 294 ? 0.177 -12.907 23.072 1.00 95.25 294 ALA A O 1
ATOM 2391 N N . LEU A 1 295 ? 0.932 -11.217 21.794 1.00 96.25 295 LEU A N 1
ATOM 2392 C CA . LEU A 1 295 ? -0.316 -10.451 21.826 1.00 96.25 295 LEU A CA 1
ATOM 2393 C C . LEU A 1 295 ? -1.424 -11.152 21.025 1.00 96.25 295 LEU A C 1
ATOM 2395 O O . LEU A 1 295 ? -2.536 -11.284 21.523 1.00 96.25 295 LEU A O 1
ATOM 2399 N N . GLU A 1 296 ? -1.132 -11.618 19.811 1.00 96.12 296 GLU A N 1
ATOM 2400 C CA . GLU A 1 296 ? -2.093 -12.340 18.963 1.00 96.12 296 GLU A CA 1
ATOM 2401 C C . GLU A 1 296 ? -2.535 -13.669 19.617 1.00 96.12 296 GLU A C 1
ATOM 2403 O O . GLU A 1 296 ? -3.730 -13.957 19.683 1.00 96.12 296 GLU A O 1
ATOM 2408 N N . ASP A 1 297 ? -1.608 -14.434 20.201 1.00 96.06 297 ASP A N 1
ATOM 2409 C CA . ASP A 1 297 ? -1.901 -15.688 20.909 1.00 96.06 297 ASP A CA 1
ATOM 2410 C C . ASP A 1 297 ? -2.788 -15.457 22.144 1.00 96.06 297 ASP A C 1
ATOM 2412 O O . ASP A 1 297 ? -3.770 -16.174 22.354 1.00 96.06 297 ASP A O 1
ATOM 2416 N N . ALA A 1 298 ? -2.479 -14.437 22.956 1.00 96.56 298 ALA A N 1
ATOM 2417 C CA . ALA A 1 298 ? -3.293 -14.069 24.115 1.00 96.56 298 ALA A CA 1
ATOM 2418 C C . ALA A 1 298 ? -4.698 -13.596 23.695 1.00 96.56 298 ALA A C 1
ATOM 2420 O O . ALA A 1 298 ? -5.701 -13.992 24.300 1.00 96.56 298 ALA A O 1
ATOM 2421 N N . ALA A 1 299 ? -4.786 -12.805 22.622 1.00 95.88 299 ALA A N 1
ATOM 2422 C CA . ALA A 1 299 ? -6.044 -12.316 22.068 1.00 95.88 299 ALA A CA 1
ATOM 2423 C C . ALA A 1 299 ? -6.944 -13.450 21.550 1.00 95.88 299 ALA A C 1
ATOM 2425 O O . ALA A 1 299 ? -8.166 -13.387 21.742 1.00 95.88 299 ALA A O 1
ATOM 2426 N N . ALA A 1 300 ? -6.358 -14.490 20.949 1.00 94.31 300 ALA A N 1
ATOM 2427 C CA . ALA A 1 300 ? -7.074 -15.656 20.435 1.00 94.31 300 ALA A CA 1
ATOM 2428 C C . ALA A 1 300 ? -7.735 -16.488 21.549 1.00 94.31 300 ALA A C 1
ATOM 2430 O O . ALA A 1 300 ? -8.835 -17.010 21.370 1.00 94.31 300 ALA A O 1
ATOM 2431 N N . VAL A 1 301 ? -7.111 -16.583 22.729 1.00 95.31 301 VAL A N 1
ATOM 2432 C CA . VAL A 1 301 ? -7.684 -17.298 23.890 1.00 95.31 301 VAL A CA 1
ATOM 2433 C C . VAL A 1 301 ? -8.510 -16.401 24.821 1.00 95.31 301 VAL A C 1
ATOM 2435 O O . VAL A 1 301 ? -9.083 -16.886 25.798 1.00 95.31 301 VAL A O 1
ATOM 2438 N N . GLY A 1 302 ? -8.618 -15.105 24.512 1.00 94.38 302 GLY A N 1
ATOM 2439 C CA . GLY A 1 302 ? -9.372 -14.134 25.307 1.00 94.38 302 GLY A CA 1
ATOM 2440 C C . GLY A 1 302 ? -8.705 -13.767 26.636 1.00 94.38 302 GLY A C 1
ATOM 2441 O O . GLY A 1 302 ? -9.403 -13.420 27.593 1.00 94.38 302 GLY A O 1
ATOM 2442 N N . GLU A 1 303 ? -7.376 -13.853 26.706 1.00 95.62 303 GLU A N 1
ATOM 2443 C CA . GLU A 1 303 ? -6.571 -13.469 27.867 1.00 95.62 303 GLU A CA 1
ATOM 2444 C C . GLU A 1 303 ? -5.855 -12.130 27.638 1.00 95.62 303 GLU A C 1
ATOM 2446 O O . GLU A 1 303 ? -5.701 -11.656 26.513 1.00 95.62 303 GLU A O 1
ATOM 2451 N N . PHE A 1 304 ? -5.419 -11.499 28.732 1.00 96.00 304 PHE A N 1
ATOM 2452 C CA . PHE A 1 304 ? -4.605 -10.286 28.670 1.00 96.00 304 PHE A CA 1
ATOM 2453 C C . PHE A 1 304 ? -3.130 -10.632 28.848 1.00 96.00 304 PHE A C 1
ATOM 2455 O O . PHE A 1 304 ? -2.772 -11.344 29.789 1.00 96.00 304 PHE A O 1
ATOM 2462 N N . LEU A 1 305 ? -2.274 -10.087 27.986 1.00 94.19 305 LEU A N 1
ATOM 2463 C CA . LEU A 1 305 ? -0.832 -10.277 28.075 1.00 94.19 305 LEU A CA 1
ATOM 2464 C C . LEU A 1 305 ? -0.239 -9.380 29.171 1.00 94.19 305 LEU A C 1
ATOM 2466 O O . LEU A 1 305 ? -0.533 -8.182 29.248 1.00 94.19 305 LEU A O 1
ATOM 2470 N N . ASN A 1 306 ? 0.654 -9.940 29.988 1.00 89.81 306 ASN A N 1
ATOM 2471 C CA . ASN A 1 306 ? 1.504 -9.141 30.864 1.00 89.81 306 ASN A CA 1
ATOM 2472 C C . ASN A 1 306 ? 2.653 -8.521 30.054 1.00 89.81 306 ASN A C 1
ATOM 2474 O O . ASN A 1 306 ? 3.710 -9.125 29.887 1.00 89.81 306 ASN A O 1
ATOM 2478 N N . THR A 1 307 ? 2.439 -7.313 29.537 1.00 84.56 307 THR A N 1
ATOM 2479 C CA . THR A 1 307 ? 3.397 -6.628 28.655 1.00 84.56 307 THR A CA 1
ATOM 2480 C C . THR A 1 307 ? 4.692 -6.209 29.358 1.00 84.56 307 THR A C 1
ATOM 2482 O O . THR A 1 307 ? 5.689 -5.974 28.686 1.00 84.56 307 THR A O 1
ATOM 2485 N N . GLU A 1 308 ? 4.711 -6.117 30.693 1.00 81.12 308 GLU A N 1
ATOM 2486 C CA . GLU A 1 308 ? 5.893 -5.685 31.460 1.00 81.12 308 GLU A CA 1
ATOM 2487 C C . GLU A 1 308 ? 6.985 -6.763 31.553 1.00 81.12 308 GLU A C 1
ATOM 2489 O O . GLU A 1 308 ? 8.156 -6.440 31.744 1.00 81.12 308 GLU A O 1
ATOM 2494 N N . GLU A 1 309 ? 6.612 -8.037 31.412 1.00 81.31 309 GLU A N 1
ATOM 2495 C CA . GLU A 1 309 ? 7.529 -9.182 31.499 1.00 81.31 309 GLU A CA 1
ATOM 2496 C C . GLU A 1 309 ? 8.054 -9.630 30.128 1.00 81.31 309 GLU A C 1
ATOM 2498 O O . GLU A 1 309 ? 8.875 -10.545 30.052 1.00 81.31 309 GLU A O 1
ATOM 2503 N N . HIS A 1 310 ? 7.600 -9.001 29.039 1.00 82.81 310 HIS A N 1
ATOM 2504 C CA . HIS A 1 310 ? 8.008 -9.388 27.694 1.00 82.81 310 HIS A CA 1
ATOM 25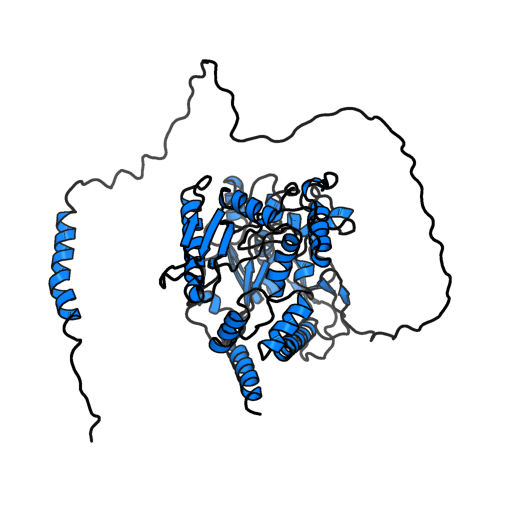05 C C . HIS A 1 310 ? 9.370 -8.787 27.334 1.00 82.81 310 HIS A C 1
ATOM 2507 O O . HIS A 1 310 ? 9.525 -7.572 27.187 1.00 82.81 310 HIS A O 1
ATOM 2513 N N . GLU A 1 311 ? 10.373 -9.646 27.170 1.00 81.50 311 GLU A N 1
ATOM 2514 C CA . GLU A 1 311 ? 11.705 -9.239 26.728 1.00 81.50 311 GLU A CA 1
ATOM 2515 C C . GLU A 1 311 ? 11.726 -8.991 25.211 1.00 81.50 311 GLU A C 1
ATOM 2517 O O . GLU A 1 311 ? 11.127 -9.727 24.425 1.00 81.50 311 GLU A O 1
ATOM 2522 N N . LEU A 1 312 ? 12.431 -7.939 24.785 1.00 83.50 312 LEU A N 1
ATOM 2523 C CA . LEU A 1 312 ? 12.671 -7.702 23.362 1.00 83.50 312 LEU A CA 1
ATOM 2524 C C . LEU A 1 312 ? 13.711 -8.692 22.839 1.00 83.50 312 LEU A C 1
ATOM 2526 O O . LEU A 1 312 ? 14.753 -8.878 23.474 1.00 83.50 312 LEU A O 1
ATOM 2530 N N . ASP A 1 313 ? 13.479 -9.244 21.645 1.00 79.50 313 ASP A N 1
ATOM 2531 C CA . ASP A 1 313 ? 14.549 -9.919 20.918 1.00 79.50 313 ASP A CA 1
ATOM 2532 C C . ASP A 1 313 ? 15.627 -8.888 20.564 1.00 79.50 313 ASP A C 1
ATOM 2534 O O . ASP A 1 313 ? 15.412 -7.958 19.786 1.00 79.50 313 ASP A O 1
ATOM 2538 N N . THR A 1 314 ? 16.784 -9.047 21.195 1.00 79.69 314 THR A N 1
ATOM 2539 C CA . THR A 1 314 ? 17.979 -8.236 20.948 1.00 79.69 314 THR A CA 1
ATOM 2540 C C . THR A 1 314 ? 19.023 -8.989 20.127 1.00 79.69 314 THR A C 1
ATOM 2542 O O . THR A 1 314 ? 20.004 -8.380 19.708 1.00 79.69 314 THR A O 1
ATOM 2545 N N . ALA A 1 315 ? 18.815 -10.287 19.870 1.00 79.50 315 ALA A N 1
ATOM 2546 C CA . ALA A 1 315 ? 19.695 -11.103 19.041 1.00 79.50 315 ALA A CA 1
ATOM 2547 C C . ALA A 1 315 ? 19.504 -10.793 17.551 1.00 79.50 315 ALA A C 1
ATOM 2549 O O . ALA A 1 315 ? 20.475 -10.780 16.799 1.00 79.50 315 ALA A O 1
ATOM 2550 N N . HIS A 1 316 ? 18.273 -10.484 17.138 1.00 80.25 316 HIS A N 1
ATOM 2551 C CA . HIS A 1 316 ? 17.969 -9.993 15.797 1.00 80.25 316 HIS A CA 1
ATOM 2552 C C . HIS A 1 316 ? 17.469 -8.556 15.924 1.00 80.25 316 HIS A C 1
ATOM 2554 O O . HIS A 1 316 ? 16.414 -8.308 16.500 1.00 80.25 316 HIS A O 1
ATOM 2560 N N . LEU A 1 317 ? 18.239 -7.595 15.413 1.00 84.50 317 LEU A N 1
ATOM 2561 C CA . LEU A 1 317 ? 17.854 -6.183 15.365 1.00 84.50 317 LEU A CA 1
ATOM 2562 C C . LEU A 1 317 ? 17.462 -5.792 13.942 1.00 84.50 317 LEU A C 1
ATOM 2564 O O . LEU A 1 317 ? 17.888 -6.417 12.973 1.00 84.50 317 LEU A O 1
ATOM 2568 N N . GLY A 1 318 ? 16.677 -4.724 13.815 1.00 91.81 318 GLY A N 1
ATOM 2569 C CA . GLY A 1 318 ? 16.235 -4.248 12.512 1.00 91.81 318 GLY A CA 1
ATOM 2570 C C . GLY A 1 318 ? 15.062 -5.049 11.950 1.00 91.81 318 GLY A C 1
ATOM 2571 O O . GLY A 1 318 ? 14.340 -5.720 12.691 1.00 91.81 318 GLY A O 1
ATOM 2572 N N . TRP A 1 319 ? 14.875 -4.993 10.632 1.00 94.12 319 TRP A N 1
ATOM 2573 C CA . TRP A 1 319 ? 13.731 -5.565 9.918 1.00 94.12 319 TRP A CA 1
ATOM 2574 C C . TRP A 1 319 ? 13.526 -7.061 10.178 1.00 94.12 319 TRP A C 1
ATOM 2576 O O . TRP A 1 319 ? 12.385 -7.504 10.302 1.00 94.12 319 TRP A O 1
ATOM 2586 N N . ALA A 1 320 ? 14.613 -7.818 10.343 1.00 94.38 320 ALA A N 1
ATOM 2587 C CA . ALA A 1 320 ? 14.577 -9.250 10.636 1.00 94.38 320 ALA A CA 1
ATOM 2588 C C . ALA A 1 320 ? 13.824 -9.590 11.932 1.00 94.38 320 ALA A C 1
ATOM 2590 O O . ALA A 1 320 ? 13.191 -10.642 12.013 1.00 94.38 320 ALA A O 1
ATOM 2591 N N . SER A 1 321 ? 13.830 -8.691 12.922 1.00 93.88 321 SER A N 1
ATOM 2592 C CA . SER A 1 321 ? 13.162 -8.910 14.213 1.00 93.88 321 SER A CA 1
ATOM 2593 C C . SER A 1 321 ? 11.636 -9.018 14.110 1.00 93.88 321 SER A C 1
ATOM 2595 O O . SER A 1 321 ? 11.010 -9.593 14.994 1.00 93.88 321 SER A O 1
ATOM 2597 N N . ALA A 1 322 ? 11.019 -8.522 13.030 1.00 94.19 322 ALA A N 1
ATOM 2598 C CA . ALA A 1 322 ? 9.578 -8.650 12.793 1.00 94.19 322 ALA A CA 1
ATOM 2599 C C . ALA A 1 322 ? 9.171 -10.013 12.202 1.00 94.19 322 ALA A C 1
ATOM 2601 O O . ALA A 1 322 ? 7.980 -10.317 12.109 1.00 94.19 322 ALA A O 1
ATOM 2602 N N . CYS A 1 323 ? 10.136 -10.854 11.824 1.00 95.19 323 CYS A N 1
ATOM 2603 C CA . CYS A 1 323 ? 9.886 -12.121 11.148 1.00 95.19 323 CYS A CA 1
ATOM 2604 C C . CYS A 1 323 ? 10.018 -13.324 12.083 1.00 95.19 323 CYS A C 1
ATOM 2606 O O . CYS A 1 323 ? 10.807 -13.321 13.027 1.00 95.19 323 CYS A O 1
ATOM 2608 N N . ALA A 1 324 ? 9.283 -14.398 11.786 1.00 94.44 324 ALA A N 1
ATOM 2609 C CA . ALA A 1 324 ? 9.430 -15.658 12.510 1.00 94.44 324 ALA A CA 1
ATOM 2610 C C . ALA A 1 324 ? 10.843 -16.256 12.325 1.00 94.44 324 ALA A C 1
ATOM 2612 O O . ALA A 1 324 ? 11.429 -16.081 11.256 1.00 94.44 324 ALA A O 1
ATOM 2613 N N . PRO A 1 325 ? 11.381 -17.020 13.296 1.00 92.56 325 PRO A N 1
ATOM 2614 C CA . PRO A 1 325 ? 12.760 -17.528 13.241 1.00 92.56 325 PRO A CA 1
ATOM 2615 C C . PRO A 1 325 ? 13.126 -18.358 12.001 1.00 92.56 325 PRO A C 1
ATOM 2617 O O . PRO A 1 325 ? 14.279 -18.384 11.604 1.00 92.56 325 PRO A O 1
ATOM 2620 N N . HIS A 1 326 ? 12.152 -19.034 11.386 1.00 93.31 326 HIS A N 1
ATOM 2621 C CA . HIS A 1 326 ? 12.343 -19.887 10.202 1.00 93.31 326 HIS A CA 1
ATOM 2622 C C . HIS A 1 326 ? 12.170 -19.136 8.869 1.00 93.31 326 HIS A C 1
ATOM 2624 O O . HIS A 1 326 ? 12.069 -19.758 7.811 1.00 93.31 326 HIS A O 1
ATOM 2630 N N . LYS A 1 327 ? 11.975 -17.814 8.912 1.00 95.19 327 LYS A N 1
ATOM 2631 C CA . LYS A 1 327 ? 11.746 -17.002 7.716 1.00 95.19 327 LYS A CA 1
ATOM 2632 C C . LYS A 1 327 ? 13.087 -16.535 7.141 1.00 95.19 327 LYS A C 1
ATOM 2634 O O . LYS A 1 327 ? 13.935 -16.104 7.923 1.00 95.19 327 LYS A O 1
ATOM 2639 N N . PRO A 1 328 ? 13.260 -16.541 5.804 1.00 95.25 328 PRO A N 1
ATOM 2640 C CA . PRO A 1 328 ? 14.517 -16.170 5.151 1.00 95.25 328 PRO A CA 1
ATOM 2641 C C . PRO A 1 328 ? 15.166 -14.876 5.657 1.00 95.25 328 PRO A C 1
ATOM 2643 O O . PRO A 1 328 ? 16.374 -14.861 5.887 1.00 95.25 328 PRO A O 1
ATOM 2646 N N . LEU A 1 329 ? 14.377 -13.816 5.898 1.00 94.62 329 LEU A N 1
ATOM 2647 C CA . LEU A 1 329 ? 14.911 -12.523 6.359 1.00 94.62 329 LEU A CA 1
ATOM 2648 C C . LEU A 1 329 ? 15.582 -12.599 7.736 1.00 94.62 329 LEU A C 1
ATOM 2650 O O . LEU A 1 329 ? 16.447 -11.788 8.042 1.00 94.62 329 LEU A O 1
ATOM 2654 N N . ARG A 1 330 ? 15.175 -13.553 8.575 1.00 92.75 330 ARG A N 1
ATOM 2655 C CA . ARG A 1 330 ? 15.740 -13.743 9.913 1.00 92.75 330 ARG A CA 1
ATOM 2656 C C . ARG A 1 330 ? 16.779 -14.856 9.967 1.00 92.75 330 ARG A C 1
ATOM 2658 O O . ARG A 1 330 ? 17.700 -14.767 10.766 1.00 92.75 330 ARG A O 1
ATOM 2665 N N . GLU A 1 331 ? 16.634 -15.889 9.140 1.00 91.31 331 GLU A N 1
ATOM 2666 C CA . GLU A 1 331 ? 17.492 -17.076 9.191 1.00 91.31 331 GLU A CA 1
ATOM 2667 C C . GLU A 1 331 ? 18.812 -16.900 8.429 1.00 91.31 331 GLU A C 1
ATOM 2669 O O . GLU A 1 331 ? 19.871 -17.257 8.942 1.00 91.31 331 GLU A O 1
ATOM 2674 N N . THR A 1 332 ? 18.761 -16.389 7.196 1.00 85.31 332 THR A N 1
ATOM 2675 C CA . THR A 1 332 ? 19.897 -16.477 6.257 1.00 85.31 332 THR A CA 1
ATOM 2676 C C . THR A 1 332 ? 20.336 -15.143 5.674 1.00 85.31 332 THR A C 1
ATOM 2678 O O . THR A 1 332 ? 21.321 -15.099 4.941 1.00 85.31 332 THR A O 1
ATOM 2681 N N . TYR A 1 333 ? 19.578 -14.080 5.918 1.00 86.50 333 TYR A N 1
ATOM 2682 C CA . TYR A 1 333 ? 19.793 -12.803 5.260 1.00 86.50 333 TYR A CA 1
ATOM 2683 C C . TYR A 1 333 ? 20.838 -11.939 5.967 1.00 86.50 333 TYR A C 1
ATOM 2685 O O . TYR A 1 333 ? 20.779 -11.755 7.182 1.00 86.50 333 TYR A O 1
ATOM 2693 N N . ASP A 1 334 ? 21.747 -11.368 5.181 1.00 89.94 334 ASP A N 1
ATOM 2694 C CA . ASP A 1 334 ? 22.736 -10.395 5.634 1.00 89.94 334 ASP A CA 1
ATOM 2695 C C . ASP A 1 334 ? 22.359 -9.001 5.091 1.00 89.94 334 ASP A C 1
ATOM 2697 O O . ASP A 1 334 ? 22.402 -8.804 3.874 1.00 89.94 334 ASP A O 1
ATOM 2701 N N . PRO A 1 335 ? 21.971 -8.037 5.950 1.00 87.75 335 PRO A N 1
ATOM 2702 C CA . PRO A 1 335 ? 21.553 -6.703 5.517 1.00 87.75 335 PRO A CA 1
ATOM 2703 C C . PRO A 1 335 ? 22.685 -5.848 4.934 1.00 87.75 335 PRO A C 1
ATOM 2705 O O . PRO A 1 335 ? 22.396 -4.795 4.366 1.00 87.75 335 PRO A O 1
ATOM 2708 N N . ASP A 1 336 ? 23.945 -6.263 5.074 1.00 89.31 336 ASP A N 1
ATOM 2709 C CA . ASP A 1 336 ? 25.094 -5.553 4.508 1.00 89.31 336 ASP A CA 1
ATOM 2710 C C . ASP A 1 336 ? 25.436 -6.046 3.086 1.00 89.31 336 ASP A C 1
ATOM 2712 O O . ASP A 1 336 ? 26.235 -5.425 2.377 1.00 89.31 336 ASP A O 1
ATOM 2716 N N . VAL A 1 337 ? 24.810 -7.140 2.631 1.00 90.81 337 VAL A N 1
ATOM 2717 C CA . VAL A 1 337 ? 25.038 -7.737 1.310 1.00 90.81 337 VAL A CA 1
ATOM 2718 C C . VAL A 1 337 ? 23.907 -7.366 0.355 1.00 90.81 337 VAL A C 1
ATOM 2720 O O . VAL A 1 337 ? 22.777 -7.833 0.476 1.00 90.81 337 VAL A O 1
ATOM 2723 N N . LEU A 1 338 ? 24.234 -6.563 -0.661 1.00 91.12 338 LEU A N 1
ATOM 2724 C CA . LEU A 1 338 ? 23.278 -6.195 -1.705 1.00 91.12 338 LEU A CA 1
ATOM 2725 C C . LEU A 1 338 ? 22.847 -7.413 -2.540 1.00 91.12 338 LEU A C 1
ATOM 2727 O O . LEU A 1 338 ? 23.676 -8.283 -2.827 1.00 91.12 338 LEU A O 1
ATOM 2731 N N . PRO A 1 339 ? 21.579 -7.460 -2.992 1.00 89.62 339 PRO A N 1
ATOM 2732 C CA . PRO A 1 339 ? 21.098 -8.547 -3.829 1.00 89.62 339 PRO A CA 1
ATOM 2733 C C . PRO A 1 339 ? 21.779 -8.524 -5.201 1.00 89.62 339 PRO A C 1
ATOM 2735 O O . PRO A 1 339 ? 21.994 -7.459 -5.787 1.00 89.62 339 PRO A O 1
ATOM 2738 N N . ASP A 1 340 ? 22.055 -9.708 -5.751 1.00 88.12 340 ASP A N 1
ATOM 2739 C CA . ASP A 1 340 ? 22.475 -9.831 -7.144 1.00 88.12 340 ASP A CA 1
ATOM 2740 C C . ASP A 1 340 ? 21.267 -9.587 -8.060 1.00 88.12 340 ASP A C 1
ATOM 2742 O O . ASP A 1 340 ? 20.392 -10.439 -8.238 1.00 88.12 340 ASP A O 1
ATOM 2746 N N . LEU A 1 341 ? 21.211 -8.386 -8.637 1.00 83.75 341 LEU A N 1
ATOM 2747 C CA . LEU A 1 341 ? 20.152 -8.022 -9.571 1.00 83.75 341 LEU A CA 1
ATOM 2748 C C . LEU A 1 341 ? 20.144 -8.931 -10.802 1.00 83.75 341 LEU A C 1
ATOM 2750 O O . LEU A 1 341 ? 19.073 -9.278 -11.288 1.00 83.75 341 LEU A O 1
ATOM 2754 N N . ALA A 1 342 ? 21.309 -9.316 -11.325 1.00 81.38 342 ALA A N 1
ATOM 2755 C CA . ALA A 1 342 ? 21.375 -10.140 -12.523 1.00 81.38 342 ALA A CA 1
ATOM 2756 C C . ALA A 1 342 ? 20.715 -11.499 -12.272 1.00 81.38 342 ALA A C 1
ATOM 2758 O O . ALA A 1 342 ? 19.898 -11.925 -13.089 1.00 81.38 342 ALA A O 1
ATOM 2759 N N . ASP A 1 343 ? 20.986 -12.111 -11.120 1.00 82.44 343 ASP A N 1
ATOM 2760 C CA . ASP A 1 343 ? 20.352 -13.366 -10.716 1.00 82.44 343 ASP A CA 1
ATOM 2761 C C . ASP A 1 343 ? 18.838 -13.203 -10.520 1.00 82.44 343 ASP A C 1
ATOM 2763 O O . ASP A 1 343 ? 18.065 -14.012 -11.039 1.00 82.44 343 ASP A O 1
ATOM 2767 N N . LEU A 1 344 ? 18.382 -12.127 -9.861 1.00 77.88 344 LEU A N 1
ATOM 2768 C CA . LEU A 1 344 ? 16.946 -11.849 -9.690 1.00 77.88 344 LEU A CA 1
ATOM 2769 C C . LEU A 1 344 ? 16.200 -11.782 -11.034 1.00 77.88 344 LEU A C 1
ATOM 2771 O O . LEU A 1 344 ? 15.090 -12.305 -11.150 1.00 77.88 344 LEU A O 1
ATOM 2775 N N . TRP A 1 345 ? 16.813 -11.181 -12.057 1.00 71.25 345 TRP A N 1
ATOM 2776 C CA . TRP A 1 345 ? 16.195 -10.996 -13.375 1.00 71.25 345 TRP A CA 1
ATOM 2777 C C . TRP A 1 345 ? 16.378 -12.182 -14.338 1.00 71.25 345 TRP A C 1
ATOM 2779 O O . TRP A 1 345 ? 15.608 -12.304 -15.298 1.00 71.25 345 TRP A O 1
ATOM 2789 N N . GLN A 1 346 ? 17.372 -13.047 -14.105 1.00 68.88 346 GLN A N 1
ATOM 2790 C CA . GLN A 1 346 ? 17.719 -14.183 -14.977 1.00 68.88 346 GLN A CA 1
ATOM 2791 C C . GLN A 1 346 ? 17.121 -15.529 -14.535 1.00 68.88 346 GLN A C 1
ATOM 2793 O O . GLN A 1 346 ? 17.245 -16.514 -15.265 1.00 68.88 346 GLN A O 1
ATOM 2798 N N . ASN A 1 347 ? 16.450 -15.582 -13.383 1.00 69.00 347 ASN A N 1
ATOM 2799 C CA . ASN A 1 347 ? 15.743 -16.773 -12.910 1.00 69.00 347 ASN A CA 1
ATOM 2800 C C . ASN A 1 347 ? 14.574 -17.199 -13.824 1.00 69.00 347 ASN A C 1
ATOM 2802 O O . ASN A 1 347 ? 14.121 -16.450 -14.698 1.00 69.00 347 ASN A O 1
ATOM 2806 N N . ASP A 1 348 ? 14.064 -18.417 -13.591 1.00 71.19 348 ASP A N 1
ATOM 2807 C CA . ASP A 1 348 ? 12.877 -18.960 -14.264 1.00 71.19 348 ASP A CA 1
ATOM 2808 C C . ASP A 1 348 ? 11.747 -17.922 -14.322 1.00 71.19 348 ASP A C 1
ATOM 2810 O O . ASP A 1 348 ? 11.400 -17.292 -13.316 1.00 71.19 348 ASP A O 1
ATOM 2814 N N . LYS A 1 349 ? 11.132 -17.762 -15.503 1.00 75.62 349 LYS A N 1
ATOM 2815 C CA . LYS A 1 349 ? 10.001 -16.844 -15.650 1.00 75.62 349 LYS A CA 1
ATOM 2816 C C . LYS A 1 349 ? 8.871 -17.244 -14.711 1.00 75.62 349 LYS A C 1
ATOM 2818 O O . LYS A 1 349 ? 8.350 -18.360 -14.772 1.00 75.62 349 LYS A O 1
ATOM 2823 N N . SER A 1 350 ? 8.488 -16.291 -13.870 1.00 88.06 350 SER A N 1
ATOM 2824 C CA . SER A 1 350 ? 7.461 -16.457 -12.857 1.00 88.06 350 SER A CA 1
ATOM 2825 C C . SER A 1 350 ? 6.366 -15.401 -12.984 1.00 88.06 350 SER A C 1
ATOM 2827 O O . SER A 1 350 ? 6.552 -14.346 -13.591 1.00 88.06 350 SER A O 1
ATOM 2829 N N . PHE A 1 351 ? 5.202 -15.717 -12.428 1.00 90.81 351 PHE A N 1
ATOM 2830 C CA . PHE A 1 351 ? 4.062 -14.815 -12.280 1.00 90.81 351 PHE A CA 1
ATOM 2831 C C . PHE A 1 351 ? 3.714 -14.675 -10.801 1.00 90.81 351 PHE A C 1
ATOM 2833 O O . PHE A 1 351 ? 4.098 -15.511 -9.990 1.00 90.81 351 PHE A O 1
ATOM 2840 N N . ILE A 1 352 ? 2.952 -13.647 -10.448 1.00 91.56 352 ILE A N 1
ATOM 2841 C CA . ILE A 1 352 ? 2.440 -13.469 -9.088 1.00 91.56 352 ILE A CA 1
ATOM 2842 C C . ILE A 1 352 ? 1.069 -14.144 -9.003 1.00 91.56 352 ILE A C 1
ATOM 2844 O O . ILE A 1 352 ? 0.154 -13.750 -9.726 1.00 91.56 352 ILE A O 1
ATOM 2848 N N . TRP A 1 353 ? 0.925 -15.147 -8.133 1.00 92.88 353 TRP A N 1
ATOM 2849 C CA . TRP A 1 353 ? -0.379 -15.752 -7.814 1.00 92.88 353 TRP A CA 1
ATOM 2850 C C . TRP A 1 353 ? -0.877 -15.362 -6.417 1.00 92.88 353 TRP A C 1
ATOM 2852 O O . TRP A 1 353 ? -2.084 -15.263 -6.210 1.00 92.88 353 TRP A O 1
ATOM 2862 N N . ASP A 1 354 ? 0.037 -15.065 -5.486 1.00 92.38 354 ASP A N 1
ATOM 2863 C CA . ASP A 1 354 ? -0.281 -14.473 -4.184 1.00 92.38 354 ASP A CA 1
ATOM 2864 C C . ASP A 1 354 ? 0.515 -13.181 -3.994 1.00 92.38 354 ASP A C 1
ATOM 2866 O O . ASP A 1 354 ? 1.691 -13.179 -3.627 1.00 92.38 354 ASP A O 1
ATOM 2870 N N . HIS A 1 355 ? -0.168 -12.064 -4.232 1.00 89.75 355 HIS A N 1
ATOM 2871 C CA . HIS A 1 355 ? 0.412 -10.732 -4.125 1.00 89.75 355 HIS A CA 1
ATOM 2872 C C . HIS A 1 355 ? 0.900 -10.402 -2.707 1.00 89.75 355 HIS A C 1
ATOM 2874 O O . HIS A 1 355 ? 1.930 -9.747 -2.549 1.00 89.75 355 HIS A O 1
ATOM 2880 N N . LYS A 1 356 ? 0.192 -10.858 -1.662 1.00 89.38 356 LYS A N 1
ATOM 2881 C CA . LYS A 1 356 ? 0.583 -10.569 -0.274 1.00 89.38 356 LYS A CA 1
ATOM 2882 C C . LYS A 1 356 ? 1.871 -11.303 0.079 1.00 89.38 356 LYS A C 1
ATOM 2884 O O . LYS A 1 356 ? 2.757 -10.691 0.664 1.00 89.38 356 LYS A O 1
ATOM 2889 N N . ALA A 1 357 ? 1.995 -12.567 -0.327 1.00 92.69 357 ALA A N 1
ATOM 2890 C CA . ALA A 1 357 ? 3.215 -13.340 -0.116 1.00 92.69 357 ALA A CA 1
ATOM 2891 C C . ALA A 1 357 ? 4.419 -12.744 -0.868 1.00 92.69 357 ALA A C 1
ATOM 2893 O O . ALA A 1 357 ? 5.506 -12.680 -0.303 1.00 92.69 357 ALA A O 1
ATOM 2894 N N . THR A 1 358 ? 4.231 -12.241 -2.097 1.00 91.69 358 THR A N 1
ATOM 2895 C CA . THR A 1 358 ? 5.318 -11.595 -2.863 1.00 91.69 358 THR A CA 1
ATOM 2896 C C . THR A 1 358 ? 5.752 -10.237 -2.325 1.00 91.69 358 THR A C 1
ATOM 2898 O O . THR A 1 358 ? 6.851 -9.790 -2.623 1.00 91.69 358 THR A O 1
ATOM 2901 N N . MET A 1 359 ? 4.902 -9.572 -1.541 1.00 90.06 359 MET A N 1
ATOM 2902 C CA . MET A 1 359 ? 5.225 -8.292 -0.907 1.00 90.06 359 MET A CA 1
ATOM 2903 C C . MET A 1 359 ? 5.798 -8.441 0.506 1.00 90.06 359 MET A C 1
ATOM 2905 O O . MET A 1 359 ? 6.103 -7.426 1.128 1.00 90.06 359 MET A O 1
ATOM 2909 N N . ASP A 1 360 ? 5.903 -9.660 1.040 1.00 93.25 360 ASP A N 1
ATOM 2910 C CA . ASP A 1 360 ? 6.361 -9.892 2.408 1.00 93.25 360 ASP A CA 1
ATOM 2911 C C . ASP A 1 360 ? 7.898 -9.971 2.477 1.00 93.25 360 ASP A C 1
ATOM 2913 O O . ASP A 1 360 ? 8.470 -10.973 2.029 1.00 93.25 360 ASP A O 1
ATOM 2917 N N . PRO A 1 361 ? 8.594 -8.988 3.088 1.00 94.38 361 PRO A N 1
ATOM 2918 C CA . PRO A 1 361 ? 10.047 -9.029 3.209 1.00 94.38 361 PRO A CA 1
ATOM 2919 C C . PRO A 1 361 ? 10.535 -10.212 4.045 1.00 94.38 361 PRO A C 1
ATOM 2921 O O . PRO A 1 361 ? 11.667 -10.641 3.869 1.00 94.38 361 PRO A O 1
ATOM 2924 N N . CYS A 1 362 ? 9.696 -10.787 4.919 1.00 95.69 362 CYS A N 1
ATOM 2925 C CA . CYS A 1 362 ? 10.063 -12.000 5.645 1.00 95.69 362 CYS A CA 1
ATOM 2926 C C . CYS A 1 362 ? 10.283 -13.199 4.710 1.00 95.69 362 CYS A C 1
ATOM 2928 O O . CYS A 1 362 ? 11.051 -14.098 5.049 1.00 95.69 362 CYS A O 1
ATOM 2930 N N . ILE A 1 363 ? 9.604 -13.229 3.559 1.00 95.31 363 ILE A N 1
ATOM 2931 C CA . ILE A 1 363 ? 9.703 -14.282 2.541 1.00 95.31 363 ILE A CA 1
ATOM 2932 C C . ILE A 1 363 ? 10.707 -13.899 1.446 1.00 95.31 363 ILE A C 1
ATOM 2934 O O . ILE A 1 363 ? 11.434 -14.778 0.986 1.00 95.31 363 ILE A O 1
ATOM 2938 N N . HIS A 1 364 ? 10.752 -12.615 1.072 1.00 93.38 364 HIS A N 1
ATOM 2939 C CA . HIS A 1 364 ? 11.597 -12.038 0.015 1.00 93.38 364 HIS A CA 1
ATOM 2940 C C . HIS A 1 364 ? 12.530 -10.957 0.599 1.00 93.38 364 HIS A C 1
ATOM 2942 O O . HIS A 1 364 ? 12.208 -9.763 0.548 1.00 93.38 364 HIS A O 1
ATOM 2948 N N . PRO A 1 365 ? 13.660 -11.341 1.225 1.00 93.81 365 PRO A N 1
ATOM 2949 C CA . PRO A 1 365 ? 14.528 -10.424 1.969 1.00 93.81 365 PRO A CA 1
ATOM 2950 C C . PRO A 1 365 ? 15.132 -9.288 1.138 1.00 93.81 365 PRO A C 1
ATOM 2952 O O . PRO A 1 365 ? 15.369 -8.195 1.657 1.00 93.81 365 PRO A O 1
ATOM 2955 N N . GLU A 1 366 ? 15.326 -9.510 -0.163 1.00 91.31 366 GLU A N 1
ATOM 2956 C CA . GLU A 1 366 ? 15.827 -8.523 -1.119 1.00 91.31 366 GLU A CA 1
ATOM 2957 C C . GLU A 1 366 ? 14.963 -7.256 -1.168 1.00 91.31 366 GLU A C 1
ATOM 2959 O O . GLU A 1 366 ? 15.466 -6.167 -1.458 1.00 91.31 366 GLU A O 1
ATOM 2964 N N . LEU A 1 367 ? 13.677 -7.352 -0.804 1.00 92.38 367 LEU A N 1
ATOM 2965 C CA . LEU A 1 367 ? 12.785 -6.198 -0.694 1.00 92.38 367 LEU A CA 1
ATOM 2966 C C . LEU A 1 367 ? 13.300 -5.155 0.302 1.00 92.38 367 LEU A C 1
ATOM 2968 O O . LEU A 1 367 ? 12.993 -3.974 0.143 1.00 92.38 367 LEU A O 1
ATOM 2972 N N . THR A 1 368 ? 14.107 -5.546 1.293 1.00 92.75 368 THR A N 1
ATOM 2973 C CA . THR A 1 368 ? 14.700 -4.585 2.231 1.00 92.75 368 THR A CA 1
ATOM 2974 C C . THR A 1 368 ? 15.705 -3.638 1.566 1.00 92.75 368 THR A C 1
ATOM 2976 O O . THR A 1 368 ? 15.862 -2.524 2.052 1.00 92.75 368 THR A O 1
ATOM 2979 N N . HIS A 1 369 ? 16.292 -4.001 0.418 1.00 91.31 369 HIS A N 1
ATOM 2980 C CA . HIS A 1 369 ? 17.113 -3.097 -0.401 1.00 91.31 369 HIS A CA 1
ATOM 2981 C C . HIS A 1 369 ? 16.354 -2.484 -1.581 1.00 91.31 369 HIS A C 1
ATOM 2983 O O . HIS A 1 369 ? 16.610 -1.333 -1.940 1.00 91.31 369 HIS A O 1
ATOM 2989 N N . LEU A 1 370 ? 15.426 -3.234 -2.185 1.00 89.62 370 LEU A N 1
ATOM 2990 C CA . LEU A 1 370 ? 14.709 -2.801 -3.390 1.00 89.62 370 LEU A CA 1
ATOM 2991 C C . LEU A 1 370 ? 13.579 -1.808 -3.090 1.00 89.62 370 LEU A C 1
ATOM 2993 O O . LEU A 1 370 ? 13.276 -0.958 -3.927 1.00 89.62 370 LEU A O 1
ATOM 2997 N N . VAL A 1 371 ? 12.948 -1.896 -1.912 1.00 89.56 371 VAL A N 1
ATOM 2998 C CA . VAL A 1 371 ? 11.865 -0.993 -1.501 1.00 89.56 371 VAL A CA 1
ATOM 2999 C C . VAL A 1 371 ? 12.454 0.220 -0.793 1.00 89.56 371 VAL A C 1
ATOM 3001 O O . VAL A 1 371 ? 12.987 0.117 0.310 1.00 89.56 371 VAL A O 1
ATOM 3004 N N . GLY A 1 372 ? 12.298 1.391 -1.406 1.00 88.56 372 GLY A N 1
ATOM 3005 C CA . GLY A 1 372 ? 12.898 2.649 -0.973 1.00 88.56 372 GLY A CA 1
ATOM 3006 C C . GLY A 1 372 ? 12.647 3.010 0.493 1.00 88.56 372 GLY A C 1
ATOM 3007 O O . GLY A 1 372 ? 13.568 3.463 1.171 1.00 88.56 372 GLY A O 1
ATOM 3008 N N . PHE A 1 373 ? 11.446 2.743 1.018 1.00 88.69 373 PHE A N 1
ATOM 3009 C CA . PHE A 1 373 ? 11.173 2.937 2.442 1.00 88.69 373 PHE A CA 1
ATOM 3010 C C . PHE A 1 373 ? 12.039 2.045 3.344 1.00 88.69 373 PHE A C 1
ATOM 3012 O O . PHE A 1 373 ? 12.626 2.550 4.297 1.00 88.69 373 PHE A O 1
ATOM 3019 N N . LEU A 1 374 ? 12.145 0.743 3.055 1.00 91.19 374 LEU A N 1
ATOM 3020 C CA . LEU A 1 374 ? 12.928 -0.188 3.878 1.00 91.19 374 LEU A CA 1
ATOM 3021 C C . LEU A 1 374 ? 14.429 0.089 3.740 1.00 91.19 374 LEU A C 1
ATOM 3023 O O . LEU A 1 374 ? 15.126 0.227 4.744 1.00 91.19 374 LEU A O 1
ATOM 3027 N N . SER A 1 375 ? 14.877 0.276 2.500 1.00 90.31 375 SER A N 1
ATOM 3028 C CA . SER A 1 375 ? 16.269 0.533 2.126 1.00 90.31 375 SER A CA 1
ATOM 3029 C C . SER A 1 375 ? 16.806 1.827 2.735 1.00 90.31 375 SER A C 1
ATOM 3031 O O . SER A 1 375 ? 17.928 1.879 3.239 1.00 90.31 375 SER A O 1
ATOM 3033 N N . GLY A 1 376 ? 15.965 2.865 2.804 1.00 88.44 376 GLY A N 1
ATOM 3034 C CA . GLY A 1 376 ? 16.310 4.141 3.431 1.00 88.44 376 GLY A CA 1
ATOM 3035 C C . GLY A 1 376 ? 16.604 4.061 4.934 1.00 88.44 376 GLY A C 1
ATOM 3036 O O . GLY A 1 376 ? 17.176 5.003 5.479 1.00 88.44 376 GLY A O 1
ATOM 3037 N N . HIS A 1 377 ? 16.253 2.955 5.598 1.00 89.44 377 HIS A N 1
ATOM 3038 C CA . HIS A 1 377 ? 16.515 2.718 7.021 1.00 89.44 377 HIS A CA 1
ATOM 3039 C C . HIS A 1 377 ? 17.628 1.683 7.266 1.00 89.44 377 HIS A C 1
ATOM 3041 O O . HIS A 1 377 ? 17.792 1.221 8.398 1.00 89.44 377 HIS A O 1
ATOM 3047 N N . GLY A 1 378 ? 18.395 1.306 6.235 1.00 89.56 378 GLY A N 1
ATOM 3048 C CA . GLY A 1 378 ? 19.456 0.302 6.347 1.00 89.56 378 GLY A CA 1
ATOM 3049 C C . GLY A 1 378 ? 18.915 -1.022 6.892 1.00 89.56 378 GLY A C 1
ATOM 3050 O O . GLY A 1 378 ? 17.896 -1.522 6.419 1.00 89.56 378 GLY A O 1
ATOM 3051 N N . LYS A 1 379 ? 19.542 -1.553 7.951 1.00 89.88 379 LYS A N 1
ATOM 3052 C CA . LYS A 1 379 ? 19.076 -2.784 8.613 1.00 89.88 379 LYS A CA 1
ATOM 3053 C C . LYS A 1 379 ? 17.694 -2.670 9.268 1.00 89.88 379 LYS A C 1
ATOM 3055 O O . LYS A 1 379 ? 17.119 -3.694 9.613 1.00 89.88 379 LYS A O 1
ATOM 3060 N N . GLY A 1 380 ? 17.154 -1.463 9.437 1.00 91.12 380 GLY A N 1
ATOM 3061 C CA . GLY A 1 380 ? 15.856 -1.199 10.056 1.00 91.12 380 GLY A CA 1
ATOM 3062 C C . GLY A 1 380 ? 15.938 -0.745 11.521 1.00 91.12 380 GLY A C 1
ATOM 3063 O O . GLY A 1 380 ? 17.004 -0.792 12.141 1.00 91.12 380 GLY A O 1
ATOM 3064 N N . PRO A 1 381 ? 14.812 -0.285 12.092 1.00 90.75 381 PRO A N 1
ATOM 3065 C CA . PRO A 1 381 ? 14.731 0.203 13.463 1.00 90.75 381 PRO A CA 1
ATOM 3066 C C . PRO A 1 381 ? 14.736 -0.937 14.492 1.00 90.75 381 PRO A C 1
ATOM 3068 O O . PRO A 1 381 ? 14.476 -2.098 14.181 1.00 90.75 381 PRO A O 1
ATOM 3071 N N . GLY A 1 382 ? 14.995 -0.598 15.756 1.00 88.25 382 GLY A N 1
ATOM 3072 C CA . GLY A 1 382 ? 14.775 -1.523 16.869 1.00 88.25 382 GLY A CA 1
ATOM 3073 C C . GLY A 1 382 ? 13.277 -1.719 17.155 1.00 88.25 382 GLY A C 1
ATOM 3074 O O . GLY A 1 382 ? 12.515 -0.751 17.046 1.00 88.25 382 GLY A O 1
ATOM 3075 N N . PRO A 1 383 ? 12.836 -2.934 17.533 1.00 91.00 383 PRO A N 1
ATOM 3076 C CA . PRO A 1 383 ? 11.440 -3.192 17.873 1.00 91.00 383 PRO A CA 1
ATOM 3077 C C . PRO A 1 383 ? 11.010 -2.401 19.115 1.00 91.00 383 PRO A C 1
ATOM 3079 O O . PRO A 1 383 ? 11.755 -2.277 20.091 1.00 91.00 383 PRO A O 1
ATOM 3082 N N . ARG A 1 384 ? 9.787 -1.859 19.094 1.00 89.50 384 ARG A N 1
ATOM 3083 C CA . ARG A 1 384 ? 9.198 -1.165 20.248 1.00 89.50 384 ARG A CA 1
ATOM 3084 C C . ARG A 1 384 ? 8.753 -2.154 21.330 1.00 89.50 384 ARG A C 1
ATOM 3086 O O . ARG A 1 384 ? 8.314 -3.259 21.025 1.00 89.50 384 ARG A O 1
ATOM 3093 N N . LYS A 1 385 ? 8.811 -1.702 22.589 1.00 88.19 385 LYS A N 1
ATOM 3094 C CA . LYS A 1 385 ? 8.281 -2.415 23.771 1.00 88.19 385 LYS A CA 1
ATOM 3095 C C . LYS A 1 385 ? 6.765 -2.309 23.916 1.00 88.19 385 LYS A C 1
ATOM 3097 O O . LYS A 1 385 ? 6.136 -3.182 24.497 1.00 88.19 385 LYS A O 1
ATOM 3102 N N . ASP A 1 386 ? 6.189 -1.239 23.384 1.00 90.62 386 ASP A N 1
ATOM 3103 C CA . ASP A 1 386 ? 4.764 -0.946 23.478 1.00 90.62 386 ASP A CA 1
ATOM 3104 C C . ASP A 1 386 ? 4.133 -0.921 22.088 1.00 90.62 386 ASP A C 1
ATOM 3106 O O . ASP A 1 386 ? 4.780 -0.543 21.105 1.00 90.62 386 ASP A O 1
ATOM 3110 N N . ILE A 1 387 ? 2.852 -1.287 22.034 1.00 94.25 387 ILE A N 1
ATOM 3111 C CA . ILE A 1 387 ? 2.010 -1.197 20.843 1.00 94.25 387 ILE A CA 1
ATOM 3112 C C . ILE A 1 387 ? 0.870 -0.196 21.081 1.00 94.25 387 ILE A C 1
ATOM 3114 O O . ILE A 1 387 ? 0.217 -0.201 22.126 1.00 94.25 387 ILE A O 1
ATOM 3118 N N . TYR A 1 388 ? 0.602 0.667 20.111 1.00 95.50 388 TYR A N 1
ATOM 3119 C CA . TYR A 1 388 ? -0.389 1.736 20.166 1.00 95.50 388 TYR A CA 1
ATOM 3120 C C . TYR A 1 388 ? -1.438 1.559 19.061 1.00 95.50 388 TYR A C 1
ATOM 3122 O O . TYR A 1 388 ? -1.058 1.278 17.922 1.00 95.50 388 TYR A O 1
ATOM 3130 N N . PRO A 1 389 ? -2.739 1.748 19.357 1.00 94.19 389 PRO A N 1
ATOM 3131 C CA . PRO A 1 389 ? -3.811 1.648 18.367 1.00 94.19 389 PRO A CA 1
ATOM 3132 C C . PRO A 1 389 ? -3.859 2.923 17.511 1.00 94.19 389 PRO A C 1
ATOM 3134 O O . PRO A 1 389 ? -4.752 3.757 17.654 1.00 94.19 389 PRO A O 1
ATOM 3137 N N . VAL A 1 390 ? -2.838 3.107 16.672 1.00 95.81 390 VAL A N 1
ATOM 3138 C CA . VAL A 1 390 ? -2.685 4.262 15.781 1.00 95.81 390 VAL A CA 1
ATOM 3139 C C . VAL A 1 390 ? -3.055 3.871 14.363 1.00 95.81 390 VAL A C 1
ATOM 3141 O O . VAL A 1 390 ? -2.583 2.861 13.839 1.00 95.81 390 VAL A O 1
ATOM 3144 N N . LEU A 1 391 ? -3.873 4.715 13.743 1.00 95.88 391 LEU A N 1
ATOM 3145 C CA . LEU A 1 391 ? -4.241 4.591 12.347 1.00 95.88 391 LEU A CA 1
ATOM 3146 C C . LEU A 1 391 ? -3.175 5.228 11.450 1.00 95.88 391 LEU A C 1
ATOM 3148 O O . LEU A 1 391 ? -2.824 6.391 11.630 1.00 95.88 391 LEU A O 1
ATOM 3152 N N . ALA A 1 392 ? -2.681 4.497 10.458 1.00 92.81 392 ALA A N 1
ATOM 3153 C CA . ALA A 1 392 ? -1.723 4.999 9.475 1.00 92.81 392 ALA A CA 1
ATOM 3154 C C . ALA A 1 392 ? -2.273 4.819 8.060 1.00 92.81 392 ALA A C 1
ATOM 3156 O O . ALA A 1 392 ? -2.969 3.851 7.771 1.00 92.81 392 ALA A O 1
ATOM 3157 N N . MET A 1 393 ? -1.947 5.737 7.149 1.00 87.81 393 MET A N 1
ATOM 3158 C CA . MET A 1 393 ? -2.430 5.665 5.759 1.00 87.81 393 MET A CA 1
ATOM 3159 C C . MET A 1 393 ? -1.765 4.548 4.946 1.00 87.81 393 MET A C 1
ATOM 3161 O O . MET A 1 393 ? -2.243 4.187 3.874 1.00 87.81 393 MET A O 1
ATOM 3165 N N . CYS A 1 394 ? -0.631 4.033 5.418 1.00 86.69 394 CYS A N 1
ATOM 3166 C CA . CYS A 1 394 ? 0.065 2.916 4.804 1.00 86.69 394 CYS A CA 1
ATOM 3167 C C . CYS A 1 394 ? 0.803 2.104 5.871 1.00 86.69 394 CYS A C 1
ATOM 3169 O O . CYS A 1 394 ? 1.140 2.619 6.937 1.00 86.69 394 CYS A O 1
ATOM 3171 N N . LYS A 1 395 ? 1.056 0.831 5.566 1.00 89.19 395 LYS A N 1
ATOM 3172 C CA . LYS A 1 395 ? 1.853 -0.088 6.382 1.00 89.19 395 LYS A CA 1
ATOM 3173 C C . LYS A 1 395 ? 2.556 -1.105 5.486 1.00 89.19 395 LYS A C 1
ATOM 3175 O O . LYS A 1 395 ? 2.111 -1.340 4.363 1.00 89.19 395 LYS A O 1
ATOM 3180 N N . THR A 1 396 ? 3.618 -1.733 5.986 1.00 89.75 396 THR A N 1
ATOM 3181 C CA . THR A 1 396 ? 4.153 -2.978 5.400 1.00 89.75 396 THR A CA 1
ATOM 3182 C C . THR A 1 396 ? 3.746 -4.176 6.260 1.00 89.75 396 THR A C 1
ATOM 3184 O O . THR A 1 396 ? 3.200 -3.997 7.351 1.00 89.75 396 THR A O 1
ATOM 3187 N N . THR A 1 397 ? 4.039 -5.400 5.810 1.00 91.06 397 THR A N 1
ATOM 3188 C CA . THR A 1 397 ? 3.833 -6.621 6.616 1.00 91.06 397 THR A CA 1
ATOM 3189 C C . THR A 1 397 ? 4.673 -6.639 7.899 1.00 91.06 397 THR A C 1
ATOM 3191 O O . THR A 1 397 ? 4.326 -7.348 8.839 1.00 9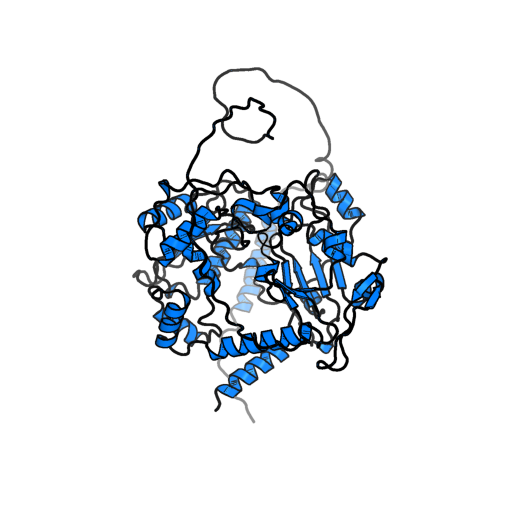1.06 397 THR A O 1
ATOM 3194 N N . LEU A 1 398 ? 5.729 -5.818 7.969 1.00 93.12 398 LEU A N 1
ATOM 3195 C CA . LEU A 1 398 ? 6.624 -5.696 9.124 1.00 93.12 398 LEU A CA 1
ATOM 3196 C C . LEU A 1 398 ? 6.112 -4.729 10.207 1.00 93.12 398 LEU A C 1
ATOM 3198 O O . LEU A 1 398 ? 6.739 -4.605 11.256 1.00 93.12 398 LEU A O 1
ATOM 3202 N N . HIS A 1 399 ? 5.019 -4.004 9.953 1.00 93.62 399 HIS A N 1
ATOM 3203 C CA . HIS A 1 399 ? 4.513 -2.972 10.859 1.00 93.62 399 HIS A CA 1
ATOM 3204 C C . HIS A 1 399 ? 3.154 -3.349 11.454 1.00 93.62 399 HIS A C 1
ATOM 3206 O O . HIS A 1 399 ? 2.297 -3.949 10.799 1.00 93.62 399 HIS A O 1
ATOM 3212 N N . ALA A 1 400 ? 2.933 -2.940 12.701 1.00 94.88 400 ALA A N 1
ATOM 3213 C CA . ALA A 1 400 ? 1.694 -3.166 13.444 1.00 94.88 400 ALA A CA 1
ATOM 3214 C C . ALA A 1 400 ? 0.819 -1.906 13.532 1.00 94.88 400 ALA A C 1
ATOM 3216 O O . ALA A 1 400 ? 0.084 -1.720 14.499 1.00 94.88 400 ALA A O 1
ATOM 3217 N N . ASP A 1 401 ? 0.922 -1.017 12.544 1.00 94.56 401 ASP A N 1
ATOM 3218 C CA . ASP A 1 401 ? -0.030 0.080 12.369 1.00 94.56 401 ASP A CA 1
ATOM 3219 C C . ASP A 1 401 ? -1.424 -0.468 12.028 1.00 94.56 401 ASP A C 1
ATOM 3221 O O . ASP A 1 401 ? -1.543 -1.520 11.389 1.00 94.56 401 ASP A O 1
ATOM 3225 N N . VAL A 1 402 ? -2.474 0.266 12.393 1.00 96.06 402 VAL A N 1
ATOM 3226 C CA . VAL A 1 402 ? -3.838 -0.012 11.932 1.00 96.06 402 VAL A CA 1
ATOM 3227 C C . VAL A 1 402 ? -4.051 0.710 10.606 1.00 96.06 402 VAL A C 1
ATOM 3229 O O . VAL A 1 402 ? -3.929 1.932 10.548 1.00 96.06 402 VAL A O 1
ATOM 3232 N N . LEU A 1 403 ? -4.328 -0.010 9.517 1.00 93.50 403 LEU A N 1
ATOM 3233 C CA . LEU A 1 403 ? -4.441 0.639 8.211 1.00 93.50 403 LEU A CA 1
ATOM 3234 C C . LEU A 1 403 ? -5.723 1.483 8.120 1.00 93.50 403 LEU A C 1
ATOM 3236 O O . LEU A 1 403 ? -6.831 0.990 8.327 1.00 93.50 403 LEU A O 1
ATOM 3240 N N . ALA A 1 404 ? -5.562 2.755 7.771 1.00 90.69 404 ALA A N 1
ATOM 3241 C CA . ALA A 1 404 ? -6.644 3.688 7.496 1.00 90.69 404 ALA A CA 1
ATOM 3242 C C . ALA A 1 404 ? -6.832 3.920 5.996 1.00 90.69 404 ALA A C 1
ATOM 3244 O O . ALA A 1 404 ? -5.926 3.711 5.190 1.00 90.69 404 ALA A O 1
ATOM 3245 N N . VAL A 1 405 ? -8.009 4.425 5.629 1.00 87.62 405 VAL A N 1
ATOM 3246 C CA . VAL A 1 405 ? -8.286 4.883 4.264 1.00 87.62 405 VAL A CA 1
ATOM 3247 C C . VAL A 1 405 ? -7.480 6.152 3.991 1.00 87.62 405 VAL A C 1
ATOM 3249 O O . VAL A 1 405 ? -7.588 7.126 4.732 1.00 87.62 405 VAL A O 1
ATOM 3252 N N . SER A 1 406 ? -6.668 6.156 2.935 1.00 85.25 406 SER A N 1
ATOM 3253 C CA . SER A 1 406 ? -5.951 7.358 2.500 1.00 85.25 406 SER A CA 1
ATOM 3254 C C . SER A 1 406 ? -6.860 8.245 1.653 1.00 85.25 406 SER A C 1
ATOM 3256 O O . SER A 1 406 ? -7.236 7.871 0.543 1.00 85.25 406 SER A O 1
ATOM 3258 N N . MET A 1 407 ? -7.172 9.444 2.148 1.00 84.44 407 MET A N 1
ATOM 3259 C CA . MET A 1 407 ? -7.995 10.416 1.415 1.00 84.44 407 MET A CA 1
ATOM 3260 C C . MET A 1 407 ? -7.244 11.112 0.274 1.00 84.44 407 MET A C 1
ATOM 3262 O O . MET A 1 407 ? -7.866 11.689 -0.608 1.00 84.44 407 MET A O 1
ATOM 3266 N N . GLU A 1 408 ? -5.910 11.040 0.248 1.00 75.19 408 GLU A N 1
ATOM 3267 C CA . GLU A 1 408 ? -5.099 11.657 -0.814 1.00 75.19 408 GLU A CA 1
ATOM 3268 C C . GLU A 1 408 ? -5.197 10.911 -2.149 1.00 75.19 408 GLU A C 1
ATOM 3270 O O . GLU A 1 408 ? -4.894 11.479 -3.195 1.00 75.19 408 GLU A O 1
ATOM 3275 N N . ALA A 1 409 ? -5.620 9.645 -2.115 1.00 66.12 409 ALA A N 1
ATOM 3276 C CA . ALA A 1 409 ? -5.831 8.827 -3.304 1.00 66.12 409 ALA A CA 1
ATOM 3277 C C . ALA A 1 409 ? -7.247 8.979 -3.892 1.00 66.12 409 ALA A C 1
ATOM 3279 O O . ALA A 1 409 ? -7.543 8.393 -4.933 1.00 66.12 409 ALA A O 1
ATOM 3280 N N . TRP A 1 410 ? -8.130 9.751 -3.249 1.00 73.00 410 TRP A N 1
ATOM 3281 C CA . TRP A 1 410 ? -9.486 9.981 -3.737 1.00 73.00 410 TRP A CA 1
ATOM 3282 C C . TRP A 1 410 ? -9.501 11.091 -4.793 1.00 73.00 410 TRP A C 1
ATOM 3284 O O . TRP A 1 410 ? -9.124 12.229 -4.518 1.00 73.00 410 TRP A O 1
ATOM 3294 N N . THR A 1 411 ? -9.943 10.769 -6.010 1.00 66.81 411 THR A N 1
ATOM 3295 C CA . THR A 1 411 ? -10.104 11.741 -7.103 1.00 66.81 411 THR A CA 1
ATOM 3296 C C . THR A 1 411 ? -11.561 11.748 -7.553 1.00 66.81 411 THR A C 1
ATOM 3298 O O . THR A 1 411 ? -12.063 10.726 -8.005 1.00 66.81 411 THR A O 1
ATOM 3301 N N . GLU A 1 412 ? -12.243 12.890 -7.425 1.00 65.31 412 GLU A N 1
ATOM 3302 C CA . GLU A 1 412 ? -13.680 13.010 -7.735 1.00 65.31 412 GLU A CA 1
ATOM 3303 C C . GLU A 1 412 ? -13.987 13.032 -9.242 1.00 65.31 412 GLU A C 1
ATOM 3305 O O . GLU A 1 412 ? -15.055 12.590 -9.656 1.00 65.31 412 GLU A O 1
ATOM 3310 N N . ASP A 1 413 ? -13.065 13.535 -10.067 1.00 77.19 413 ASP A N 1
ATOM 3311 C CA . ASP A 1 413 ? -13.212 13.595 -11.524 1.00 77.19 413 ASP A CA 1
ATOM 3312 C C . ASP A 1 413 ? -11.838 13.432 -12.192 1.00 77.19 413 ASP A C 1
ATOM 3314 O O . ASP A 1 413 ? -10.943 14.267 -12.035 1.00 77.19 413 ASP A O 1
ATOM 3318 N N . VAL A 1 414 ? -11.662 12.333 -12.929 1.00 75.31 414 VAL A N 1
ATOM 3319 C CA . VAL A 1 414 ? -10.435 12.034 -13.688 1.00 75.31 414 VAL A CA 1
ATOM 3320 C C . VAL A 1 414 ? -10.470 12.604 -15.112 1.00 75.31 414 VAL A C 1
ATOM 3322 O O . VAL A 1 414 ? -9.524 12.420 -15.880 1.00 75.31 414 VAL A O 1
ATOM 3325 N N . GLY A 1 415 ? -11.524 13.343 -15.466 1.00 85.44 415 GLY A N 1
ATOM 3326 C CA . GLY A 1 415 ? -11.725 13.942 -16.775 1.00 85.44 415 GLY A CA 1
ATOM 3327 C C . GLY A 1 415 ? -12.200 12.938 -17.832 1.00 85.44 415 GLY A C 1
ATOM 3328 O O . GLY A 1 415 ? -12.688 11.858 -17.507 1.00 85.44 415 GLY A O 1
ATOM 3329 N N . PRO A 1 416 ? -12.087 13.290 -19.127 1.00 88.25 416 PRO A N 1
ATOM 3330 C CA . PRO A 1 416 ? -12.532 12.430 -20.218 1.00 88.25 416 PRO A CA 1
ATOM 3331 C C . PRO A 1 416 ? -11.870 11.051 -20.186 1.00 88.25 416 PRO A C 1
ATOM 3333 O O . PRO A 1 416 ? -10.645 10.952 -20.096 1.00 88.25 416 PRO A O 1
ATOM 3336 N N . ASP A 1 417 ? -12.684 10.009 -20.342 1.00 87.44 417 ASP A N 1
ATOM 3337 C CA . ASP A 1 417 ? -12.226 8.629 -20.457 1.00 87.44 417 ASP A CA 1
ATOM 3338 C C . ASP A 1 417 ? -12.638 8.031 -21.822 1.00 87.44 417 ASP A C 1
ATOM 3340 O O . ASP A 1 417 ? -13.826 7.802 -22.072 1.00 87.44 417 ASP A O 1
ATOM 3344 N N . PRO A 1 418 ? -11.706 7.860 -22.780 1.00 90.50 418 PRO A N 1
ATOM 3345 C CA . PRO A 1 418 ? -12.023 7.299 -24.089 1.00 90.50 418 PRO A CA 1
ATOM 3346 C C . PRO A 1 418 ? -12.364 5.804 -24.007 1.00 90.50 418 PRO A C 1
ATOM 3348 O O . PRO A 1 418 ? -11.866 5.075 -23.155 1.00 90.50 418 PRO A O 1
ATOM 3351 N N . ALA A 1 419 ? -13.176 5.318 -24.954 1.00 90.88 419 ALA A N 1
ATOM 3352 C CA . ALA A 1 419 ? -13.522 3.896 -25.036 1.00 90.88 419 ALA A CA 1
ATOM 3353 C C . ALA A 1 419 ? -12.268 3.008 -25.144 1.00 90.88 419 ALA A C 1
ATOM 3355 O O . ALA A 1 419 ? -11.318 3.369 -25.842 1.00 90.88 419 ALA A O 1
ATOM 3356 N N . TRP A 1 420 ? -12.304 1.834 -24.502 1.00 88.12 420 TRP A N 1
ATOM 3357 C CA . TRP A 1 420 ? -11.174 0.905 -24.376 1.00 88.12 420 TRP A CA 1
ATOM 3358 C C . TRP A 1 420 ? -10.437 0.632 -25.691 1.00 88.12 420 TRP A C 1
ATOM 3360 O O . TRP A 1 420 ? -9.210 0.624 -25.730 1.00 88.12 420 TRP A O 1
ATOM 3370 N N . GLU A 1 421 ? -11.168 0.450 -26.789 1.00 92.62 421 GLU A N 1
ATOM 3371 C CA . GLU A 1 421 ? -10.602 0.133 -28.103 1.00 92.62 421 GLU A CA 1
ATOM 3372 C C . GLU A 1 421 ? -9.791 1.281 -28.725 1.00 92.62 421 GLU A C 1
ATOM 3374 O O . GLU A 1 421 ? -9.027 1.048 -29.658 1.00 92.62 421 GLU A O 1
ATOM 3379 N N . HIS A 1 422 ? -9.953 2.508 -28.223 1.00 94.19 422 HIS A N 1
ATOM 3380 C CA . HIS A 1 422 ? -9.228 3.696 -28.678 1.00 94.19 422 HIS A CA 1
ATOM 3381 C C . HIS A 1 422 ? -8.061 4.090 -27.765 1.00 94.19 422 HIS A C 1
ATOM 3383 O O . HIS A 1 422 ? -7.388 5.079 -28.052 1.00 94.19 422 HIS A O 1
ATOM 3389 N N . LYS A 1 423 ? -7.838 3.362 -26.666 1.00 95.19 423 LYS A N 1
ATOM 3390 C CA . LYS A 1 423 ? -6.718 3.602 -25.753 1.00 95.19 423 LYS A CA 1
ATOM 3391 C C . LYS A 1 423 ? -5.422 2.990 -26.293 1.00 95.19 423 LYS A C 1
ATOM 3393 O O . LYS A 1 423 ? -5.461 1.960 -26.966 1.00 95.19 423 LYS A O 1
ATOM 3398 N N . ASP A 1 424 ? -4.294 3.602 -25.946 1.00 94.44 424 ASP A N 1
ATOM 3399 C CA . ASP A 1 424 ? -2.942 3.092 -26.199 1.00 94.44 424 ASP A CA 1
ATOM 3400 C C . ASP A 1 424 ? -2.727 1.766 -25.441 1.00 94.44 424 ASP A C 1
ATOM 3402 O O . ASP A 1 424 ? -3.095 1.644 -24.269 1.00 94.44 424 ASP A O 1
ATOM 3406 N N . ASP A 1 425 ? -2.167 0.766 -26.126 1.00 92.31 425 ASP A N 1
ATOM 3407 C CA . ASP A 1 425 ? -1.881 -0.569 -25.585 1.00 92.31 425 ASP A CA 1
ATOM 3408 C C . ASP A 1 425 ? -0.684 -0.594 -24.624 1.00 92.31 425 ASP A C 1
ATOM 3410 O O . ASP A 1 425 ? -0.474 -1.587 -23.928 1.00 92.31 425 ASP A O 1
ATOM 3414 N N . ARG A 1 426 ? 0.085 0.494 -24.544 1.00 94.00 426 ARG A N 1
ATOM 3415 C CA . ARG A 1 426 ? 1.227 0.600 -23.637 1.00 94.00 426 ARG A CA 1
ATOM 3416 C C . ARG A 1 426 ? 0.796 0.868 -22.199 1.00 94.00 426 ARG A C 1
ATOM 3418 O O . ARG A 1 426 ? -0.211 1.522 -21.922 1.00 94.00 426 ARG A O 1
ATOM 3425 N N . MET A 1 427 ? 1.617 0.401 -21.266 1.00 94.00 427 MET A N 1
ATOM 3426 C CA . MET A 1 427 ? 1.555 0.774 -19.861 1.00 94.00 427 MET A CA 1
ATOM 3427 C C . MET A 1 427 ? 2.265 2.098 -19.632 1.00 94.00 427 MET A C 1
ATOM 3429 O O . MET A 1 427 ? 3.443 2.232 -19.955 1.00 94.00 427 MET A O 1
ATOM 3433 N N . ILE A 1 428 ? 1.581 3.056 -19.015 1.00 94.00 428 ILE A N 1
ATOM 3434 C CA . ILE A 1 428 ? 2.167 4.353 -18.688 1.00 94.00 428 ILE A CA 1
ATOM 3435 C C . ILE A 1 428 ? 2.548 4.461 -17.212 1.00 94.00 428 ILE A C 1
ATOM 3437 O O . ILE A 1 428 ? 1.817 4.036 -16.314 1.00 94.00 428 ILE A O 1
ATOM 3441 N N . TRP A 1 429 ? 3.685 5.114 -16.975 1.00 94.38 429 TRP A N 1
ATOM 3442 C CA . TRP A 1 429 ? 4.066 5.645 -15.674 1.00 94.38 429 TRP A CA 1
ATOM 3443 C C . TRP A 1 429 ? 4.716 7.025 -15.819 1.00 94.38 429 TRP A C 1
ATOM 3445 O O . TRP A 1 429 ? 5.587 7.247 -16.670 1.00 94.38 429 TRP A O 1
ATOM 3455 N N . ARG A 1 430 ? 4.307 7.963 -14.964 1.00 93.75 430 ARG A N 1
ATOM 3456 C CA . ARG A 1 430 ? 4.956 9.265 -14.779 1.00 93.75 430 ARG A CA 1
ATOM 3457 C C . ARG A 1 430 ? 5.096 9.526 -13.294 1.00 93.75 430 ARG A C 1
ATOM 3459 O O . ARG A 1 430 ? 4.098 9.669 -12.596 1.00 93.75 430 ARG A O 1
ATOM 3466 N N . GLY A 1 431 ? 6.329 9.624 -12.816 1.00 92.12 431 GLY A N 1
ATOM 3467 C CA . GLY A 1 431 ? 6.590 9.869 -11.404 1.00 92.12 431 GLY A CA 1
ATOM 3468 C C . GLY A 1 431 ? 7.787 10.770 -11.184 1.00 92.12 431 GLY A C 1
ATOM 3469 O O . GLY A 1 431 ? 8.665 10.905 -12.028 1.00 92.12 431 GLY A O 1
ATOM 3470 N N . LYS A 1 432 ? 7.828 11.411 -10.020 1.00 93.00 432 LYS A N 1
ATOM 3471 C CA . LYS A 1 432 ? 9.043 12.083 -9.554 1.00 93.00 432 LYS A CA 1
ATOM 3472 C C . LYS A 1 432 ? 10.026 11.063 -8.988 1.00 93.00 432 LYS A C 1
ATOM 3474 O O . LYS A 1 432 ? 9.652 9.930 -8.672 1.00 93.00 432 LYS A O 1
ATOM 3479 N N . THR A 1 433 ? 11.254 11.496 -8.755 1.00 93.06 433 THR A N 1
ATOM 3480 C CA . THR A 1 433 ? 12.294 10.713 -8.080 1.00 93.06 433 THR A CA 1
ATOM 3481 C C . THR A 1 433 ? 12.064 10.677 -6.554 1.00 93.06 433 THR A C 1
ATOM 3483 O O . THR A 1 433 ? 12.945 10.964 -5.762 1.00 93.06 433 THR A O 1
ATOM 3486 N N . THR A 1 434 ? 10.838 10.396 -6.110 1.00 86.12 434 THR A N 1
ATOM 3487 C CA . THR A 1 434 ? 10.508 10.217 -4.685 1.00 86.12 434 THR A CA 1
ATOM 3488 C C . THR A 1 434 ? 10.463 8.734 -4.346 1.00 86.12 434 THR A C 1
ATOM 3490 O O . THR A 1 434 ? 10.100 7.944 -5.207 1.00 86.12 434 THR A O 1
ATOM 3493 N N . GLY A 1 435 ? 10.711 8.333 -3.103 1.00 78.81 435 GLY A N 1
ATOM 3494 C CA . GLY A 1 435 ? 10.662 6.907 -2.723 1.00 78.81 435 GLY A CA 1
ATOM 3495 C C . GLY A 1 435 ? 11.664 6.541 -1.647 1.00 78.81 435 GLY A C 1
ATOM 3496 O O . GLY A 1 435 ? 11.377 5.734 -0.774 1.00 78.81 435 GLY A O 1
ATOM 3497 N N . ILE A 1 436 ? 12.809 7.203 -1.705 1.00 88.00 436 ILE A N 1
ATOM 3498 C CA . ILE A 1 436 ? 13.934 7.123 -0.784 1.00 88.00 436 ILE A CA 1
ATOM 3499 C C . ILE A 1 436 ? 14.718 8.428 -0.945 1.00 88.00 436 ILE A C 1
ATOM 3501 O O . ILE A 1 436 ? 14.574 9.104 -1.965 1.00 88.00 436 ILE A O 1
ATOM 3505 N N . PHE A 1 437 ? 15.506 8.810 0.056 1.00 90.81 437 PHE A N 1
ATOM 3506 C CA . PHE A 1 437 ? 16.446 9.913 -0.104 1.00 90.81 437 PHE A CA 1
ATOM 3507 C C . PHE A 1 437 ? 17.742 9.390 -0.741 1.00 90.81 437 PHE A C 1
ATOM 3509 O O . PHE A 1 437 ? 18.397 8.525 -0.157 1.00 90.81 437 PHE A O 1
ATOM 3516 N N . PHE A 1 438 ? 18.106 9.875 -1.929 1.00 92.81 438 PHE A N 1
ATOM 3517 C CA . PHE A 1 438 ? 19.286 9.394 -2.647 1.00 92.81 438 PHE A CA 1
ATOM 3518 C C . PHE A 1 438 ? 20.551 10.112 -2.183 1.00 92.81 438 PHE A C 1
ATOM 3520 O O . PHE A 1 438 ? 20.729 11.312 -2.396 1.00 92.81 438 PHE A O 1
ATOM 3527 N N . ARG A 1 439 ? 21.443 9.353 -1.559 1.00 92.38 439 ARG A N 1
ATOM 3528 C CA . ARG A 1 439 ? 22.731 9.824 -1.055 1.00 92.38 439 ARG A CA 1
ATOM 3529 C C . ARG A 1 439 ? 23.758 8.707 -1.102 1.00 92.38 439 ARG A C 1
ATOM 3531 O O . ARG A 1 439 ? 23.403 7.536 -1.252 1.00 92.38 439 ARG A O 1
ATOM 3538 N N . GLU A 1 440 ? 25.020 9.067 -0.936 1.00 88.12 440 GLU A N 1
ATOM 3539 C CA . GLU A 1 440 ? 26.096 8.090 -0.793 1.00 88.12 440 GLU A CA 1
ATOM 3540 C C . GLU A 1 440 ? 25.858 7.174 0.426 1.00 88.12 440 GLU A C 1
ATOM 3542 O O . GLU A 1 440 ? 25.303 7.593 1.445 1.00 88.12 440 GLU A O 1
ATOM 3547 N N . GLY A 1 441 ? 26.221 5.894 0.302 1.00 86.19 441 GLY A N 1
ATOM 3548 C CA . GLY A 1 441 ? 26.014 4.880 1.345 1.00 86.19 441 GLY A CA 1
ATOM 3549 C C . GLY A 1 441 ? 24.591 4.314 1.441 1.00 86.19 441 GLY A C 1
ATOM 3550 O O . GLY A 1 441 ? 24.354 3.405 2.229 1.00 86.19 441 GLY A O 1
ATOM 3551 N N . VAL A 1 442 ? 23.646 4.803 0.634 1.00 88.75 442 VAL A N 1
ATOM 3552 C CA . VAL A 1 442 ? 22.303 4.223 0.497 1.00 88.75 442 VAL A CA 1
ATOM 3553 C C . VAL A 1 442 ? 22.207 3.546 -0.874 1.00 88.75 442 VAL A C 1
ATOM 3555 O O . VAL A 1 442 ? 22.566 4.185 -1.865 1.00 88.75 442 VAL A O 1
ATOM 3558 N N . PRO A 1 443 ? 21.710 2.300 -0.990 1.00 90.94 443 PRO A N 1
ATOM 3559 C CA . PRO A 1 443 ? 21.615 1.593 -2.269 1.00 90.94 443 PRO A CA 1
ATOM 3560 C C . PRO A 1 443 ? 20.407 2.083 -3.082 1.00 90.94 443 PRO A C 1
ATOM 3562 O O . PRO A 1 443 ? 19.471 1.352 -3.397 1.00 90.94 443 PRO A O 1
ATOM 3565 N N . TRP A 1 444 ? 20.393 3.375 -3.398 1.00 91.56 444 TRP A N 1
ATOM 3566 C CA . TRP A 1 444 ? 19.287 4.013 -4.094 1.00 91.56 444 TRP A CA 1
ATOM 3567 C C . TRP A 1 444 ? 19.157 3.591 -5.555 1.00 91.56 444 TRP A C 1
ATOM 3569 O O . TRP A 1 444 ? 18.050 3.576 -6.099 1.00 91.56 444 TRP A O 1
ATOM 3579 N N . ASN A 1 445 ? 20.281 3.271 -6.189 1.00 91.44 445 ASN A N 1
ATOM 3580 C CA . ASN A 1 445 ? 20.375 2.916 -7.601 1.00 91.44 445 ASN A CA 1
ATOM 3581 C C . ASN A 1 445 ? 19.672 1.594 -7.930 1.00 91.44 445 ASN A C 1
ATOM 3583 O O . ASN A 1 445 ? 19.411 1.324 -9.091 1.00 91.44 445 ASN A O 1
ATOM 3587 N N . ILE A 1 446 ? 19.329 0.803 -6.914 1.00 90.94 446 ILE A N 1
ATOM 3588 C CA . ILE A 1 446 ? 18.566 -0.439 -7.055 1.00 90.94 446 ILE A CA 1
ATOM 3589 C C . ILE A 1 446 ? 17.143 -0.315 -6.492 1.00 90.94 446 ILE A C 1
ATOM 3591 O O . ILE A 1 446 ? 16.453 -1.317 -6.316 1.00 90.94 446 ILE A O 1
ATOM 3595 N N . SER A 1 447 ? 16.687 0.903 -6.182 1.00 90.75 447 SER A N 1
ATOM 3596 C CA . SER A 1 447 ? 15.332 1.139 -5.675 1.00 90.75 447 SER A CA 1
ATOM 3597 C C . SER A 1 447 ? 14.267 0.975 -6.765 1.00 90.75 447 SER A C 1
ATOM 3599 O O . SER A 1 447 ? 14.532 1.150 -7.956 1.00 90.75 447 SER A O 1
ATOM 3601 N N . GLN A 1 448 ? 13.024 0.688 -6.368 1.00 88.19 448 GLN A N 1
ATOM 3602 C CA . GLN A 1 448 ? 11.956 0.273 -7.283 1.00 88.19 448 GLN A CA 1
ATOM 3603 C C . GLN A 1 448 ? 11.694 1.229 -8.460 1.00 88.19 448 GLN A C 1
ATOM 3605 O O . GLN A 1 448 ? 11.467 0.774 -9.581 1.00 88.19 448 GLN A O 1
ATOM 3610 N N . ARG A 1 449 ? 11.740 2.553 -8.243 1.00 91.44 449 ARG A N 1
ATOM 3611 C CA . ARG A 1 449 ? 11.488 3.533 -9.318 1.00 91.44 449 ARG A CA 1
ATOM 3612 C C . ARG A 1 449 ? 12.691 3.712 -10.235 1.00 91.44 449 ARG A C 1
ATOM 3614 O O . ARG A 1 449 ? 12.500 3.902 -11.431 1.00 91.44 449 ARG A O 1
ATOM 3621 N N . ILE A 1 450 ? 13.901 3.649 -9.678 1.00 92.56 450 ILE A N 1
ATOM 3622 C CA . ILE A 1 450 ? 15.135 3.707 -10.463 1.00 92.56 450 ILE A CA 1
ATOM 3623 C C . ILE A 1 450 ? 15.203 2.484 -11.374 1.00 92.56 450 ILE A C 1
ATOM 3625 O O . ILE A 1 450 ? 15.294 2.653 -12.586 1.00 92.56 450 ILE A O 1
ATOM 3629 N N . ASN A 1 451 ? 15.003 1.287 -10.816 1.00 90.00 451 ASN A N 1
ATOM 3630 C CA . ASN A 1 451 ? 14.948 0.049 -11.589 1.00 90.00 451 ASN A CA 1
ATOM 3631 C C . ASN A 1 451 ? 13.876 0.105 -12.682 1.00 90.00 451 ASN A C 1
ATOM 3633 O O . ASN A 1 451 ? 14.157 -0.262 -13.817 1.00 90.00 451 ASN A O 1
ATOM 3637 N N . LEU A 1 452 ? 12.662 0.587 -12.385 1.00 91.56 452 LEU A N 1
ATOM 3638 C CA . LEU A 1 452 ? 11.620 0.704 -13.408 1.00 91.56 452 LEU A CA 1
ATOM 3639 C C . LEU A 1 452 ? 12.103 1.554 -14.595 1.00 91.56 452 LEU A C 1
ATOM 3641 O O . LEU A 1 452 ? 12.036 1.104 -15.739 1.00 91.56 452 LEU A O 1
ATOM 3645 N N . VAL A 1 453 ? 12.561 2.782 -14.334 1.00 94.56 453 VAL A N 1
ATOM 3646 C CA . VAL A 1 453 ? 12.958 3.723 -15.394 1.00 94.56 453 VAL A CA 1
ATOM 3647 C C . VAL A 1 453 ? 14.207 3.237 -16.127 1.00 94.56 453 VAL A C 1
ATOM 3649 O O . VAL A 1 453 ? 14.290 3.369 -17.345 1.00 94.56 453 VAL A O 1
ATOM 3652 N N . GLU A 1 454 ? 15.163 2.641 -15.417 1.00 92.50 454 GLU A N 1
ATOM 3653 C CA . GLU A 1 454 ? 16.367 2.078 -16.022 1.00 92.50 454 GLU A CA 1
ATOM 3654 C C . GLU A 1 454 ? 16.028 0.931 -16.973 1.00 92.50 454 GLU A C 1
ATOM 3656 O O . GLU A 1 454 ? 16.382 0.994 -18.149 1.00 92.50 454 GLU A O 1
ATOM 3661 N N . GLN A 1 455 ? 15.312 -0.093 -16.493 1.00 89.44 455 GLN A N 1
ATOM 3662 C CA . GLN A 1 455 ? 15.021 -1.301 -17.271 1.00 89.44 455 GLN A CA 1
ATOM 3663 C C . GLN A 1 455 ? 14.153 -0.985 -18.497 1.00 89.44 455 GLN A C 1
ATOM 3665 O O . GLN A 1 455 ? 14.413 -1.482 -19.596 1.00 89.44 455 GLN A O 1
ATOM 3670 N N . THR A 1 456 ? 13.174 -0.091 -18.342 1.00 92.69 456 THR A N 1
ATOM 3671 C CA . THR A 1 456 ? 12.308 0.354 -19.449 1.00 92.69 456 THR A CA 1
ATOM 3672 C C . THR A 1 456 ? 12.991 1.339 -20.406 1.00 92.69 456 THR A C 1
ATOM 3674 O O . THR A 1 456 ? 12.527 1.544 -21.526 1.00 92.69 456 THR A O 1
ATOM 3677 N N . GLY A 1 457 ? 14.135 1.908 -20.014 1.00 91.00 457 GLY A N 1
ATOM 3678 C CA . GLY A 1 457 ? 14.989 2.728 -20.873 1.00 91.00 457 GLY A CA 1
ATOM 3679 C C . GLY A 1 457 ? 16.004 1.930 -21.703 1.00 91.00 457 GLY A C 1
ATOM 3680 O O . G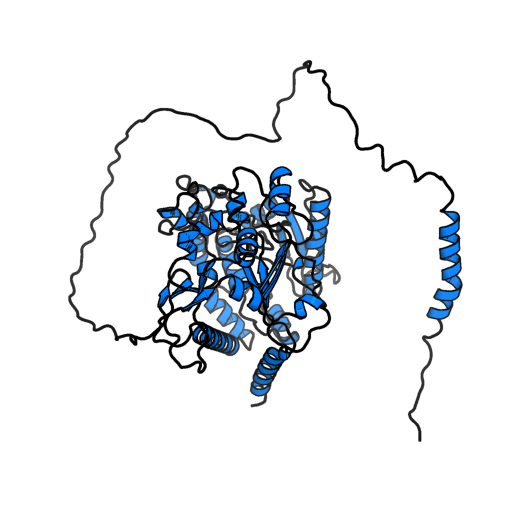LY A 1 457 ? 16.628 2.485 -22.614 1.00 91.00 457 GLY A O 1
ATOM 3681 N N . GLN A 1 458 ? 16.195 0.635 -21.425 1.00 89.88 458 GLN A N 1
ATOM 3682 C CA . GLN A 1 458 ? 17.206 -0.174 -22.109 1.00 89.88 458 GLN A CA 1
ATOM 3683 C C . GLN A 1 458 ? 16.833 -0.466 -23.570 1.00 89.88 458 GLN A C 1
ATOM 3685 O O . GLN A 1 458 ? 15.707 -0.830 -23.899 1.00 89.88 458 GLN A O 1
ATOM 3690 N N . LYS A 1 459 ? 17.820 -0.349 -24.469 1.00 90.50 459 LYS A N 1
ATOM 3691 C CA . LYS A 1 459 ? 17.675 -0.654 -25.910 1.00 90.50 459 LYS A CA 1
ATOM 3692 C C . LYS A 1 459 ? 18.408 -1.915 -26.362 1.00 90.50 459 LYS A C 1
ATOM 3694 O O . LYS A 1 459 ? 18.257 -2.342 -27.502 1.00 90.50 459 LYS A O 1
ATOM 3699 N N . LYS A 1 460 ? 19.250 -2.486 -25.502 1.00 92.12 460 LYS A N 1
ATOM 3700 C CA . LYS A 1 460 ? 20.073 -3.666 -25.793 1.00 92.12 460 LYS A CA 1
ATOM 3701 C C . LYS A 1 460 ? 19.722 -4.782 -24.820 1.00 92.12 460 LYS A C 1
ATOM 3703 O O . LYS A 1 460 ? 19.311 -4.496 -23.707 1.00 92.12 460 LYS A O 1
ATOM 3708 N N . GLY A 1 461 ? 19.960 -6.021 -25.238 1.00 90.06 461 GLY A N 1
ATOM 3709 C CA . GLY A 1 461 ? 19.630 -7.220 -24.468 1.00 90.06 461 GLY A CA 1
ATOM 3710 C C . GLY A 1 461 ? 18.328 -7.869 -24.935 1.00 90.06 461 GLY A C 1
ATOM 3711 O O . GLY A 1 461 ? 17.684 -7.393 -25.875 1.00 90.06 461 GLY A O 1
ATOM 3712 N N . SER A 1 462 ? 17.969 -8.975 -24.295 1.00 89.88 462 SER A N 1
ATOM 3713 C CA . SER A 1 462 ? 16.739 -9.721 -24.547 1.00 89.88 462 SER A CA 1
ATOM 3714 C C . SER A 1 462 ? 16.115 -10.171 -23.232 1.00 89.88 462 SER A C 1
ATOM 3716 O O . SER A 1 462 ? 16.808 -10.304 -22.223 1.00 89.88 462 SER A O 1
ATOM 3718 N N . LEU A 1 463 ? 14.802 -10.386 -23.251 1.00 87.62 463 LEU A N 1
ATOM 3719 C CA . LEU A 1 463 ? 14.081 -11.051 -22.176 1.00 87.62 463 LEU A CA 1
ATOM 3720 C C . LEU A 1 463 ? 13.366 -12.292 -22.720 1.00 87.62 463 LEU A C 1
ATOM 3722 O O . LEU A 1 463 ? 12.768 -12.221 -23.799 1.00 87.62 463 LEU A O 1
ATOM 3726 N N . PRO A 1 464 ? 13.334 -13.397 -21.958 1.00 88.44 464 PRO A N 1
ATOM 3727 C CA . PRO A 1 464 ? 12.471 -14.520 -22.284 1.00 88.44 464 PRO A CA 1
ATOM 3728 C C . PRO A 1 464 ? 11.007 -14.103 -22.110 1.00 88.44 464 PRO A C 1
ATOM 3730 O O . PRO A 1 464 ? 10.595 -13.738 -21.015 1.00 88.44 464 PRO A O 1
ATOM 3733 N N . VAL A 1 465 ? 10.190 -14.158 -23.154 1.00 88.69 465 VAL A N 1
ATOM 3734 C CA . VAL A 1 465 ? 8.764 -13.799 -23.084 1.00 88.69 465 VAL A CA 1
ATOM 3735 C C . VAL A 1 465 ? 7.917 -15.017 -23.403 1.00 88.69 465 VAL A C 1
ATOM 3737 O O . VAL A 1 465 ? 8.206 -15.745 -24.348 1.00 88.69 465 VAL A O 1
ATOM 3740 N N . LEU A 1 466 ? 6.862 -15.247 -22.622 1.00 88.62 466 LEU A N 1
ATOM 3741 C CA . LEU A 1 466 ? 5.832 -16.224 -22.965 1.00 88.62 466 LEU A CA 1
ATOM 3742 C C . LEU A 1 466 ? 4.809 -15.535 -23.875 1.00 88.62 466 LEU A C 1
ATOM 3744 O O . LEU A 1 466 ? 4.072 -14.670 -23.399 1.00 88.62 466 LEU A O 1
ATOM 3748 N N . PRO A 1 467 ? 4.778 -15.845 -25.183 1.00 84.62 467 PRO A N 1
ATOM 3749 C CA . PRO A 1 467 ? 3.830 -15.206 -26.077 1.00 84.62 467 PRO A CA 1
ATOM 3750 C C . PRO A 1 467 ? 2.401 -15.670 -25.755 1.00 84.62 467 PRO A C 1
ATOM 3752 O O . PRO A 1 467 ? 2.192 -16.823 -25.362 1.00 84.62 467 PRO A O 1
ATOM 3755 N N . PRO A 1 468 ? 1.391 -14.807 -25.954 1.00 79.31 468 PRO A N 1
ATOM 3756 C CA . PRO A 1 468 ? 0.004 -15.226 -25.831 1.00 79.31 468 PRO A CA 1
ATOM 3757 C C . PRO A 1 468 ? -0.314 -16.299 -26.883 1.00 79.31 468 PRO A C 1
ATOM 3759 O O . PRO A 1 468 ? 0.030 -16.162 -28.060 1.00 79.31 468 PRO A O 1
ATOM 3762 N N . ALA A 1 469 ? -0.992 -17.368 -26.468 1.00 75.06 469 ALA A N 1
ATOM 3763 C CA . ALA A 1 469 ? -1.488 -18.384 -27.388 1.00 75.06 469 ALA A CA 1
ATOM 3764 C C . ALA A 1 469 ? -2.730 -17.866 -28.139 1.00 75.06 469 ALA A C 1
ATOM 3766 O O . ALA A 1 469 ? -3.562 -17.160 -27.571 1.00 75.06 469 ALA A O 1
ATOM 3767 N N . LEU A 1 470 ? -2.882 -18.237 -29.419 1.00 70.50 470 LEU A N 1
ATOM 3768 C CA . LEU A 1 470 ? -4.062 -17.875 -30.228 1.00 70.50 470 LEU A CA 1
ATOM 3769 C C . LEU A 1 470 ? -5.369 -18.448 -29.659 1.00 70.50 470 LEU A C 1
ATOM 3771 O O . LEU A 1 470 ? -6.437 -17.870 -29.843 1.00 70.50 470 LEU A O 1
ATOM 3775 N N . ASP A 1 471 ? -5.271 -19.592 -28.989 1.00 82.06 471 ASP A N 1
ATOM 3776 C CA . ASP A 1 471 ? -6.353 -20.234 -28.260 1.00 82.06 471 ASP A CA 1
ATOM 3777 C C . ASP A 1 471 ? -5.964 -20.310 -26.772 1.00 82.06 471 ASP A C 1
ATOM 3779 O O . ASP A 1 471 ? -4.928 -20.904 -26.463 1.00 82.06 471 ASP A O 1
ATOM 3783 N N . PRO A 1 472 ? -6.772 -19.754 -25.846 1.00 82.44 472 PRO A N 1
ATOM 3784 C CA . PRO A 1 472 ? -6.486 -19.773 -24.413 1.00 82.44 472 PRO A CA 1
ATOM 3785 C C . PRO A 1 472 ? -6.308 -21.168 -23.813 1.00 82.44 472 PRO A C 1
ATOM 3787 O O . PRO A 1 472 ? -5.721 -21.277 -22.744 1.00 82.44 472 PRO A O 1
ATOM 3790 N N . SER A 1 473 ? -6.808 -22.224 -24.467 1.00 84.81 473 SER A N 1
ATOM 3791 C CA . SER A 1 473 ? -6.656 -23.607 -23.993 1.00 84.81 473 SER A CA 1
ATOM 3792 C C . SER A 1 473 ? -5.387 -24.306 -24.490 1.00 84.81 473 SER A C 1
ATOM 3794 O O . SER A 1 473 ? -5.045 -25.392 -24.021 1.00 84.81 473 SER A O 1
ATOM 3796 N N . SER A 1 474 ? -4.679 -23.693 -25.438 1.00 89.88 474 SER A N 1
ATOM 3797 C CA . SER A 1 474 ? -3.475 -24.268 -26.027 1.00 89.88 474 SER A CA 1
ATOM 3798 C C . SER A 1 474 ? -2.257 -24.101 -25.107 1.00 89.88 474 SER A C 1
ATOM 3800 O O . SER A 1 474 ? -2.153 -23.083 -24.419 1.00 89.88 474 SER A O 1
ATOM 3802 N N . PRO A 1 475 ? -1.305 -25.057 -25.116 1.00 91.19 475 PRO A N 1
ATOM 3803 C CA . PRO A 1 475 ? -0.069 -24.942 -24.348 1.00 91.19 475 PRO A CA 1
ATOM 3804 C C . PRO A 1 475 ? 0.703 -23.657 -24.662 1.00 91.19 475 PRO A C 1
ATOM 3806 O O . PRO A 1 475 ? 0.852 -23.292 -25.830 1.00 91.19 475 PRO A O 1
ATOM 3809 N N . VAL A 1 476 ? 1.229 -23.001 -23.626 1.00 90.75 476 VAL A N 1
ATOM 3810 C CA . VAL A 1 476 ? 1.993 -21.750 -23.752 1.00 90.75 476 VAL A CA 1
ATOM 3811 C C . VAL A 1 476 ? 3.366 -21.955 -24.398 1.00 90.75 476 VAL A C 1
ATOM 3813 O O . VAL A 1 476 ? 3.891 -21.056 -25.052 1.00 90.75 476 VAL A O 1
ATOM 3816 N N . GLY A 1 477 ? 3.936 -23.154 -24.271 1.00 90.94 477 GLY A N 1
ATOM 3817 C CA . GLY A 1 477 ? 5.261 -23.473 -24.786 1.00 90.94 477 GLY A CA 1
ATOM 3818 C C . GLY A 1 477 ? 6.393 -22.856 -23.963 1.00 90.94 477 GLY A C 1
ATOM 3819 O O . GLY A 1 477 ? 6.225 -22.464 -22.809 1.00 90.94 477 GLY A O 1
ATOM 3820 N N . TYR A 1 478 ? 7.589 -22.837 -24.547 1.00 90.00 478 TYR A N 1
ATOM 3821 C CA . TYR A 1 478 ? 8.777 -22.284 -23.898 1.00 90.00 478 TYR A CA 1
ATOM 3822 C C . TYR A 1 478 ? 8.903 -20.778 -24.167 1.00 90.00 478 TYR A C 1
ATOM 3824 O O . TYR A 1 478 ? 8.486 -20.326 -25.238 1.00 90.00 478 TYR A O 1
ATOM 3832 N N . PRO A 1 479 ? 9.510 -20.009 -23.242 1.00 89.75 479 PRO A N 1
ATOM 3833 C CA . PRO A 1 479 ? 9.787 -18.597 -23.465 1.00 89.75 479 PRO A CA 1
ATOM 3834 C C . PRO A 1 479 ? 10.609 -18.356 -24.735 1.00 89.75 479 PRO A C 1
ATOM 3836 O O . PRO A 1 479 ? 11.506 -19.131 -25.074 1.00 89.75 479 PRO A O 1
ATOM 3839 N N . VAL A 1 480 ? 10.312 -17.252 -25.415 1.00 91.25 480 VAL A N 1
ATOM 3840 C CA . VAL A 1 480 ? 11.015 -16.784 -26.609 1.00 91.25 480 VAL A CA 1
ATOM 3841 C C . VAL A 1 480 ? 11.836 -15.555 -26.244 1.00 91.25 480 VAL A C 1
ATOM 3843 O O . VAL A 1 480 ? 11.296 -14.565 -25.751 1.00 91.25 480 VAL A O 1
ATOM 3846 N N . GLU A 1 481 ? 13.139 -15.609 -26.509 1.00 91.88 481 GLU A N 1
ATOM 3847 C CA . GLU A 1 481 ? 14.025 -14.456 -26.346 1.00 91.88 481 GLU A CA 1
ATOM 3848 C C . GLU A 1 481 ? 13.582 -13.315 -27.261 1.00 91.88 481 GLU A C 1
ATOM 3850 O O . GLU A 1 481 ? 13.626 -13.428 -28.488 1.00 91.88 481 GLU A O 1
ATOM 3855 N N . THR A 1 482 ? 13.152 -12.216 -26.648 1.00 91.81 482 THR A N 1
ATOM 3856 C CA . THR A 1 482 ? 12.620 -11.044 -27.343 1.00 91.81 482 THR A CA 1
ATOM 3857 C C . THR A 1 482 ? 13.495 -9.830 -27.036 1.00 91.81 482 THR A C 1
ATOM 3859 O O . THR A 1 482 ? 13.828 -9.619 -25.866 1.00 91.81 482 THR A O 1
ATOM 3862 N N . PRO A 1 483 ? 13.908 -9.034 -28.040 1.00 93.94 483 PRO A N 1
ATOM 3863 C CA . PRO A 1 483 ? 14.741 -7.858 -27.811 1.00 93.94 483 PRO A CA 1
ATOM 3864 C C . PRO A 1 483 ? 14.091 -6.856 -26.851 1.00 93.94 483 PRO A C 1
ATOM 3866 O O . PRO A 1 483 ? 12.933 -6.481 -27.016 1.00 93.94 483 PRO A O 1
ATOM 3869 N N . LEU A 1 484 ? 14.867 -6.378 -25.875 1.00 91.50 484 LEU A N 1
ATOM 3870 C CA . LEU A 1 484 ? 14.401 -5.400 -24.885 1.00 91.50 484 LEU A CA 1
ATOM 3871 C C . LEU A 1 484 ? 13.936 -4.087 -25.520 1.00 91.50 484 LEU A C 1
ATOM 3873 O O . LEU A 1 484 ? 12.947 -3.514 -25.081 1.00 91.50 484 LEU A O 1
ATOM 3877 N N . GLY A 1 485 ? 14.633 -3.623 -26.562 1.00 93.06 485 GLY A N 1
ATOM 3878 C CA . GLY A 1 485 ? 14.264 -2.398 -27.272 1.00 93.06 485 GLY A CA 1
ATOM 3879 C C . GLY A 1 485 ? 12.852 -2.464 -27.856 1.00 93.06 485 GLY A C 1
ATOM 3880 O O . GLY A 1 485 ? 12.090 -1.525 -27.655 1.00 93.06 485 GLY A O 1
ATOM 3881 N N . ASP A 1 486 ? 12.507 -3.591 -28.485 1.00 94.06 486 ASP A N 1
ATOM 3882 C CA . ASP A 1 486 ? 11.188 -3.822 -29.084 1.00 94.06 486 ASP A CA 1
ATOM 3883 C C . ASP A 1 486 ? 10.108 -3.887 -27.992 1.00 94.06 486 ASP A C 1
ATOM 3885 O O . ASP A 1 486 ? 9.102 -3.192 -28.076 1.00 94.06 486 ASP A O 1
ATOM 3889 N N . LEU A 1 487 ? 10.353 -4.637 -26.906 1.00 92.25 487 LEU A N 1
ATOM 3890 C CA . LEU A 1 487 ? 9.429 -4.704 -25.765 1.00 92.25 487 LEU A CA 1
ATOM 3891 C C . LEU A 1 487 ? 9.180 -3.329 -25.141 1.00 92.25 487 LEU A C 1
ATOM 3893 O O . LEU A 1 487 ? 8.040 -2.989 -24.833 1.00 92.25 487 LEU A O 1
ATOM 3897 N N . ASN A 1 488 ? 10.237 -2.542 -24.951 1.00 93.88 488 ASN A N 1
ATOM 3898 C CA . ASN A 1 488 ? 10.130 -1.230 -24.332 1.00 93.88 488 ASN A CA 1
ATOM 3899 C C . ASN A 1 488 ? 9.388 -0.230 -25.232 1.00 93.88 488 ASN A C 1
ATOM 3901 O O . ASN A 1 488 ? 8.609 0.573 -24.728 1.00 93.88 488 ASN A O 1
ATOM 3905 N N . ASP A 1 489 ? 9.589 -0.292 -26.551 1.00 92.56 489 ASP A N 1
ATOM 3906 C CA . ASP A 1 489 ? 8.876 0.570 -27.499 1.00 92.56 489 ASP A CA 1
ATOM 3907 C C . ASP A 1 489 ? 7.393 0.173 -27.649 1.00 92.56 489 ASP A C 1
ATOM 3909 O O . ASP A 1 489 ? 6.533 1.052 -27.755 1.00 92.56 489 ASP A O 1
ATOM 3913 N N . ASP A 1 490 ? 7.083 -1.126 -27.588 1.00 92.56 490 ASP A N 1
ATOM 3914 C CA . ASP A 1 490 ? 5.736 -1.653 -27.837 1.00 92.56 490 ASP A CA 1
ATOM 3915 C C . ASP A 1 490 ? 4.842 -1.724 -26.591 1.00 92.56 490 ASP A C 1
ATOM 3917 O O . ASP A 1 490 ? 3.618 -1.676 -26.726 1.00 92.56 490 ASP A O 1
ATOM 3921 N N . LEU A 1 491 ? 5.409 -1.865 -25.384 1.00 92.06 491 LEU A N 1
ATOM 3922 C CA . LEU A 1 491 ? 4.632 -2.188 -24.177 1.00 92.06 491 LEU A CA 1
ATOM 3923 C C . LEU A 1 491 ? 4.608 -1.094 -23.117 1.00 92.06 491 LEU A C 1
ATOM 3925 O O . LEU A 1 491 ? 3.732 -1.143 -22.251 1.00 92.06 491 LEU A O 1
ATOM 3929 N N . VAL A 1 492 ? 5.532 -0.131 -23.127 1.00 94.31 492 VAL A N 1
ATOM 3930 C CA . VAL A 1 492 ? 5.655 0.820 -22.014 1.00 94.31 492 VAL A CA 1
ATOM 3931 C C . VAL A 1 492 ? 5.890 2.261 -22.460 1.00 94.31 492 VAL A C 1
ATOM 3933 O O . VAL A 1 492 ? 6.435 2.562 -23.517 1.00 94.31 492 VAL A O 1
ATOM 3936 N N . ASP A 1 493 ? 5.447 3.179 -21.613 1.00 95.56 493 ASP A N 1
ATOM 3937 C CA . ASP A 1 493 ? 5.676 4.611 -21.705 1.00 95.56 493 ASP A CA 1
ATOM 3938 C C . ASP A 1 493 ? 6.007 5.120 -20.297 1.00 95.56 493 ASP A C 1
ATOM 3940 O O . ASP A 1 493 ? 5.138 5.541 -19.531 1.00 95.56 493 ASP A O 1
ATOM 3944 N N . VAL A 1 494 ? 7.277 5.023 -19.916 1.00 96.12 494 VAL A N 1
ATOM 3945 C CA . VAL A 1 494 ? 7.743 5.228 -18.541 1.00 96.12 494 VAL A CA 1
ATOM 3946 C C . VAL A 1 494 ? 8.788 6.330 -18.518 1.00 96.12 494 VAL A C 1
ATOM 3948 O O . VAL A 1 494 ? 9.761 6.280 -19.263 1.00 96.12 494 VAL A O 1
ATOM 3951 N N . ALA A 1 495 ? 8.609 7.317 -17.640 1.00 96.62 495 ALA A N 1
ATOM 3952 C CA . ALA A 1 495 ? 9.594 8.377 -17.459 1.00 96.62 495 ALA A CA 1
ATOM 3953 C C . ALA A 1 495 ? 9.525 9.002 -16.064 1.00 96.62 495 ALA A C 1
ATOM 3955 O O . ALA A 1 495 ? 8.442 9.122 -15.476 1.00 96.62 495 ALA A O 1
ATOM 3956 N N . PHE A 1 496 ? 10.669 9.498 -15.584 1.00 97.06 496 PHE A N 1
ATOM 3957 C CA . PHE A 1 496 ? 10.658 10.528 -14.552 1.00 97.06 496 PHE A CA 1
ATOM 3958 C C . PHE A 1 496 ? 10.104 11.847 -15.108 1.00 97.06 496 PHE A C 1
ATOM 3960 O O . PHE A 1 496 ? 10.069 12.058 -16.318 1.00 97.06 496 PHE A O 1
ATOM 3967 N N . VAL A 1 497 ? 9.663 12.748 -14.231 1.00 96.75 497 VAL A N 1
ATOM 3968 C CA . VAL A 1 497 ? 9.170 14.081 -14.615 1.00 96.75 497 VAL A CA 1
ATOM 3969 C C . VAL A 1 497 ? 9.808 15.183 -13.779 1.00 96.75 497 VAL A C 1
ATOM 3971 O O . VAL A 1 497 ? 10.272 14.945 -12.664 1.00 96.75 497 VAL A O 1
ATOM 3974 N N . ASP A 1 498 ? 9.751 16.407 -14.301 1.00 95.62 498 ASP A N 1
ATOM 3975 C CA . ASP A 1 498 ? 10.360 17.611 -13.731 1.00 95.62 498 ASP A CA 1
ATOM 3976 C C . ASP A 1 498 ? 11.886 17.488 -13.583 1.00 95.62 498 ASP A C 1
ATOM 3978 O O . ASP A 1 498 ? 12.594 17.326 -14.572 1.00 95.62 498 ASP A O 1
ATOM 3982 N N . HIS A 1 499 ? 12.379 17.611 -12.351 1.00 95.12 499 HIS A N 1
ATOM 3983 C CA . HIS A 1 499 ? 13.772 17.497 -11.971 1.00 95.12 499 HIS A CA 1
ATOM 3984 C C . HIS A 1 499 ? 13.920 16.486 -10.834 1.00 95.12 499 HIS A C 1
ATOM 3986 O O . HIS A 1 499 ? 12.976 16.264 -10.065 1.00 95.12 499 HIS A O 1
ATOM 3992 N N . ALA A 1 500 ? 15.108 15.898 -10.718 1.00 95.88 500 ALA A N 1
ATOM 3993 C CA . ALA A 1 500 ? 15.460 15.059 -9.582 1.00 95.88 500 ALA A CA 1
ATOM 3994 C C . ALA A 1 500 ? 15.330 15.840 -8.258 1.00 95.88 500 ALA A C 1
ATOM 3996 O O . ALA A 1 500 ? 15.787 16.976 -8.135 1.00 95.88 500 ALA A O 1
ATOM 3997 N N . ILE A 1 501 ? 14.676 15.221 -7.277 1.00 94.31 501 ILE A N 1
ATOM 3998 C CA . ILE A 1 501 ? 14.448 15.721 -5.914 1.00 94.31 501 ILE A CA 1
ATOM 3999 C C . ILE A 1 501 ? 14.698 14.602 -4.895 1.00 94.31 501 ILE A C 1
ATOM 4001 O O . ILE A 1 501 ? 14.760 13.434 -5.269 1.00 94.31 501 ILE A O 1
ATOM 4005 N N . GLN A 1 502 ? 14.751 14.958 -3.604 1.00 91.25 502 GLN A N 1
ATOM 4006 C CA . GLN A 1 502 ? 15.063 14.039 -2.495 1.00 91.25 502 GLN A CA 1
ATOM 4007 C C . GLN A 1 502 ? 16.441 13.380 -2.644 1.00 91.25 502 GLN A C 1
ATOM 4009 O O . GLN A 1 502 ? 16.584 12.178 -2.454 1.00 91.25 502 GLN A O 1
ATOM 4014 N N . CYS A 1 503 ? 17.449 14.170 -2.996 1.00 95.25 503 CYS A N 1
ATOM 4015 C CA . CYS A 1 503 ? 18.818 13.711 -3.156 1.00 95.25 503 CYS A CA 1
ATOM 4016 C C . CYS A 1 503 ? 19.815 14.762 -2.692 1.00 95.25 503 CYS A C 1
ATOM 4018 O O . CYS A 1 503 ? 19.490 15.949 -2.646 1.00 95.25 503 CYS A O 1
ATOM 4020 N N . ASP A 1 504 ? 21.033 14.314 -2.404 1.00 96.06 504 ASP A N 1
ATOM 4021 C CA . ASP A 1 504 ? 22.184 15.209 -2.361 1.00 96.06 504 ASP A CA 1
ATOM 4022 C C . ASP A 1 504 ? 22.419 15.816 -3.751 1.00 96.06 504 ASP A C 1
ATOM 4024 O O . ASP A 1 504 ? 22.214 15.150 -4.769 1.00 96.06 504 ASP A O 1
ATOM 4028 N N . ASP A 1 505 ? 22.898 17.060 -3.811 1.00 95.69 505 ASP A N 1
ATOM 4029 C CA . ASP A 1 505 ? 23.019 17.824 -5.063 1.00 95.69 505 ASP A CA 1
ATOM 4030 C C . ASP A 1 505 ? 23.785 17.071 -6.167 1.00 95.69 505 ASP A C 1
ATOM 4032 O O . ASP A 1 505 ? 23.387 17.082 -7.336 1.00 95.69 505 ASP A O 1
ATOM 4036 N N . ALA A 1 506 ? 24.873 16.385 -5.802 1.00 95.06 506 ALA A N 1
ATOM 4037 C CA . ALA A 1 506 ? 25.672 15.597 -6.738 1.00 95.06 506 ALA A CA 1
ATOM 4038 C C . ALA A 1 506 ? 24.884 14.407 -7.313 1.00 95.06 506 ALA A C 1
ATOM 4040 O O . ALA A 1 506 ? 24.927 14.169 -8.520 1.00 95.06 506 ALA A O 1
ATOM 4041 N N . VAL A 1 507 ? 24.118 13.714 -6.467 1.00 95.75 507 VAL A N 1
ATOM 4042 C CA . VAL A 1 507 ? 23.295 12.562 -6.857 1.00 95.75 507 VAL A CA 1
ATOM 4043 C C . VAL A 1 507 ? 22.088 13.014 -7.678 1.00 95.75 507 VAL A C 1
ATOM 4045 O O . VAL A 1 507 ? 21.766 12.394 -8.686 1.00 95.75 507 VAL A O 1
ATOM 4048 N N . CYS A 1 508 ? 21.452 14.139 -7.327 1.00 96.62 508 CYS A N 1
ATOM 4049 C CA . CYS A 1 508 ? 20.380 14.715 -8.141 1.00 96.62 508 CYS A CA 1
ATOM 4050 C C . CYS A 1 508 ? 20.858 15.010 -9.563 1.00 96.62 508 CYS A C 1
ATOM 4052 O O . CYS A 1 508 ? 20.155 14.713 -10.529 1.00 96.62 508 CYS A O 1
ATOM 4054 N N . LYS A 1 509 ? 22.060 15.582 -9.698 1.00 96.38 509 LYS A N 1
ATOM 4055 C CA . LYS A 1 509 ? 22.654 15.864 -11.004 1.00 96.38 509 LYS A CA 1
ATOM 4056 C C . LYS A 1 509 ? 22.922 14.579 -11.788 1.00 96.38 509 LYS A C 1
ATOM 4058 O O . LYS A 1 509 ? 22.571 14.514 -12.961 1.00 96.38 509 LYS A O 1
ATOM 4063 N N . GLU A 1 510 ? 23.477 13.559 -11.138 1.00 95.50 510 GLU A N 1
ATOM 4064 C CA . GLU A 1 510 ? 23.699 12.246 -11.750 1.00 95.50 510 GLU A CA 1
ATOM 4065 C C . GLU A 1 510 ? 22.389 11.627 -12.257 1.00 95.50 510 GLU A C 1
ATOM 4067 O O . GLU A 1 510 ? 22.308 11.196 -13.408 1.00 95.50 510 GLU A O 1
ATOM 4072 N N . ILE A 1 511 ? 21.341 11.629 -11.429 1.00 95.25 511 ILE A N 1
ATOM 4073 C CA . ILE A 1 511 ? 20.035 11.084 -11.808 1.00 95.25 511 ILE A CA 1
ATOM 4074 C C . ILE A 1 511 ? 19.455 11.864 -12.994 1.00 95.25 511 ILE A C 1
ATOM 4076 O O . ILE A 1 511 ? 18.964 11.274 -13.956 1.00 95.25 511 ILE A O 1
ATOM 4080 N N . GLN A 1 512 ? 19.538 13.194 -12.949 1.00 96.44 512 GLN A N 1
ATOM 4081 C CA . GLN A 1 512 ? 19.020 14.062 -14.001 1.00 96.44 512 GLN A CA 1
ATOM 4082 C C . GLN A 1 512 ? 19.699 13.836 -15.359 1.00 96.44 512 GLN A C 1
ATOM 4084 O O . GLN A 1 512 ? 19.051 13.985 -16.394 1.00 96.44 512 GLN A O 1
ATOM 4089 N N . GLU A 1 513 ? 20.996 13.520 -15.355 1.00 95.94 513 GLU A N 1
ATOM 4090 C CA . GLU A 1 513 ? 21.806 13.327 -16.562 1.00 95.94 513 GLU A CA 1
ATOM 4091 C C . GLU A 1 513 ? 21.681 11.909 -17.141 1.00 95.94 513 GLU A C 1
ATOM 4093 O O . GLU A 1 513 ? 21.749 11.749 -18.361 1.00 95.94 513 GLU A O 1
ATOM 4098 N N . ASN A 1 514 ? 21.485 10.893 -16.293 1.00 94.81 514 ASN A N 1
ATOM 4099 C CA . ASN A 1 514 ? 21.600 9.488 -16.697 1.00 94.81 514 ASN A CA 1
ATOM 4100 C C . ASN A 1 514 ? 20.266 8.751 -16.883 1.00 94.81 514 ASN A C 1
ATOM 4102 O O . ASN A 1 514 ? 20.250 7.700 -17.523 1.00 94.81 514 ASN A O 1
ATOM 4106 N N . TYR A 1 515 ? 19.153 9.276 -16.364 1.00 95.25 515 TYR A N 1
ATOM 4107 C CA . TYR A 1 515 ? 17.844 8.619 -16.456 1.00 95.25 515 TYR A CA 1
ATOM 4108 C C . TYR A 1 515 ? 16.886 9.361 -17.384 1.00 95.25 515 TYR A C 1
ATOM 4110 O O . TYR A 1 515 ? 17.034 10.548 -17.672 1.00 95.25 515 TYR A O 1
ATOM 4118 N N . HIS A 1 516 ? 15.871 8.646 -17.868 1.00 94.75 516 HIS A N 1
ATOM 4119 C CA . HIS A 1 516 ? 14.888 9.218 -18.776 1.00 94.75 516 HIS A CA 1
ATOM 4120 C C . HIS A 1 516 ? 13.891 10.122 -18.033 1.00 94.75 516 HIS A C 1
ATOM 4122 O O . HIS A 1 516 ? 13.102 9.651 -17.210 1.00 94.75 516 HIS A O 1
ATOM 4128 N N . PHE A 1 517 ? 13.903 11.414 -18.370 1.00 96.88 517 PHE A N 1
ATOM 4129 C CA . PHE A 1 517 ? 12.897 12.393 -17.961 1.00 96.88 517 PHE A CA 1
ATOM 4130 C C . PHE A 1 517 ? 12.025 12.776 -19.158 1.00 96.88 517 PHE A C 1
ATOM 4132 O O . PHE A 1 517 ? 12.534 13.113 -20.228 1.00 96.88 517 PHE A O 1
ATOM 4139 N N . GLY A 1 518 ? 10.713 12.741 -18.959 1.00 95.38 518 GLY A N 1
ATOM 4140 C CA . GLY A 1 518 ? 9.706 13.098 -19.947 1.00 95.38 518 GLY A CA 1
ATOM 4141 C C . GLY A 1 518 ? 8.730 14.143 -19.418 1.00 95.38 518 GLY A C 1
ATOM 4142 O O . GLY A 1 518 ? 8.796 14.585 -18.267 1.00 95.38 518 GLY A O 1
ATOM 4143 N N . ASP A 1 519 ? 7.789 14.527 -20.274 1.00 95.19 519 ASP A N 1
ATOM 4144 C CA . ASP A 1 519 ? 6.758 15.490 -19.911 1.00 95.19 519 ASP A CA 1
ATOM 4145 C C . ASP A 1 519 ? 5.772 14.905 -18.895 1.00 95.19 519 ASP A C 1
ATOM 4147 O O . ASP A 1 519 ? 5.430 13.713 -18.920 1.00 95.19 519 ASP A O 1
ATOM 4151 N N . ARG A 1 520 ? 5.265 15.784 -18.024 1.00 94.50 520 ARG A N 1
ATOM 4152 C CA . ARG A 1 520 ? 4.127 15.467 -17.160 1.00 94.50 520 ARG A CA 1
ATOM 4153 C C . ARG A 1 520 ? 2.909 15.090 -17.999 1.00 94.50 520 ARG A C 1
ATOM 4155 O O . ARG A 1 520 ? 2.668 15.661 -19.058 1.00 94.50 520 ARG A O 1
ATOM 4162 N N . LYS A 1 521 ? 2.110 14.177 -17.454 1.00 91.25 521 LYS A N 1
ATOM 4163 C CA . LYS A 1 521 ? 0.801 13.797 -17.981 1.00 91.25 521 LYS A CA 1
ATOM 4164 C C . LYS A 1 521 ? -0.267 14.131 -16.955 1.00 91.25 521 LYS A C 1
ATOM 4166 O O . LYS A 1 521 ? -0.073 13.923 -15.759 1.00 91.25 521 LYS A O 1
ATOM 4171 N N . THR A 1 522 ? -1.366 14.699 -17.423 1.00 89.44 522 THR A N 1
ATOM 4172 C CA . THR A 1 522 ? -2.581 14.897 -16.629 1.00 89.44 522 THR A CA 1
ATOM 4173 C C . THR A 1 522 ? -3.333 13.574 -16.461 1.00 89.44 522 THR A C 1
ATOM 4175 O O . THR A 1 522 ? -3.117 12.641 -17.234 1.00 89.44 522 THR A O 1
ATOM 4178 N N . TRP A 1 523 ? -4.252 13.493 -15.492 1.00 85.06 523 TRP A N 1
ATOM 4179 C CA . TRP A 1 523 ? -5.116 12.314 -15.321 1.00 85.06 523 TRP A CA 1
ATOM 4180 C C . TRP A 1 523 ? -5.903 11.977 -16.596 1.00 85.06 523 TRP A C 1
ATOM 4182 O O . TRP A 1 523 ? -5.883 10.834 -17.039 1.00 85.06 523 TRP A O 1
ATOM 4192 N N . ALA A 1 524 ? -6.472 12.986 -17.263 1.00 88.50 524 ALA A N 1
ATOM 4193 C CA . ALA A 1 524 ? -7.198 12.811 -18.522 1.00 88.50 524 ALA A CA 1
ATOM 4194 C C . ALA A 1 524 ? -6.321 12.266 -19.665 1.00 88.50 524 ALA A C 1
ATOM 4196 O O . ALA A 1 524 ? -6.787 11.487 -20.491 1.00 88.50 524 ALA A O 1
ATOM 4197 N N . GLU A 1 525 ? -5.043 12.655 -19.732 1.00 91.81 525 GLU A N 1
ATOM 4198 C CA . GLU A 1 525 ? -4.106 12.052 -20.689 1.00 91.81 525 GLU A CA 1
ATOM 4199 C C . GLU A 1 525 ? -3.734 10.619 -20.295 1.00 91.81 525 GLU A C 1
ATOM 4201 O O . GLU A 1 525 ? -3.582 9.774 -21.174 1.00 91.81 525 GLU A O 1
ATOM 4206 N N . GLY A 1 526 ? -3.621 10.337 -18.992 1.00 90.44 526 GLY A N 1
ATOM 4207 C CA . GLY A 1 526 ? -3.438 8.985 -18.460 1.00 90.44 526 GLY A CA 1
ATOM 4208 C C . GLY A 1 526 ? -4.582 8.048 -18.849 1.00 90.44 526 GLY A C 1
ATOM 4209 O O . GLY A 1 526 ? -4.325 6.925 -19.274 1.00 90.44 526 GLY A O 1
ATOM 4210 N N . ASN A 1 527 ? -5.828 8.537 -18.848 1.00 90.12 527 ASN A N 1
ATOM 4211 C CA . ASN A 1 527 ? -6.992 7.792 -19.345 1.00 90.12 527 ASN A CA 1
ATOM 4212 C C . ASN A 1 527 ? -6.869 7.412 -20.833 1.00 90.12 527 ASN A C 1
ATOM 4214 O O . ASN A 1 527 ? -7.595 6.548 -21.318 1.00 90.12 527 ASN A O 1
ATOM 4218 N N . GLY A 1 528 ? -5.948 8.016 -21.587 1.00 93.25 528 GLY A N 1
ATOM 4219 C CA . GLY A 1 528 ? -5.629 7.601 -22.951 1.00 93.25 528 GLY A CA 1
ATOM 4220 C C . GLY A 1 528 ? -4.944 6.233 -23.054 1.00 93.25 528 GLY A C 1
ATOM 4221 O O . GLY A 1 528 ? -4.861 5.705 -24.158 1.00 93.25 528 GLY A O 1
ATOM 4222 N N . TYR A 1 529 ? -4.480 5.648 -21.946 1.00 93.50 529 TYR A N 1
ATOM 4223 C CA . TYR A 1 529 ? -3.743 4.382 -21.903 1.00 93.50 529 TYR A CA 1
ATOM 4224 C C . TYR A 1 529 ? -4.583 3.269 -21.266 1.00 93.50 529 TYR A C 1
ATOM 4226 O O . TYR A 1 529 ? -5.436 3.519 -20.411 1.00 93.50 529 TYR A O 1
ATOM 4234 N N . LYS A 1 530 ? -4.343 2.020 -21.677 1.00 90.69 530 LYS A N 1
ATOM 4235 C CA . LYS A 1 530 ? -5.031 0.838 -21.127 1.00 90.69 530 LYS A CA 1
ATOM 4236 C C . LYS A 1 530 ? -4.518 0.425 -19.752 1.00 90.69 530 LYS A C 1
ATOM 4238 O O . LYS A 1 530 ? -5.283 -0.109 -18.951 1.00 90.69 530 LYS A O 1
ATOM 4243 N N . TYR A 1 531 ? -3.237 0.658 -19.480 1.00 90.44 531 TYR A N 1
ATOM 4244 C CA . TYR A 1 531 ? -2.580 0.166 -18.273 1.00 90.44 531 TYR A CA 1
ATOM 4245 C C . TYR A 1 531 ? -1.873 1.314 -17.549 1.00 90.44 531 TYR A C 1
ATOM 4247 O O . TYR A 1 531 ? -1.003 1.969 -18.122 1.00 90.44 531 TYR A O 1
ATOM 4255 N N . LEU A 1 532 ? -2.239 1.550 -16.286 1.00 89.31 532 LEU A N 1
ATOM 4256 C CA . LEU A 1 532 ? -1.563 2.507 -15.417 1.00 89.31 532 LEU A CA 1
ATOM 4257 C C . LEU A 1 532 ? -0.737 1.756 -14.377 1.00 89.31 532 LEU A C 1
ATOM 4259 O O . LEU A 1 532 ? -1.220 0.857 -13.689 1.00 89.31 532 LEU A O 1
ATOM 4263 N N . LEU A 1 533 ? 0.518 2.147 -14.227 1.00 88.56 533 LEU A N 1
ATOM 4264 C CA . LEU A 1 533 ? 1.332 1.672 -13.120 1.00 88.56 533 LEU A CA 1
ATOM 4265 C C . LEU A 1 533 ? 1.300 2.699 -11.990 1.00 88.56 533 LEU A C 1
ATOM 4267 O O . LEU A 1 533 ? 1.470 3.890 -12.244 1.00 88.56 533 LEU A O 1
ATOM 4271 N N . ASP A 1 534 ? 1.152 2.241 -10.749 1.00 84.69 534 ASP A N 1
ATOM 4272 C CA . ASP A 1 534 ? 1.432 3.047 -9.567 1.00 84.69 534 ASP A CA 1
ATOM 4273 C C . ASP A 1 534 ? 2.607 2.452 -8.777 1.00 84.69 534 ASP A C 1
ATOM 4275 O O . ASP A 1 534 ? 2.733 1.247 -8.558 1.00 84.69 534 ASP A O 1
ATOM 4279 N N . LEU A 1 535 ? 3.518 3.320 -8.351 1.00 82.44 535 LEU A N 1
ATOM 4280 C CA . LEU A 1 535 ? 4.680 2.927 -7.561 1.00 82.44 535 LEU A CA 1
ATOM 4281 C C . LEU A 1 535 ? 4.810 3.866 -6.375 1.00 82.44 535 LEU A C 1
ATOM 4283 O O . LEU A 1 535 ? 5.327 4.977 -6.508 1.00 82.44 535 LEU A O 1
ATOM 4287 N N . GLY A 1 536 ? 4.393 3.405 -5.203 1.00 71.06 536 GLY A N 1
ATOM 4288 C CA . GLY A 1 536 ? 4.545 4.109 -3.938 1.00 71.06 536 GLY A CA 1
ATOM 4289 C C . GLY A 1 536 ? 5.972 4.064 -3.377 1.00 71.06 536 GLY A C 1
ATOM 4290 O O . GLY A 1 536 ? 6.894 3.471 -3.945 1.00 71.06 536 GLY A O 1
ATOM 4291 N N . LYS A 1 537 ? 6.160 4.723 -2.225 1.00 68.44 537 LYS A N 1
ATOM 4292 C CA . LYS A 1 537 ? 7.426 4.700 -1.465 1.00 68.44 537 LYS A CA 1
ATOM 4293 C C . LYS A 1 537 ? 7.625 3.371 -0.721 1.00 68.44 537 LYS A C 1
ATOM 4295 O O . LYS A 1 537 ? 8.730 2.831 -0.711 1.00 68.44 537 LYS A O 1
ATOM 4300 N N . SER A 1 538 ? 6.538 2.850 -0.150 1.00 55.81 538 SER A N 1
ATOM 4301 C CA . SER A 1 538 ? 6.493 1.617 0.657 1.00 55.81 538 SER A CA 1
ATOM 4302 C C . SER A 1 538 ? 5.651 0.509 0.017 1.00 55.81 538 SER A C 1
ATOM 4304 O O . SER A 1 538 ? 5.491 -0.556 0.603 1.00 55.81 538 SER A O 1
ATOM 4306 N N . THR A 1 539 ? 5.074 0.773 -1.156 1.00 52.78 539 THR A N 1
ATOM 4307 C CA . THR A 1 539 ? 4.130 -0.104 -1.854 1.00 52.78 539 THR A CA 1
ATOM 4308 C C . THR A 1 539 ? 4.403 -0.085 -3.353 1.00 52.78 539 THR A C 1
ATOM 4310 O O . THR A 1 539 ? 4.852 0.917 -3.906 1.00 52.78 539 THR A O 1
ATOM 4313 N N . VAL A 1 540 ? 4.111 -1.197 -4.018 1.00 48.25 540 VAL A N 1
ATOM 4314 C CA . VAL A 1 540 ? 4.112 -1.335 -5.478 1.00 48.25 540 VAL A CA 1
ATOM 4315 C C . VAL A 1 540 ? 2.727 -1.844 -5.863 1.00 48.25 540 VAL A C 1
ATOM 4317 O O . VAL A 1 540 ? 2.245 -2.786 -5.241 1.00 48.25 540 VAL A O 1
ATOM 4320 N N . GLY A 1 541 ? 2.064 -1.216 -6.838 1.00 42.62 541 GLY A N 1
ATOM 4321 C CA . GLY A 1 541 ? 0.725 -1.622 -7.265 1.00 42.62 541 GLY A CA 1
ATOM 4322 C C . GLY A 1 541 ? 0.478 -1.341 -8.744 1.00 42.62 541 GLY A C 1
ATOM 4323 O O . GLY A 1 541 ? 0.546 -0.206 -9.196 1.00 42.62 541 GLY A O 1
ATOM 4324 N N . ILE A 1 542 ? 0.150 -2.365 -9.529 1.00 38.47 542 ILE A N 1
ATOM 4325 C CA . ILE A 1 542 ? -0.300 -2.154 -10.913 1.00 38.47 542 ILE A CA 1
ATOM 4326 C C . ILE A 1 542 ? -1.811 -1.920 -10.893 1.00 38.47 542 ILE A C 1
ATOM 4328 O O . ILE A 1 542 ? -2.558 -2.792 -10.446 1.00 38.47 542 ILE A O 1
ATOM 4332 N N . VAL A 1 543 ? -2.271 -0.771 -11.396 1.00 44.09 543 VAL A N 1
ATOM 4333 C CA . VAL A 1 543 ? -3.700 -0.466 -11.529 1.00 44.09 543 VAL A CA 1
ATOM 4334 C C . VAL A 1 543 ? -4.109 -0.667 -12.984 1.00 44.09 543 VAL A C 1
ATOM 4336 O O . VAL A 1 543 ? -3.894 0.170 -13.858 1.00 44.09 543 VAL A O 1
ATOM 4339 N N . VAL A 1 544 ? -4.745 -1.799 -13.269 1.00 47.09 544 VAL A N 1
ATOM 4340 C CA . VAL A 1 544 ? -5.393 -1.988 -14.570 1.00 47.09 544 VAL A CA 1
ATOM 4341 C C . VAL A 1 544 ? -6.679 -1.163 -14.570 1.00 47.09 544 VAL A C 1
ATOM 4343 O O . VAL A 1 544 ? -7.604 -1.491 -13.827 1.00 47.09 544 VAL A O 1
ATOM 4346 N N . ILE A 1 545 ? -6.760 -0.112 -15.398 1.00 43.84 545 ILE A N 1
ATOM 4347 C CA . ILE A 1 545 ? -8.035 0.576 -15.640 1.00 43.84 545 ILE A CA 1
ATOM 4348 C C . ILE A 1 545 ? -8.917 -0.405 -16.407 1.00 43.84 545 ILE A C 1
ATOM 4350 O O . ILE A 1 545 ? -8.768 -0.591 -17.611 1.00 43.84 545 ILE A O 1
ATOM 4354 N N . ALA A 1 546 ? -9.821 -1.083 -15.710 1.00 35.31 546 ALA A N 1
ATOM 4355 C CA . ALA A 1 546 ? -10.819 -1.902 -16.371 1.00 35.31 546 ALA A CA 1
ATOM 4356 C C . ALA A 1 546 ? -11.905 -0.996 -16.973 1.00 35.31 546 ALA A C 1
ATOM 4358 O O . ALA A 1 546 ? -12.466 -0.152 -16.286 1.00 35.31 546 ALA A O 1
ATOM 4359 N N . ASP A 1 547 ? -12.200 -1.216 -18.255 1.00 39.50 547 ASP A N 1
ATOM 4360 C CA . ASP A 1 547 ? -13.322 -0.634 -19.000 1.00 39.50 547 ASP A CA 1
ATOM 4361 C C . ASP A 1 547 ? -14.629 -0.624 -18.176 1.00 39.50 547 ASP A C 1
ATOM 4363 O O . ASP A 1 547 ? -15.088 -1.681 -17.721 1.00 39.50 547 ASP A O 1
ATOM 4367 N N . GLU A 1 548 ? -15.264 0.550 -18.060 1.00 37.31 548 GLU A N 1
ATOM 4368 C CA . GLU A 1 548 ? -16.614 0.743 -17.506 1.00 37.31 548 GLU A CA 1
ATOM 4369 C C . GLU A 1 548 ? -17.622 -0.271 -18.076 1.00 37.31 548 GLU A C 1
ATOM 4371 O O . GLU A 1 548 ? -18.505 -0.737 -17.363 1.00 37.31 548 GLU A O 1
ATOM 4376 N N . ARG A 1 549 ? -17.482 -0.735 -19.328 1.00 39.12 549 ARG A N 1
ATOM 4377 C CA . ARG A 1 549 ? -18.400 -1.735 -19.917 1.00 39.12 549 ARG A CA 1
ATOM 4378 C C . ARG A 1 549 ? -18.187 -3.162 -19.419 1.00 39.12 549 ARG A C 1
ATOM 4380 O O . ARG A 1 549 ? -19.005 -4.042 -19.725 1.00 39.12 549 ARG A O 1
ATOM 4387 N N . ARG A 1 550 ? -17.090 -3.447 -18.712 1.00 40.4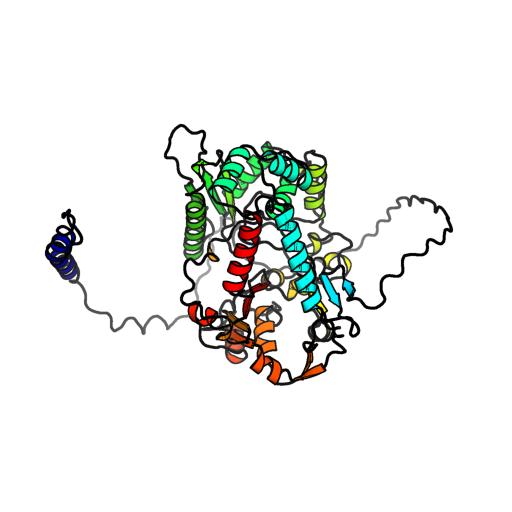1 550 ARG A N 1
ATOM 4388 C CA . ARG A 1 550 ? -16.906 -4.702 -17.967 1.00 40.41 550 ARG A CA 1
ATOM 4389 C C . ARG A 1 550 ? -17.567 -4.589 -16.593 1.00 40.41 550 ARG A C 1
ATOM 4391 O O . ARG A 1 550 ? -18.195 -5.560 -16.176 1.00 40.41 550 ARG A O 1
ATOM 4398 N N . TRP A 1 551 ? -17.533 -3.400 -15.987 1.00 33.59 551 TRP A N 1
ATOM 4399 C CA . TRP A 1 551 ? -18.290 -3.065 -14.780 1.00 33.59 551 TRP A CA 1
ATOM 4400 C C . TRP A 1 551 ? -19.807 -3.064 -15.032 1.00 33.59 551 TRP A C 1
ATOM 4402 O O . TRP A 1 551 ? -20.512 -3.831 -14.392 1.00 33.59 551 TRP A O 1
ATOM 4412 N N . GLU A 1 552 ? -20.312 -2.397 -16.076 1.00 33.12 552 GLU A N 1
ATOM 4413 C CA . GLU A 1 552 ? -21.737 -2.434 -16.456 1.00 33.12 552 GLU A CA 1
ATOM 4414 C C . GLU A 1 552 ? -22.229 -3.841 -16.846 1.00 33.12 552 GLU A C 1
ATOM 4416 O O . GLU A 1 552 ? -23.423 -4.138 -16.765 1.00 33.12 552 GLU A O 1
ATOM 4421 N N . ARG A 1 553 ? -21.343 -4.723 -17.339 1.00 36.31 553 ARG A N 1
ATOM 4422 C CA . ARG A 1 553 ? -21.679 -6.134 -17.622 1.00 36.31 553 ARG A CA 1
ATOM 4423 C C . ARG A 1 553 ? -21.700 -6.990 -16.361 1.00 36.31 553 ARG A C 1
ATOM 4425 O O . ARG A 1 553 ? -22.432 -7.977 -16.342 1.00 36.31 553 ARG A O 1
ATOM 4432 N N . LEU A 1 554 ? -20.914 -6.634 -15.348 1.00 36.00 554 LEU A N 1
ATOM 4433 C CA . LEU A 1 554 ? -20.977 -7.227 -14.016 1.00 36.00 554 LEU A CA 1
ATOM 4434 C C . LEU A 1 554 ? -22.218 -6.720 -13.271 1.00 36.00 554 LEU A C 1
ATOM 4436 O O . LEU A 1 554 ? -22.994 -7.549 -12.815 1.00 36.00 554 LEU A O 1
ATOM 4440 N N . GLU A 1 555 ? -22.504 -5.416 -13.284 1.00 32.62 555 GLU A N 1
ATOM 4441 C CA . GLU A 1 555 ? -23.741 -4.835 -12.739 1.00 32.62 555 GLU A CA 1
ATOM 4442 C C . GLU A 1 555 ? -24.987 -5.413 -13.413 1.00 32.62 555 GLU A C 1
ATOM 4444 O O . GLU A 1 555 ? -25.885 -5.882 -12.725 1.00 32.62 555 GLU A O 1
ATOM 4449 N N . ARG A 1 556 ? -25.033 -5.515 -14.752 1.00 32.69 556 ARG A N 1
ATOM 4450 C CA . ARG A 1 556 ? -26.170 -6.155 -15.445 1.00 32.69 556 ARG A CA 1
ATOM 4451 C C . ARG A 1 556 ? -26.310 -7.648 -15.151 1.00 32.69 556 ARG A C 1
ATOM 4453 O O . ARG A 1 556 ? -27.418 -8.167 -15.241 1.00 32.69 556 ARG A O 1
ATOM 4460 N N . LYS A 1 557 ? -25.223 -8.351 -14.817 1.00 34.69 557 LYS A N 1
ATOM 4461 C CA . LYS A 1 557 ? -25.288 -9.754 -14.374 1.00 34.69 557 LYS A CA 1
ATOM 4462 C C . LYS A 1 557 ? -25.761 -9.875 -12.927 1.00 34.69 557 LYS A C 1
ATOM 4464 O O . LYS A 1 557 ? -26.499 -10.807 -12.641 1.00 34.69 557 LYS A O 1
ATOM 4469 N N . VAL A 1 558 ? -25.388 -8.939 -12.056 1.00 35.03 558 VAL A N 1
ATOM 4470 C CA . VAL A 1 558 ? -25.876 -8.857 -10.671 1.00 35.03 558 VAL A CA 1
ATOM 4471 C C . VAL A 1 558 ? -27.363 -8.484 -10.653 1.00 35.03 558 VAL A C 1
ATOM 4473 O O . VAL A 1 558 ? -28.153 -9.154 -10.003 1.00 35.03 558 VAL A O 1
ATOM 4476 N N . GLN A 1 559 ? -27.789 -7.529 -11.479 1.00 29.44 559 GLN A N 1
ATOM 4477 C CA . GLN A 1 559 ? -29.188 -7.097 -11.562 1.00 29.44 559 GLN A CA 1
ATOM 4478 C C . GLN A 1 559 ? -30.109 -8.135 -12.228 1.00 29.44 559 GLN A C 1
ATOM 4480 O O . GLN A 1 559 ? -31.288 -8.209 -11.911 1.00 29.44 559 GLN A O 1
ATOM 4485 N N . ALA A 1 560 ? -29.574 -8.989 -13.109 1.00 29.86 560 ALA A N 1
ATOM 4486 C CA . ALA A 1 560 ? -30.319 -10.109 -13.690 1.00 29.86 560 ALA A CA 1
ATOM 4487 C C . ALA A 1 560 ? -30.512 -11.298 -12.724 1.00 29.86 560 ALA A C 1
ATOM 4489 O O . ALA A 1 560 ? -31.303 -12.190 -13.028 1.00 29.86 560 ALA A O 1
ATOM 4490 N N . ILE A 1 561 ? -29.799 -11.327 -11.590 1.00 34.19 561 ILE A N 1
ATOM 4491 C CA . ILE A 1 561 ? -29.989 -12.325 -10.523 1.00 34.19 561 ILE A CA 1
ATOM 4492 C C . ILE A 1 561 ? -31.132 -11.912 -9.576 1.00 34.19 561 ILE A C 1
ATOM 4494 O O . ILE A 1 561 ? -31.758 -12.789 -8.992 1.00 34.19 561 ILE A O 1
ATOM 4498 N N . ASP A 1 562 ? -31.472 -10.621 -9.497 1.00 31.19 562 ASP A N 1
ATOM 4499 C CA . ASP A 1 562 ? -32.600 -10.114 -8.693 1.00 31.19 562 ASP A CA 1
ATOM 4500 C C . ASP A 1 562 ? -33.969 -10.205 -9.403 1.00 31.19 562 ASP A C 1
ATOM 4502 O O . ASP A 1 562 ? -35.009 -10.051 -8.761 1.00 31.19 562 ASP A O 1
ATOM 4506 N N . ASP A 1 563 ? -33.990 -10.509 -10.706 1.00 28.33 563 ASP A N 1
ATOM 4507 C CA . ASP A 1 563 ? -35.213 -10.660 -11.515 1.00 28.33 563 ASP A CA 1
ATOM 4508 C C . ASP A 1 563 ? -35.644 -12.136 -11.733 1.00 28.33 563 ASP A C 1
ATOM 4510 O O . ASP A 1 563 ? -36.444 -12.420 -12.633 1.00 28.33 563 ASP A O 1
ATOM 4514 N N . TYR A 1 564 ? -35.161 -13.084 -10.910 1.00 29.94 564 TYR A N 1
ATOM 4515 C CA . TYR A 1 564 ? -35.606 -14.494 -10.910 1.00 29.94 564 TYR A CA 1
ATOM 4516 C C . TYR A 1 564 ? -35.979 -15.060 -9.538 1.00 29.94 564 TYR A C 1
ATOM 4518 O O . TYR A 1 564 ? -35.155 -14.982 -8.601 1.00 29.94 564 TYR A O 1
#